Protein 9C96 (pdb70)

Structure (mmCIF, N/CA/C/O backbone):
data_9C96
#
_entry.id   9C96
#
_cell.length_a   1.00
_cell.length_b   1.00
_cell.length_c   1.00
_cell.angle_alpha   90.00
_cell.angle_beta   90.00
_cell.angle_gamma   90.00
#
_symmetry.space_group_name_H-M   'P 1'
#
loop_
_entity.id
_entity.type
_entity.pdbx_description
1 polymer 'MHC class I antigen'
2 polymer Beta-2-microglobulin
3 polymer 'Tapasin-related protein'
4 polymer LYS-ILE-LEU-GLY-PHE-VAL
#
loop_
_atom_site.group_PDB
_atom_site.id
_atom_site.type_symbol
_atom_site.label_atom_id
_atom_site.label_alt_id
_atom_site.label_comp_id
_atom_site.label_asym_id
_atom_site.label_entity_id
_atom_site.label_seq_id
_atom_site.pdbx_PDB_ins_code
_atom_site.Cartn_x
_atom_site.Cartn_y
_atom_site.Cartn_z
_atom_site.occupancy
_atom_site.B_iso_or_equiv
_atom_site.auth_seq_id
_atom_site.auth_comp_id
_atom_site.auth_asym_id
_atom_site.auth_atom_id
_atom_site.pdbx_PDB_model_num
ATOM 1 N N . HIS A 1 4 ? 119.00700 124.16200 108.71300 1.000 45.87696 3 HIS A N 1
ATOM 2 C CA . HIS A 1 4 ? 117.94500 125.12800 108.46400 1.000 39.69086 3 HIS A CA 1
ATOM 3 C C . HIS A 1 4 ? 117.16100 124.75400 107.21800 1.000 39.14567 3 HIS A C 1
ATOM 4 O O . HIS A 1 4 ? 117.74100 124.44800 106.18000 1.000 40.69801 3 HIS A O 1
ATOM 11 N N . SER A 1 5 ? 115.83600 124.77900 107.33100 1.000 39.57125 4 SER A N 1
ATOM 12 C CA . SER A 1 5 ? 114.96700 124.34300 106.25200 1.000 39.29520 4 SER A CA 1
ATOM 13 C C . SER A 1 5 ? 113.63000 125.05700 106.35600 1.000 39.30230 4 SER A C 1
ATOM 14 O O . SER A 1 5 ? 113.05700 125.17000 107.44200 1.000 45.94987 4 SER A O 1
ATOM 17 N N . MET A 1 6 ? 113.13200 125.52800 105.21700 1.000 35.69615 5 MET A N 1
ATOM 18 C CA . MET A 1 6 ? 111.79900 126.10700 105.13600 1.000 30.27375 5 MET A CA 1
ATOM 19 C C . MET A 1 6 ? 110.97900 125.32200 104.12600 1.000 38.68905 5 MET A C 1
ATOM 20 O O . MET A 1 6 ? 111.36800 125.21000 102.96100 1.000 52.97259 5 MET A O 1
ATOM 25 N N . ARG A 1 7 ? 109.84100 124.79100 104.57200 1.000 28.03751 6 ARG A N 1
ATOM 26 C CA . ARG A 1 7 ? 108.97800 123.95900 103.74700 1.000 13.01507 6 ARG A CA 1
ATOM 27 C C . ARG A 1 7 ? 107.59500 124.58200 103.66000 1.000 23.11143 6 ARG A C 1
ATOM 28 O O . ARG A 1 7 ? 107.12100 125.19200 104.62100 1.000 41.76165 6 ARG A O 1
ATOM 36 N N . TYR A 1 8 ? 106.95200 124.42800 102.50700 1.000 20.07166 7 TYR A N 1
ATOM 37 C CA . TYR A 1 8 ? 105.57400 124.85300 102.30400 1.000 25.86949 7 TYR A CA 1
ATOM 38 C C . TYR A 1 8 ? 104.75200 123.67000 101.81600 1.000 27.59532 7 TYR A C 1
ATOM 39 O O . TYR A 1 8 ? 105.11100 123.02800 100.82400 1.000 36.08863 7 TYR A O 1
ATOM 48 N N . PHE A 1 9 ? 103.64500 123.39600 102.49900 1.000 18.50589 8 PHE A N 1
ATOM 49 C CA . PHE A 1 9 ? 102.80000 122.24800 102.20800 1.000 16.12193 8 PHE A CA 1
ATOM 50 C C . PHE A 1 9 ? 101.43400 122.71400 101.72900 1.000 27.98103 8 PHE A C 1
ATOM 51 O O . PHE A 1 9 ? 100.89400 123.70000 102.23500 1.000 36.35022 8 PHE A O 1
ATOM 59 N N . PHE A 1 10 ? 100.88600 122.00300 100.74700 1.000 35.13685 9 PHE A N 1
ATOM 60 C CA . PHE A 1 10 ? 99.59100 122.33100 100.16100 1.000 32.34023 9 PHE A CA 1
ATOM 61 C C . PHE A 1 10 ? 98.84100 121.03600 99.89400 1.000 36.21798 9 PHE A C 1
ATOM 62 O O . PHE A 1 10 ? 99.32100 120.19000 99.13500 1.000 46.34492 9 PHE A O 1
ATOM 70 N N . THR A 1 11 ? 97.66900 120.88200 100.50600 1.000 35.47546 10 THR A N 1
ATOM 71 C CA . THR A 1 11 ? 96.89900 119.64700 100.42700 1.000 36.09776 10 THR A CA 1
ATOM 72 C C . THR A 1 11 ? 95.44400 119.95700 100.11400 1.000 38.81072 10 THR A C 1
ATOM 73 O O . THR A 1 11 ? 94.86700 120.88300 100.69100 1.000 51.89354 10 THR A O 1
ATOM 77 N N . SER A 1 12 ? 94.85500 119.18000 99.20800 1.000 42.11925 11 SER A N 1
ATOM 78 C CA . SER A 1 12 ? 93.44400 119.29400 98.85300 1.000 42.28963 11 SER A CA 1
ATOM 79 C C . SER A 1 12 ? 92.77000 117.96100 99.15600 1.000 44.20983 11 SER A C 1
ATOM 80 O O . SER A 1 12 ? 92.79100 117.04400 98.33200 1.000 52.27819 11 SER A O 1
ATOM 83 N N . VAL A 1 13 ? 92.16300 117.86100 100.33500 1.000 50.39766 12 VAL A N 1
ATOM 84 C CA . VAL A 1 13 ? 91.42100 116.66500 100.72100 1.000 48.87473 12 VAL A CA 1
ATOM 85 C C . VAL A 1 13 ? 90.06100 116.71500 100.03300 1.000 54.30932 12 VAL A C 1
ATOM 86 O O . VAL A 1 13 ? 89.18900 117.49500 100.42100 1.000 61.56362 12 VAL A O 1
ATOM 90 N N . SER A 1 14 ? 89.87800 115.87900 99.01500 1.000 61.35651 13 SER A N 1
ATOM 91 C CA . SER A 1 14 ? 88.65600 115.91200 98.22300 1.000 60.75893 13 SER A CA 1
ATOM 92 C C . SER A 1 14 ? 87.45300 115.47800 99.05200 1.000 60.77439 13 SER A C 1
ATOM 93 O O . SER A 1 14 ? 87.56400 114.68400 99.98900 1.000 60.48684 13 SER A O 1
ATOM 96 N N . ARG A 1 15 ? 86.29300 116.01700 98.69500 1.000 73.46118 14 ARG A N 1
ATOM 97 C CA . ARG A 1 15 ? 85.05300 115.74400 99.40700 1.000 75.29687 14 ARG A CA 1
ATOM 98 C C . ARG A 1 15 ? 83.90900 115.52200 98.42900 1.000 78.81660 14 ARG A C 1
ATOM 99 O O . ARG A 1 15 ? 83.53300 116.44600 97.69700 1.000 83.28275 14 ARG A O 1
ATOM 107 N N . PRO A 1 16 ? 83.33300 114.32600 98.37800 1.000 80.98089 15 PRO A N 1
ATOM 108 C CA . PRO A 1 16 ? 82.09700 114.14900 97.61500 1.000 81.54107 15 PRO A CA 1
ATOM 109 C C . PRO A 1 16 ? 80.91100 114.73400 98.36400 1.000 83.01561 15 PRO A C 1
ATOM 110 O O . PRO A 1 16 ? 80.85800 114.73200 99.59600 1.000 83.97503 15 PRO A O 1
ATOM 114 N N . GLY A 1 17 ? 79.95600 115.24500 97.60400 1.000 81.80583 16 GLY A N 1
ATOM 115 C CA . GLY A 1 17 ? 78.80900 115.91100 98.21700 1.000 81.23587 16 GLY A CA 1
ATOM 116 C C . GLY A 1 17 ? 79.07600 117.32200 98.68400 1.000 85.03087 16 GLY A C 1
ATOM 117 O O . GLY A 1 17 ? 78.31000 118.23500 98.36300 1.000 88.53251 16 GLY A O 1
ATOM 118 N N . ARG A 1 18 ? 80.15500 117.52700 99.44400 1.000 81.01389 17 ARG A N 1
ATOM 119 C CA . ARG A 1 18 ? 80.52700 118.87400 99.85900 1.000 82.19789 17 ARG A CA 1
ATOM 120 C C . ARG A 1 18 ? 80.95800 119.73700 98.68200 1.000 83.95239 17 ARG A C 1
ATOM 121 O O . ARG A 1 18 ? 80.83500 120.96400 98.75300 1.000 81.51281 17 ARG A O 1
ATOM 123 N N . GLY A 1 19 ? 81.46200 119.12900 97.61100 1.000 88.38312 18 GLY A N 1
ATOM 124 C CA . GLY A 1 19 ? 81.74600 119.84800 96.38400 1.000 88.45063 18 GLY A CA 1
ATOM 125 C C . GLY A 1 19 ? 83.08300 120.55900 96.34600 1.000 89.24202 18 GLY A C 1
ATOM 126 O O . GLY A 1 19 ? 83.79100 120.49800 95.33700 1.000 89.46885 18 GLY A O 1
ATOM 127 N N . GLU A 1 20 ? 83.44000 121.23900 97.43400 1.000 85.84046 19 GLU A N 1
ATOM 128 C CA . GLU A 1 20 ? 84.65900 122.03400 97.47700 1.000 83.28973 19 GLU A CA 1
ATOM 129 C C . GLU A 1 20 ? 85.75500 121.26000 98.18900 1.000 83.23344 19 GLU A C 1
ATOM 130 O O . GLU A 1 20 ? 85.62500 120.98500 99.39100 1.000 83.73217 19 GLU A O 1
ATOM 132 N N . PRO A 1 21 ? 86.83000 120.87800 97.50000 1.000 78.31615 20 PRO A N 1
ATOM 133 C CA . PRO A 1 21 ? 87.94800 120.22300 98.18900 1.000 74.77707 20 PRO A CA 1
ATOM 134 C C . PRO A 1 21 ? 88.54700 121.14000 99.24200 1.000 72.79345 20 PRO A C 1
ATOM 135 O O . PRO A 1 21 ? 88.66700 122.35000 99.04300 1.000 78.60757 20 PRO A O 1
ATOM 139 N N . ARG A 1 22 ? 88.92800 120.55200 100.37400 1.000 54.67769 21 ARG A N 1
ATOM 140 C CA . ARG A 1 22 ? 89.52400 121.33500 101.44700 1.000 55.80256 21 ARG A CA 1
ATOM 141 C C . ARG A 1 22 ? 90.98300 121.63300 101.14200 1.000 60.00208 21 ARG A C 1
ATOM 142 O O . ARG A 1 22 ? 91.83300 120.74400 101.23700 1.000 68.60926 21 ARG A O 1
ATOM 150 N N . PHE A 1 23 ? 91.28500 122.87200 100.77600 1.000 52.86922 22 PHE A N 1
ATOM 151 C CA . PHE A 1 23 ? 92.66100 123.26400 100.50800 1.000 45.20050 22 PHE A CA 1
ATOM 152 C C . PHE A 1 23 ? 93.25500 123.89000 101.75900 1.000 39.88585 22 PHE A C 1
ATOM 153 O O . PHE A 1 23 ? 92.80700 124.95200 102.20300 1.000 46.14838 22 PHE A O 1
ATOM 161 N N . ILE A 1 24 ? 94.26100 123.23400 102.32600 1.000 34.75860 23 ILE A N 1
ATOM 162 C CA . ILE A 1 24 ? 94.94900 123.71300 103.51600 1.000 37.62010 23 ILE A CA 1
ATOM 163 C C . ILE A 1 24 ? 96.42300 123.87400 103.18000 1.000 33.24221 23 ILE A C 1
ATOM 164 O O . ILE A 1 24 ? 97.04400 122.96400 102.62200 1.000 39.77479 23 ILE A O 1
ATOM 169 N N . ALA A 1 25 ? 96.97600 125.04000 103.50500 1.000 40.93053 24 ALA A N 1
ATOM 170 C CA . ALA A 1 25 ? 98.35500 125.37100 103.18500 1.000 36.19266 24 ALA A CA 1
ATOM 171 C C . ALA A 1 25 ? 99.09300 125.75900 104.45500 1.000 33.50639 24 ALA A C 1
ATOM 172 O O . ALA A 1 25 ? 98.58400 126.54200 105.25800 1.000 43.55614 24 ALA A O 1
ATOM 174 N N . VAL A 1 26 ? 100.29200 125.20700 104.63500 1.000 19.89404 25 VAL A N 1
ATOM 175 C CA . VAL A 1 26 ? 101.11200 125.49100 105.80400 1.000 19.93175 25 VAL A CA 1
ATOM 176 C C . VAL A 1 26 ? 102.53400 125.78200 105.34500 1.000 29.83450 25 VAL A C 1
ATOM 177 O O . VAL A 1 26 ? 102.98200 125.29900 104.30200 1.000 36.09259 25 VAL A O 1
ATOM 181 N N . GLY A 1 27 ? 103.23400 126.59500 106.12200 1.000 24.32528 26 GLY A N 1
ATOM 182 C CA . GLY A 1 27 ? 104.65100 126.84700 105.91100 1.000 12.02870 26 GLY A CA 1
ATOM 183 C C . GLY A 1 27 ? 105.41700 126.56100 107.18600 1.000 20.43508 26 GLY A C 1
ATOM 184 O O . GLY A 1 27 ? 104.94400 126.86500 108.28100 1.000 33.31152 26 GLY A O 1
ATOM 185 N N . TYR A 1 28 ? 106.59700 125.97100 107.04000 1.000 20.67748 27 TYR A N 1
ATOM 186 C CA . TYR A 1 28 ? 107.42200 125.59100 108.17500 1.000 19.28517 27 TYR A CA 1
ATOM 187 C C . TYR A 1 28 ? 108.81700 126.16900 108.02200 1.000 20.35478 27 TYR A C 1
ATOM 188 O O . TYR A 1 28 ? 109.35000 126.23700 106.91400 1.000 30.84756 27 TYR A O 1
ATOM 197 N N . VAL A 1 29 ? 109.39600 126.59100 109.14100 1.000 26.15121 28 VAL A N 1
ATOM 198 C CA . VAL A 1 29 ? 110.81900 126.89200 109.24200 1.000 31.70033 28 VAL A CA 1
ATOM 199 C C . VAL A 1 29 ? 111.36900 126.11200 110.42300 1.000 41.15804 28 VAL A C 1
ATOM 200 O O . VAL A 1 29 ? 110.93300 126.31500 111.56200 1.000 47.96987 28 VAL A O 1
ATOM 204 N N . ASP A 1 30 ? 112.32500 125.22300 110.15300 1.000 47.72204 29 ASP A N 1
ATOM 205 C CA . ASP A 1 30 ? 112.91800 124.37400 111.18500 1.000 44.54548 29 ASP A CA 1
ATOM 206 C C . ASP A 1 30 ? 111.84000 123.61400 111.95300 1.000 42.10134 29 ASP A C 1
ATOM 207 O O . ASP A 1 30 ? 111.83600 123.58900 113.18400 1.000 51.83448 29 ASP A O 1
ATOM 212 N N . ASP A 1 31 ? 110.89500 123.03000 111.21100 1.000 34.37245 30 ASP A N 1
ATOM 213 C CA . ASP A 1 31 ? 109.82800 122.17500 111.73700 1.000 41.66858 30 ASP A CA 1
ATOM 214 C C . ASP A 1 31 ? 108.74200 122.97900 112.45700 1.000 47.44880 30 ASP A C 1
ATOM 215 O O . ASP A 1 31 ? 107.64600 122.46800 112.70300 1.000 54.17729 30 ASP A O 1
ATOM 220 N N . THR A 1 32 ? 108.96700 124.26600 112.70500 1.000 42.53454 31 THR A N 1
ATOM 221 C CA . THR A 1 32 ? 107.99700 125.11200 113.38600 1.000 40.25891 31 THR A CA 1
ATOM 222 C C . THR A 1 32 ? 107.13500 125.82800 112.35700 1.000 41.95837 31 THR A C 1
ATOM 223 O O . THR A 1 32 ? 107.64900 126.33500 111.35600 1.000 51.35606 31 THR A O 1
ATOM 227 N N . GLN A 1 33 ? 105.82900 125.85900 112.60500 1.000 30.01191 32 GLN A N 1
ATOM 228 C CA . GLN A 1 33 ? 104.89500 126.51300 111.70000 1.000 27.31139 32 GLN A CA 1
ATOM 229 C C . GLN A 1 33 ? 104.94600 128.02800 111.86900 1.000 25.85768 32 GLN A C 1
ATOM 230 O O . GLN A 1 33 ? 105.07200 128.54600 112.97900 1.000 33.09291 32 GLN A O 1
ATOM 236 N N . PHE A 1 34 ? 104.85200 128.74100 110.74600 1.000 29.60137 33 PHE A N 1
ATOM 237 C CA . PHE A 1 34 ? 104.81800 130.20100 110.78500 1.000 39.31850 33 PHE A CA 1
ATOM 238 C C . PHE A 1 34 ? 103.74800 130.84100 109.91100 1.000 38.97728 33 PHE A C 1
ATOM 239 O O . PHE A 1 34 ? 103.37300 131.98500 110.18600 1.000 42.90925 33 PHE A O 1
ATOM 247 N N . VAL A 1 35 ? 103.24000 130.17300 108.87700 1.000 33.20818 34 VAL A N 1
ATOM 248 C CA . VAL A 1 35 ? 102.10700 130.66500 108.10400 1.000 26.96591 34 VAL A CA 1
ATOM 249 C C . VAL A 1 35 ? 101.15400 129.50700 107.86300 1.000 32.63927 34 VAL A C 1
ATOM 250 O O . VAL A 1 35 ? 101.55700 128.34100 107.84400 1.000 45.46780 34 VAL A O 1
ATOM 254 N N . ARG A 1 36 ? 99.87800 129.83200 107.67400 1.000 28.87601 35 ARG A N 1
ATOM 255 C CA . ARG A 1 36 ? 98.86000 128.82200 107.43600 1.000 29.21370 35 ARG A CA 1
ATOM 256 C C . ARG A 1 36 ? 97.68800 129.43100 106.68300 1.000 32.66652 35 ARG A C 1
ATOM 257 O O . ARG A 1 36 ? 97.27500 130.56200 106.94900 1.000 36.16098 35 ARG A O 1
ATOM 265 N N . PHE A 1 37 ? 97.15300 128.66000 105.74100 1.000 44.94040 36 PHE A N 1
ATOM 266 C CA . PHE A 1 37 ? 95.92300 128.99900 105.04600 1.000 49.78328 36 PHE A CA 1
ATOM 267 C C . PHE A 1 37 ? 94.99000 127.80100 105.09900 1.000 49.05912 36 PHE A C 1
ATOM 268 O O . PHE A 1 37 ? 95.42800 126.65400 104.99600 1.000 57.41366 36 PHE A O 1
ATOM 276 N N . ASP A 1 38 ? 93.69900 128.07200 105.25200 1.000 53.67797 37 ASP A N 1
ATOM 277 C CA . ASP A 1 38 ? 92.71300 127.00200 105.34500 1.000 55.48293 37 ASP A CA 1
ATOM 278 C C . ASP A 1 38 ? 91.42600 127.47100 104.68500 1.000 62.85132 37 ASP A C 1
ATOM 279 O O . ASP A 1 38 ? 90.87200 128.50400 105.07300 1.000 66.25122 37 ASP A O 1
ATOM 284 N N . SER A 1 39 ? 90.95800 126.71800 103.68500 1.000 64.30724 38 SER A N 1
ATOM 285 C CA . SER A 1 39 ? 89.70500 127.05800 103.02000 1.000 62.84802 38 SER A CA 1
ATOM 286 C C . SER A 1 39 ? 88.52000 127.02000 103.97200 1.000 66.12428 38 SER A C 1
ATOM 287 O O . SER A 1 39 ? 87.55400 127.76300 103.77000 1.000 70.93303 38 SER A O 1
ATOM 290 N N . ASP A 1 40 ? 88.56900 126.18000 105.00200 1.000 71.78800 39 ASP A N 1
ATOM 291 C CA . ASP A 1 40 ? 87.48800 126.07100 105.97000 1.000 72.34028 39 ASP A CA 1
ATOM 292 C C . ASP A 1 40 ? 87.57800 127.10500 107.08300 1.000 74.94368 39 ASP A C 1
ATOM 293 O O . ASP A 1 40 ? 86.69600 127.13900 107.94700 1.000 76.68705 39 ASP A O 1
ATOM 298 N N . ALA A 1 41 ? 88.61100 127.94200 107.08700 1.000 75.43743 40 ALA A N 1
ATOM 299 C CA . ALA A 1 41 ? 88.74600 128.95200 108.12300 1.000 71.27960 40 ALA A CA 1
ATOM 300 C C . ALA A 1 41 ? 87.67700 130.02700 107.96600 1.000 74.89832 40 ALA A C 1
ATOM 301 O O . ALA A 1 41 ? 87.05200 130.17400 106.91200 1.000 76.24899 40 ALA A O 1
ATOM 303 N N . ALA A 1 42 ? 87.46900 130.78600 109.04500 1.000 85.33726 41 ALA A N 1
ATOM 304 C CA . ALA A 1 42 ? 86.44600 131.82500 109.03200 1.000 86.05022 41 ALA A CA 1
ATOM 305 C C . ALA A 1 42 ? 86.74600 132.89400 107.99200 1.000 87.98357 41 ALA A C 1
ATOM 306 O O . ALA A 1 42 ? 85.83700 133.34100 107.28300 1.000 88.74014 41 ALA A O 1
ATOM 308 N N . SER A 1 43 ? 88.00500 133.31100 107.88100 1.000 84.89882 42 SER A N 1
ATOM 309 C CA . SER A 1 43 ? 88.42200 134.30500 106.90400 1.000 85.00397 42 SER A CA 1
ATOM 310 C C . SER A 1 43 ? 89.33700 133.64000 105.89000 1.000 83.17249 42 SER A C 1
ATOM 311 O O . SER A 1 43 ? 90.32000 132.99500 106.26600 1.000 84.58418 42 SER A O 1
ATOM 314 N N . GLN A 1 44 ? 89.01900 133.80600 104.60700 1.000 74.82051 43 GLN A N 1
ATOM 315 C CA . GLN A 1 44 ? 89.76400 133.16000 103.52800 1.000 74.87726 43 GLN A CA 1
ATOM 316 C C . GLN A 1 44 ? 91.05300 133.93200 103.23400 1.000 72.89153 43 GLN A C 1
ATOM 317 O O . GLN A 1 44 ? 91.29000 134.42400 102.13200 1.000 71.59842 43 GLN A O 1
ATOM 323 N N . ARG A 1 45 ? 91.88900 134.04000 104.26500 1.000 72.06217 44 ARG A N 1
ATOM 324 C CA . ARG A 1 45 ? 93.17700 134.70900 104.17400 1.000 70.86200 44 ARG A CA 1
ATOM 325 C C . ARG A 1 45 ? 94.19500 133.95900 105.02000 1.000 70.18310 44 ARG A C 1
ATOM 326 O O . ARG A 1 45 ? 93.84500 133.36800 106.04500 1.000 72.94539 44 ARG A O 1
ATOM 334 N N . MET A 1 46 ? 95.44700 133.96400 104.57400 1.000 65.03925 45 MET A N 1
ATOM 335 C CA . MET A 1 46 ? 96.49400 133.25900 105.29600 1.000 66.79192 45 MET A CA 1
ATOM 336 C C . MET A 1 46 ? 96.96300 134.07500 106.49300 1.000 63.72455 45 MET A C 1
ATOM 337 O O . MET A 1 46 ? 97.04200 135.30400 106.44800 1.000 69.72245 45 MET A O 1
ATOM 342 N N . GLU A 1 47 ? 97.27500 133.37200 107.57400 1.000 59.67233 46 GLU A N 1
ATOM 343 C CA . GLU A 1 47 ? 97.54400 133.99600 108.85000 1.000 63.24266 46 GLU A CA 1
ATOM 344 C C . GLU A 1 47 ? 98.96400 133.70200 109.31500 1.000 63.13690 46 GLU A C 1
ATOM 345 O O . GLU A 1 47 ? 99.57400 132.72100 108.88200 1.000 68.69591 46 GLU A O 1
ATOM 351 N N . PRO A 1 48 ? 99.52300 134.54600 110.17700 1.000 59.36592 47 PRO A N 1
ATOM 352 C CA . PRO A 1 48 ? 100.76600 134.17800 110.86100 1.000 56.31599 47 PRO A CA 1
ATOM 353 C C . PRO A 1 48 ? 100.49400 133.22100 112.01000 1.000 57.97637 47 PRO A C 1
ATOM 354 O O . PRO A 1 48 ? 99.52500 133.37600 112.75700 1.000 59.76264 47 PRO A O 1
ATOM 358 N N . ARG A 1 49 ? 101.37000 132.22300 112.15100 1.000 55.46854 48 ARG A N 1
ATOM 359 C CA . ARG A 1 49 ? 101.29900 131.28900 113.26800 1.000 52.72681 48 ARG A CA 1
ATOM 360 C C . ARG A 1 49 ? 102.57300 131.33100 114.10400 1.000 48.68511 48 ARG A C 1
ATOM 361 O O . ARG A 1 49 ? 102.75600 130.49200 114.99100 1.000 50.90073 48 ARG A O 1
ATOM 369 N N . ALA A 1 50 ? 103.45500 132.28700 113.83300 1.000 52.78697 49 ALA A N 1
ATOM 370 C CA . ALA A 1 50 ? 104.66300 132.52100 114.60500 1.000 55.93079 49 ALA A CA 1
ATOM 371 C C . ALA A 1 50 ? 104.77500 134.01100 114.88300 1.000 62.15957 49 ALA A C 1
ATOM 372 O O . ALA A 1 50 ? 104.33200 134.82900 114.06800 1.000 62.29779 49 ALA A O 1
ATOM 374 N N . PRO A 1 51 ? 105.36400 134.39600 116.01900 1.000 65.11617 50 PRO A N 1
ATOM 375 C CA . PRO A 1 51 ? 105.45400 135.82700 116.34300 1.000 62.38442 50 PRO A CA 1
ATOM 376 C C . PRO A 1 51 ? 106.54900 136.55100 115.58600 1.000 63.39972 50 PRO A C 1
ATOM 377 O O . PRO A 1 51 ? 106.57300 137.78800 115.59900 1.000 60.94699 50 PRO A O 1
ATOM 381 N N . TRP A 1 52 ? 107.45300 135.82900 114.92900 1.000 53.20372 51 TRP A N 1
ATOM 382 C CA . TRP A 1 52 ? 108.56000 136.45100 114.21800 1.000 52.21651 51 TRP A CA 1
ATOM 383 C C . TRP A 1 52 ? 108.22400 136.85500 112.78900 1.000 59.84383 51 TRP A C 1
ATOM 384 O O . TRP A 1 52 ? 109.08300 137.42600 112.11200 1.000 64.00292 51 TRP A O 1
ATOM 395 N N . ILE A 1 53 ? 107.00400 136.60100 112.31900 1.000 59.34109 52 ILE A N 1
ATOM 396 C CA . ILE A 1 53 ? 106.59500 137.02900 110.98400 1.000 53.73144 52 ILE A CA 1
ATOM 397 C C . ILE A 1 53 ? 105.39500 137.96400 111.00500 1.000 55.76642 52 ILE A C 1
ATOM 398 O O . ILE A 1 53 ? 105.02300 138.49300 109.94400 1.000 57.67301 52 ILE A O 1
ATOM 403 N N . GLU A 1 54 ? 104.79000 138.20600 112.16900 1.000 64.27531 53 GLU A N 1
ATOM 404 C CA . GLU A 1 54 ? 103.73300 139.20600 112.25600 1.000 67.88081 53 GLU A CA 1
ATOM 405 C C . GLU A 1 54 ? 104.25500 140.61100 111.98500 1.000 69.10071 53 GLU A C 1
ATOM 406 O O . GLU A 1 54 ? 103.45800 141.51900 111.72800 1.000 68.08461 53 GLU A O 1
ATOM 412 N N . GLN A 1 55 ? 105.57400 140.80700 112.03900 1.000 73.73572 54 GLN A N 1
ATOM 413 C CA . GLN A 1 55 ? 106.16200 142.11800 111.79800 1.000 75.48551 54 GLN A CA 1
ATOM 414 C C . GLN A 1 55 ? 106.08200 142.54200 110.33800 1.000 77.98994 54 GLN A C 1
ATOM 415 O O . GLN A 1 55 ? 106.23200 143.73400 110.04800 1.000 77.88149 54 GLN A O 1
ATOM 421 N N . GLU A 1 56 ? 105.86300 141.60800 109.41700 1.000 73.28226 55 GLU A N 1
ATOM 422 C CA . GLU A 1 56 ? 105.82800 141.95100 108.00300 1.000 72.33561 55 GLU A CA 1
ATOM 423 C C . GLU A 1 56 ? 104.63500 142.84600 107.69300 1.000 74.57025 55 GLU A C 1
ATOM 424 O O . GLU A 1 56 ? 103.56900 142.72600 108.30300 1.000 71.49028 55 GLU A O 1
ATOM 430 N N . GLY A 1 57 ? 104.82100 143.74500 106.73100 1.000 79.42985 56 GLY A N 1
ATOM 431 C CA . GLY A 1 57 ? 103.82000 144.73100 106.40300 1.000 78.39304 56 GLY A CA 1
ATOM 432 C C . GLY A 1 57 ? 102.59300 144.12800 105.75500 1.000 76.89487 56 GLY A C 1
ATOM 433 O O . GLY A 1 57 ? 102.57000 142.95200 105.38100 1.000 76.10308 56 GLY A O 1
ATOM 434 N N . PRO A 1 58 ? 101.53300 144.92900 105.62500 1.000 74.75506 57 PRO A N 1
ATOM 435 C CA . PRO A 1 58 ? 100.31100 144.42600 104.97700 1.000 75.19071 57 PRO A CA 1
ATOM 436 C C . PRO A 1 58 ? 100.52300 144.00400 103.53600 1.000 74.01324 57 PRO A C 1
ATOM 437 O O . PRO A 1 58 ? 99.80300 143.12400 103.04700 1.000 74.18650 57 PRO A O 1
ATOM 441 N N . GLU A 1 59 ? 101.48300 144.61100 102.83400 1.000 73.80693 58 GLU A N 1
ATOM 442 C CA . GLU A 1 59 ? 101.76500 144.19600 101.46400 1.000 73.56563 58 GLU A CA 1
ATOM 443 C C . GLU A 1 59 ? 102.28200 142.76700 101.41400 1.000 76.28404 58 GLU A C 1
ATOM 444 O O . GLU A 1 59 ? 102.07800 142.06800 100.41400 1.000 79.41674 58 GLU A O 1
ATOM 450 N N . TYR A 1 60 ? 102.95500 142.32000 102.47500 1.000 71.46423 59 TYR A N 1
ATOM 451 C CA . TYR A 1 60 ? 103.42400 140.94000 102.53200 1.000 72.02827 59 TYR A CA 1
ATOM 452 C C . TYR A 1 60 ? 102.25600 139.96300 102.51200 1.000 71.11996 59 TYR A C 1
ATOM 453 O O . TYR A 1 60 ? 102.20400 139.05700 101.67200 1.000 66.51245 59 TYR A O 1
ATOM 462 N N . TRP A 1 61 ? 101.29400 140.14800 103.41700 1.000 70.26541 60 TRP A N 1
ATOM 463 C CA . TRP A 1 61 ? 100.19000 139.20000 103.52600 1.000 70.21691 60 TRP A CA 1
ATOM 464 C C . TRP A 1 61 ? 99.35400 139.17100 102.25500 1.000 67.36227 60 TRP A C 1
ATOM 465 O O . TRP A 1 61 ? 99.12600 138.10000 101.68000 1.000 65.71654 60 TRP A O 1
ATOM 476 N N . ASP A 1 62 ? 98.90000 140.33600 101.79500 1.000 72.60748 61 ASP A N 1
ATOM 477 C CA . ASP A 1 62 ? 98.11300 140.38700 100.56900 1.000 72.29857 61 ASP A CA 1
ATOM 478 C C . ASP A 1 62 ? 98.91800 139.87300 99.38400 1.000 75.09372 61 ASP A C 1
ATOM 479 O O . ASP A 1 62 ? 98.35800 139.27600 98.45700 1.000 75.09413 61 ASP A O 1
ATOM 484 N N . GLY A 1 63 ? 100.23100 140.10200 99.39400 1.000 74.62335 62 GLY A N 1
ATOM 485 C CA . GLY A 1 63 ? 101.07900 139.50700 98.37500 1.000 72.88952 62 GLY A CA 1
ATOM 486 C C . GLY A 1 63 ? 101.15300 137.99900 98.50300 1.000 76.62051 62 GLY A C 1
ATOM 487 O O . GLY A 1 63 ? 101.16100 137.27500 97.50500 1.000 78.21206 62 GLY A O 1
ATOM 488 N N . GLU A 1 64 ? 101.21600 137.50400 99.74000 1.000 77.00634 63 GLU A N 1
ATOM 489 C CA . GLU A 1 64 ? 101.25700 136.06100 99.95300 1.000 75.11355 63 GLU A CA 1
ATOM 490 C C . GLU A 1 64 ? 99.88700 135.42800 99.74000 1.000 74.41167 63 GLU A C 1
ATOM 491 O O . GLU A 1 64 ? 99.78600 134.33500 99.17000 1.000 78.38894 63 GLU A O 1
ATOM 497 N N . THR A 1 65 ? 98.82200 136.09800 100.18800 1.000 72.79464 64 THR A N 1
ATOM 498 C CA . THR A 1 65 ? 97.48500 135.51200 100.12400 1.000 69.95168 64 THR A CA 1
ATOM 499 C C . THR A 1 65 ? 97.03800 135.28300 98.68500 1.000 64.00103 64 THR A C 1
ATOM 500 O O . THR A 1 65 ? 96.40300 134.26800 98.38100 1.000 64.54313 64 THR A O 1
ATOM 504 N N . ARG A 1 66 ? 97.35100 136.21700 97.78700 1.000 66.72132 65 ARG A N 1
ATOM 505 C CA . ARG A 1 66 ? 96.95800 136.04800 96.39200 1.000 70.37259 65 ARG A CA 1
ATOM 506 C C . ARG A 1 66 ? 97.69800 134.89200 95.73300 1.000 67.60464 65 ARG A C 1
ATOM 507 O O . ARG A 1 66 ? 97.16700 134.26800 94.80800 1.000 66.55433 65 ARG A O 1
ATOM 515 N N . LYS A 1 67 ? 98.91900 134.59700 96.18000 1.000 60.60131 66 LYS A N 1
ATOM 516 C CA . LYS A 1 67 ? 99.67500 133.50300 95.58000 1.000 65.52957 66 LYS A CA 1
ATOM 517 C C . LYS A 1 67 ? 99.13000 132.15200 96.01900 1.000 70.33034 66 LYS A C 1
ATOM 518 O O . LYS A 1 67 ? 99.17200 131.18000 95.25600 1.000 69.41043 66 LYS A O 1
ATOM 524 N N . VAL A 1 68 ? 98.62700 132.06900 97.25200 1.000 65.35421 67 VAL A N 1
ATOM 525 C CA . VAL A 1 68 ? 98.03500 130.82900 97.73800 1.000 59.75091 67 VAL A CA 1
ATOM 526 C C . VAL A 1 68 ? 96.72700 130.53900 97.01300 1.000 63.93916 67 VAL A C 1
ATOM 527 O O . VAL A 1 68 ? 96.40700 129.38000 96.72200 1.000 66.91608 67 VAL A O 1
ATOM 531 N N . LYS A 1 69 ? 95.95400 131.58100 96.70200 1.000 69.99558 68 LYS A N 1
ATOM 532 C CA . LYS A 1 69 ? 94.71800 131.38800 95.95000 1.000 67.24779 68 LYS A CA 1
ATOM 533 C C . LYS A 1 69 ? 94.99300 130.78600 94.57900 1.000 68.12190 68 LYS A C 1
ATOM 534 O O . LYS A 1 69 ? 94.25000 129.91200 94.12000 1.000 71.22467 68 LYS A O 1
ATOM 540 N N . ALA A 1 70 ? 96.05000 131.24500 93.90700 1.000 66.83025 69 ALA A N 1
ATOM 541 C CA . ALA A 1 70 ? 96.38900 130.69100 92.60000 1.000 65.21555 69 ALA A CA 1
ATOM 542 C C . ALA A 1 70 ? 96.79100 129.22600 92.70800 1.000 67.09524 69 ALA A C 1
ATOM 543 O O . ALA A 1 70 ? 96.45500 128.41700 91.83600 1.000 69.38789 69 ALA A O 1
ATOM 545 N N . HIS A 1 71 ? 97.51800 128.86700 93.77000 1.000 64.98974 70 HIS A N 1
ATOM 546 C CA . HIS A 1 71 ? 97.93700 127.48100 93.94800 1.000 65.30819 70 HIS A CA 1
ATOM 547 C C . HIS A 1 71 ? 96.76000 126.56800 94.26200 1.000 65.61414 70 HIS A C 1
ATOM 548 O O . HIS A 1 71 ? 96.81400 125.36900 93.96600 1.000 71.15963 70 HIS A O 1
ATOM 555 N N . SER A 1 72 ? 95.69600 127.10600 94.86100 1.000 64.90112 71 SER A N 1
ATOM 556 C CA . SER A 1 72 ? 94.50200 126.30300 95.10500 1.000 63.91904 71 SER A CA 1
ATOM 557 C C . SER A 1 72 ? 93.85400 125.87000 93.79700 1.000 63.40503 71 SER A C 1
ATOM 558 O O . SER A 1 72 ? 93.36900 124.73900 93.67900 1.000 67.75793 71 SER A O 1
ATOM 561 N N . GLN A 1 73 ? 93.83000 126.75900 92.80500 1.000 71.23027 72 GLN A N 1
ATOM 562 C CA . GLN A 1 73 ? 93.20500 126.42500 91.52900 1.000 77.26365 72 GLN A CA 1
ATOM 563 C C . GLN A 1 73 ? 94.04700 125.42900 90.74000 1.000 77.83917 72 GLN A C 1
ATOM 564 O O . GLN A 1 73 ? 93.50400 124.56600 90.04100 1.000 79.11644 72 GLN A O 1
ATOM 570 N N . THR A 1 74 ? 95.37100 125.53000 90.83600 1.000 71.66918 73 THR A N 1
ATOM 571 C CA . THR A 1 74 ? 96.27400 124.67000 90.08600 1.000 72.80436 73 THR A CA 1
ATOM 572 C C . THR A 1 74 ? 96.99400 123.65800 90.96600 1.000 71.77998 73 THR A C 1
ATOM 573 O O . THR A 1 74 ? 98.16300 123.35300 90.71000 1.000 74.70471 73 THR A O 1
ATOM 577 N N . HIS A 1 75 ? 96.32800 123.13500 91.99800 1.000 59.17320 74 HIS A N 1
ATOM 578 C CA . HIS A 1 75 ? 96.96400 122.15700 92.87600 1.000 57.96770 74 HIS A CA 1
ATOM 579 C C . HIS A 1 75 ? 97.23700 120.84600 92.14900 1.000 64.92884 74 HIS A C 1
ATOM 580 O O . HIS A 1 75 ? 98.28800 120.22600 92.34200 1.000 59.66786 74 HIS A O 1
ATOM 587 N N . ARG A 1 76 ? 96.29600 120.40400 91.31600 1.000 74.92595 75 ARG A N 1
ATOM 588 C CA . ARG A 1 76 ? 96.44600 119.19900 90.51000 1.000 71.32048 75 ARG A CA 1
ATOM 589 C C . ARG A 1 76 ? 96.30800 119.49700 89.02000 1.000 75.19007 75 ARG A C 1
ATOM 590 O O . ARG A 1 76 ? 95.57100 118.81100 88.30800 1.000 74.74058 75 ARG A O 1
ATOM 598 N N . VAL A 1 77 ? 97.00900 120.52700 88.54200 1.000 77.09846 76 VAL A N 1
ATOM 599 C CA . VAL A 1 77 ? 96.82900 120.99300 87.16800 1.000 78.25564 76 VAL A CA 1
ATOM 600 C C . VAL A 1 77 ? 97.26800 119.93300 86.16300 1.000 77.74611 76 VAL A C 1
ATOM 601 O O . VAL A 1 77 ? 96.55900 119.65500 85.18700 1.000 73.90148 76 VAL A O 1
ATOM 605 N N . ASP A 1 78 ? 98.43300 119.32100 86.37800 1.000 74.89602 77 ASP A N 1
ATOM 606 C CA . ASP A 1 78 ? 98.98200 118.35700 85.43400 1.000 71.95910 77 ASP A CA 1
ATOM 607 C C . ASP A 1 78 ? 98.91200 116.92500 85.94600 1.000 68.43749 77 ASP A C 1
ATOM 608 O O . ASP A 1 78 ? 99.36100 116.00600 85.25300 1.000 70.08657 77 ASP A O 1
ATOM 613 N N . LEU A 1 79 ? 98.35300 116.71300 87.13100 1.000 72.88273 78 LEU A N 1
ATOM 614 C CA . LEU A 1 79 ? 98.23500 115.37400 87.69500 1.000 77.22168 78 LEU A CA 1
ATOM 615 C C . LEU A 1 79 ? 97.05900 114.62600 87.07300 1.000 76.91809 78 LEU A C 1
ATOM 616 O O . LEU A 1 79 ? 95.94700 115.15100 86.99500 1.000 80.23492 78 LEU A O 1
ATOM 621 N N . SER A 1 93 ? 87.62400 110.17100 98.91500 1.000 64.38522 92 SER A N 1
ATOM 622 C CA . SER A 1 93 ? 88.41400 111.06900 99.74600 1.000 64.29358 92 SER A CA 1
ATOM 623 C C . SER A 1 93 ? 89.83600 111.19100 99.21800 1.000 64.68090 92 SER A C 1
ATOM 624 O O . SER A 1 93 ? 90.79900 111.05000 99.97000 1.000 66.17756 92 SER A O 1
ATOM 627 N N . HIS A 1 94 ? 89.95800 111.45700 97.92100 1.000 58.99035 93 HIS A N 1
ATOM 628 C CA . HIS A 1 94 ? 91.26300 111.56700 97.28200 1.000 57.52215 93 HIS A CA 1
ATOM 629 C C . HIS A 1 94 ? 92.04700 112.74200 97.84600 1.000 55.31142 93 HIS A C 1
ATOM 630 O O . HIS A 1 94 ? 91.58600 113.88500 97.81200 1.000 57.75423 93 HIS A O 1
ATOM 637 N N . THR A 1 95 ? 93.23900 112.45900 98.36000 1.000 44.56444 94 THR A N 1
ATOM 638 C CA . THR A 1 95 ? 94.10000 113.46800 98.96600 1.000 35.65302 94 THR A CA 1
ATOM 639 C C . THR A 1 95 ? 95.28000 113.71100 98.03900 1.000 35.26354 94 THR A C 1
ATOM 640 O O . THR A 1 95 ? 96.04100 112.78600 97.74000 1.000 43.75702 94 THR A O 1
ATOM 644 N N . VAL A 1 96 ? 95.43400 114.95000 97.58900 1.000 27.12080 95 VAL A N 1
ATOM 645 C CA . VAL A 1 96 ? 96.56400 115.35400 96.76600 1.000 26.06233 95 VAL A CA 1
ATOM 646 C C . VAL A 1 96 ? 97.44400 116.27300 97.59500 1.000 28.58797 95 VAL A C 1
ATOM 647 O O . VAL A 1 96 ? 96.97600 117.29600 98.10700 1.000 42.82242 95 VAL A O 1
ATOM 651 N N . GLN A 1 97 ? 98.71500 115.91500 97.73300 1.000 22.01664 96 GLN A N 1
ATOM 652 C CA . GLN A 1 97 ? 99.64200 116.64200 98.58500 1.000 16.15228 96 GLN A CA 1
ATOM 653 C C . GLN A 1 97 ? 100.76100 117.24200 97.74900 1.000 19.57756 96 GLN A C 1
ATOM 654 O O . GLN A 1 97 ? 101.18200 116.66000 96.74600 1.000 19.82130 96 GLN A O 1
ATOM 660 N N . ARG A 1 98 ? 101.22100 118.41600 98.16200 1.000 24.14297 97 ARG A N 1
ATOM 661 C CA . ARG A 1 98 ? 102.32000 119.11300 97.51800 1.000 19.33129 97 ARG A CA 1
ATOM 662 C C . ARG A 1 98 ? 103.30900 119.55800 98.58300 1.000 29.84745 97 ARG A C 1
ATOM 663 O O . ARG A 1 98 ? 102.93100 119.83300 99.72400 1.000 45.93315 97 ARG A O 1
ATOM 671 N N . MET A 1 99 ? 104.58200 119.60200 98.21300 1.000 25.98807 98 MET A N 1
ATOM 672 C CA . MET A 1 99 ? 105.61900 120.09700 99.10200 1.000 23.76688 98 MET A CA 1
ATOM 673 C C . MET A 1 99 ? 106.71800 120.73000 98.27000 1.000 36.39412 98 MET A C 1
ATOM 674 O O . MET A 1 99 ? 107.02700 120.25400 97.17500 1.000 43.25627 98 MET A O 1
ATOM 679 N N . TYR A 1 100 ? 107.29300 121.81000 98.78700 1.000 20.56818 99 TYR A N 1
ATOM 680 C CA . TYR A 1 100 ? 108.53500 122.34200 98.25500 1.000 21.43328 99 TYR A CA 1
ATOM 681 C C . TYR A 1 100 ? 109.27500 123.05600 99.37200 1.000 22.90838 99 TYR A C 1
ATOM 682 O O . TYR A 1 100 ? 108.69900 123.40000 100.40600 1.000 25.93341 99 TYR A O 1
ATOM 691 N N . GLY A 1 101 ? 110.56700 123.26100 99.16100 1.000 14.94761 100 GLY A N 1
ATOM 692 C CA . GLY A 1 101 ? 111.38000 123.89800 100.17300 1.000 12.82132 100 GLY A CA 1
ATOM 693 C C . GLY A 1 101 ? 112.85100 123.77400 99.84900 1.000 30.89082 100 GLY A C 1
ATOM 694 O O . GLY A 1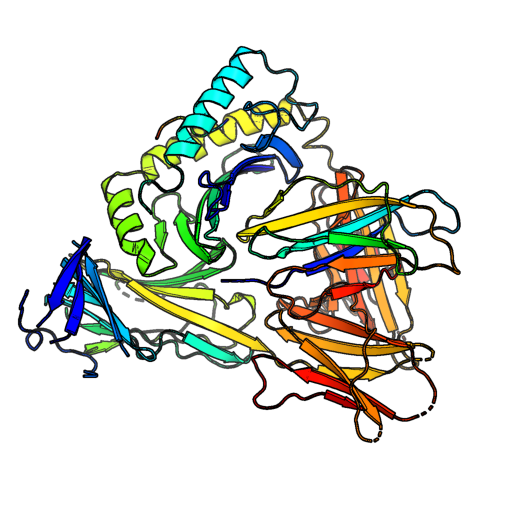 101 ? 113.24400 123.31000 98.77600 1.000 38.84950 100 GLY A O 1
ATOM 695 N N . CYS A 1 102 ? 113.66000 124.20300 100.81300 1.000 34.62966 101 CYS A N 1
ATOM 696 C CA . CYS A 1 102 ? 115.10600 124.22600 100.66600 1.000 35.01160 101 CYS A CA 1
ATOM 697 C C . CYS A 1 102 ? 115.75500 123.96500 102.01500 1.000 28.33162 101 CYS A C 1
ATOM 698 O O . CYS A 1 102 ? 115.18000 124.26300 103.06300 1.000 27.54527 101 CYS A O 1
ATOM 701 N N . ASP A 1 103 ? 116.95800 123.39800 101.97800 1.000 36.72797 102 ASP A N 1
ATOM 702 C CA . ASP A 1 103 ? 117.75500 123.15000 103.17100 1.000 38.60892 102 ASP A CA 1
ATOM 703 C C . ASP A 1 103 ? 119.00000 124.02400 103.14500 1.000 44.93202 102 ASP A C 1
ATOM 704 O O . ASP A 1 103 ? 119.54400 124.31300 102.07600 1.000 54.81658 102 ASP A O 1
ATOM 709 N N . VAL A 1 104 ? 119.44500 124.44700 104.32500 1.000 47.49053 103 VAL A N 1
ATOM 710 C CA . VAL A 1 104 ? 120.55200 125.38400 104.46200 1.000 47.66872 103 VAL A CA 1
ATOM 711 C C . VAL A 1 104 ? 121.41500 124.98100 105.65000 1.000 52.45589 103 VAL A C 1
ATOM 712 O O . VAL A 1 104 ? 120.89800 124.59300 106.70300 1.000 56.91771 103 VAL A O 1
ATOM 716 N N . GLY A 1 105 ? 122.74600 125.05900 105.47100 1.000 63.54756 104 GLY A N 1
ATOM 717 C CA . GLY A 1 105 ? 123.67300 124.82800 106.56000 1.000 64.52199 104 GLY A CA 1
ATOM 718 C C . GLY A 1 105 ? 124.07800 126.11500 107.26300 1.000 66.06437 104 GLY A C 1
ATOM 719 O O . GLY A 1 105 ? 123.67100 127.21100 106.89100 1.000 69.84845 104 GLY A O 1
ATOM 720 N N . SER A 1 106 ? 124.92000 125.96700 108.28900 1.000 73.05057 105 SER A N 1
ATOM 721 C CA . SER A 1 106 ? 125.30700 127.11200 109.10900 1.000 74.57174 105 SER A CA 1
ATOM 722 C C . SER A 1 106 ? 126.04100 128.18900 108.32100 1.000 76.72194 105 SER A C 1
ATOM 723 O O . SER A 1 106 ? 126.07000 129.34200 108.76200 1.000 77.46328 105 SER A O 1
ATOM 726 N N . ASP A 1 107 ? 126.62200 127.84600 107.17200 1.000 76.78523 106 ASP A N 1
ATOM 727 C CA . ASP A 1 107 ? 127.15300 128.84000 106.25000 1.000 74.42038 106 ASP A CA 1
ATOM 728 C C . ASP A 1 107 ? 126.04400 129.74900 105.72800 1.000 76.83559 106 ASP A C 1
ATOM 729 O O . ASP A 1 107 ? 126.31800 130.91100 105.40700 1.000 81.09942 106 ASP A O 1
ATOM 734 N N . TRP A 1 108 ? 124.79400 129.27600 105.74800 1.000 68.34600 107 TRP A N 1
ATOM 735 C CA . TRP A 1 108 ? 123.66100 129.93100 105.09000 1.000 66.49249 107 TRP A CA 1
ATOM 736 C C . TRP A 1 108 ? 123.82700 129.87700 103.57700 1.000 64.98255 107 TRP A C 1
ATOM 737 O O . TRP A 1 108 ? 123.65600 130.87000 102.86800 1.000 66.21146 107 TRP A O 1
ATOM 748 N N . ARG A 1 109 ? 124.16400 128.68900 103.08600 1.000 67.60897 108 ARG A N 1
ATOM 749 C CA . ARG A 1 109 ? 124.26500 128.41100 101.66500 1.000 69.28546 108 ARG A CA 1
ATOM 750 C C . ARG A 1 109 ? 123.41600 127.19200 101.34300 1.000 72.39141 108 ARG A C 1
ATOM 751 O O . ARG A 1 109 ? 123.13200 126.36400 102.21300 1.000 72.77907 108 ARG A O 1
ATOM 759 N N . PHE A 1 110 ? 123.00300 127.09900 100.08500 1.000 58.42699 109 PHE A N 1
ATOM 760 C CA . PHE A 1 110 ? 122.05600 126.07300 99.67300 1.000 51.74755 109 PHE A CA 1
ATOM 761 C C . PHE A 1 110 ? 122.63900 124.67400 99.84500 1.000 52.55370 109 PHE A C 1
ATOM 762 O O . PHE A 1 110 ? 123.76100 124.39700 99.41400 1.000 56.34707 109 PHE A O 1
ATOM 770 N N . LEU A 1 111 ? 121.87400 123.79100 100.49000 1.000 50.77241 110 LEU A N 1
ATOM 771 C CA . LEU A 1 111 ? 122.22300 122.37600 100.59300 1.000 44.27166 110 LEU A CA 1
ATOM 772 C C . LEU A 1 111 ? 121.41500 121.51200 99.63000 1.000 48.38594 110 LEU A C 1
ATOM 773 O O . LEU A 1 111 ? 121.98500 120.81000 98.79100 1.000 54.35710 110 LEU A O 1
ATOM 778 N N . ARG A 1 112 ? 120.08800 121.55800 99.73500 1.000 40.28939 111 ARG A N 1
ATOM 779 C CA . ARG A 1 112 ? 119.21800 120.64500 99.00900 1.000 36.63912 111 ARG A CA 1
ATOM 780 C C . ARG A 1 112 ? 117.83600 121.26700 98.87300 1.000 44.49741 111 ARG A C 1
ATOM 781 O O . ARG A 1 112 ? 117.32400 121.88100 99.81200 1.000 49.39290 111 ARG A O 1
ATOM 789 N N . GLY A 1 113 ? 117.23600 121.09800 97.69600 1.000 43.15358 112 GLY A N 1
ATOM 790 C CA . GLY A 1 113 ? 115.92700 121.65800 97.42200 1.000 33.16232 112 GLY A CA 1
ATOM 791 C C . GLY A 1 113 ? 114.91600 120.62500 96.97300 1.000 37.01872 112 GLY A C 1
ATOM 792 O O . GLY A 1 113 ? 115.23400 119.75500 96.15800 1.000 37.80649 112 GLY A O 1
ATOM 793 N N . TYR A 1 114 ? 113.69000 120.71700 97.48400 1.000 35.64399 113 TYR A N 1
ATOM 794 C CA . TYR A 1 114 ? 112.66000 119.71700 97.24400 1.000 32.25698 113 TYR A CA 1
ATOM 795 C C . TYR A 1 114 ? 111.45900 120.32700 96.53800 1.000 30.09132 113 TYR A C 1
ATOM 796 O O . TYR A 1 114 ? 111.15700 121.51100 96.70600 1.000 38.34274 113 TYR A O 1
ATOM 805 N N . HIS A 1 115 ? 110.79000 119.50200 95.73800 1.000 23.03872 114 HIS A N 1
ATOM 806 C CA . HIS A 1 115 ? 109.48700 119.80200 95.16200 1.000 25.89133 114 HIS A CA 1
ATOM 807 C C . HIS A 1 115 ? 108.80400 118.48400 94.84600 1.000 40.83664 114 HIS A C 1
ATOM 808 O O . HIS A 1 115 ? 109.15000 117.82700 93.86200 1.000 55.91493 114 HIS A O 1
ATOM 815 N N . GLN A 1 116 ? 107.83900 118.09800 95.67500 1.000 25.15031 115 GLN A N 1
ATOM 816 C CA . GLN A 1 116 ? 107.32000 116.74100 95.62300 1.000 15.62482 115 GLN A CA 1
ATOM 817 C C . GLN A 1 116 ? 105.79900 116.75800 95.65100 1.000 16.23434 115 GLN A C 1
ATOM 818 O O . GLN A 1 116 ? 105.17500 117.72200 96.09800 1.000 49.63598 115 GLN A O 1
ATOM 824 N N . TYR A 1 117 ? 105.21200 115.66500 95.16700 1.000 16.09718 116 TYR A N 1
ATOM 825 C CA . TYR A 1 117 ? 103.77500 115.43800 95.19300 1.000 21.92494 116 TYR A CA 1
ATOM 826 C C . TYR A 1 117 ? 103.48100 114.02400 95.66600 1.000 25.92338 116 TYR A C 1
ATOM 827 O O . TYR A 1 117 ? 104.30500 113.11900 95.52200 1.000 31.85811 116 TYR A O 1
ATOM 836 N N . ALA A 1 118 ? 102.29400 113.84300 96.23300 1.000 15.78896 117 ALA A N 1
ATOM 837 C CA . ALA A 1 118 ? 101.80900 112.53500 96.63800 1.000 7.40227 117 ALA A CA 1
ATOM 838 C C . ALA A 1 118 ? 100.33800 112.40500 96.28300 1.000 27.25361 117 ALA A C 1
ATOM 839 O O . ALA A 1 118 ? 99.58500 113.37900 96.35600 1.000 48.24965 117 ALA A O 1
ATOM 841 N N . TYR A 1 119 ? 99.93800 111.19900 95.89600 1.000 31.77527 118 TYR A N 1
ATOM 842 C CA . TYR A 1 119 ? 98.54400 110.86500 95.64500 1.000 27.88861 118 TYR A CA 1
ATOM 843 C C . TYR A 1 119 ? 98.09700 109.90000 96.72900 1.000 38.05837 118 TYR A C 1
ATOM 844 O O . TYR A 1 119 ? 98.49900 108.73200 96.72400 1.000 46.13125 118 TYR A O 1
ATOM 853 N N . ASP A 1 120 ? 97.27300 110.38900 97.65300 1.000 34.96776 119 ASP A N 1
ATOM 854 C CA . ASP A 1 120 ? 96.87200 109.62500 98.83300 1.000 32.45446 119 ASP A CA 1
ATOM 855 C C . ASP A 1 120 ? 98.09500 109.14300 99.60900 1.000 31.14654 119 ASP A C 1
ATOM 856 O O . ASP A 1 120 ? 98.16800 107.99800 100.05500 1.000 39.89185 119 ASP A O 1
ATOM 861 N N . CYS A 1 121 ? 99.06700 110.04100 99.75900 1.000 38.79424 120 CYS A N 1
ATOM 862 C CA . CYS A 1 121 ? 100.29700 109.85800 100.52500 1.000 41.07567 120 CYS A CA 1
ATOM 863 C C . CYS A 1 121 ? 101.22700 108.81400 99.92900 1.000 37.37092 120 CYS A C 1
ATOM 864 O O . CYS A 1 121 ? 102.17300 108.38200 100.59600 1.000 47.25661 120 CYS A O 1
ATOM 867 N N . LYS A 1 122 ? 100.98800 108.39100 98.69900 1.000 32.20649 121 LYS A N 1
ATOM 868 C CA . LYS A 1 122 ? 101.95900 107.59400 97.97600 1.000 31.30367 121 LYS A CA 1
ATOM 869 C C . LYS A 1 122 ? 102.73300 108.50900 97.04200 1.000 32.27080 121 LYS A C 1
ATOM 870 O O . LYS A 1 122 ? 102.14300 109.35100 96.36100 1.000 47.67573 121 LYS A O 1
ATOM 876 N N . ASP A 1 123 ? 104.05400 108.35600 97.02900 1.000 36.40777 122 ASP A N 1
ATOM 877 C CA . ASP A 1 123 ? 104.89400 109.21300 96.20500 1.000 33.45041 122 ASP A CA 1
ATOM 878 C C . ASP A 1 123 ? 104.42700 109.17300 94.76100 1.000 32.51718 122 ASP A C 1
ATOM 879 O O . ASP A 1 123 ? 104.21400 108.10000 94.19400 1.000 39.92752 122 ASP A O 1
ATOM 884 N N . TYR A 1 124 ? 104.25000 110.35200 94.17400 1.000 26.24026 123 TYR A N 1
ATOM 885 C CA . TYR A 1 124 ? 103.73000 110.46700 92.82100 1.000 33.00410 123 TYR A CA 1
ATOM 886 C C . TYR A 1 124 ? 104.76800 111.02800 91.85900 1.000 36.83776 123 TYR A C 1
ATOM 887 O O . TYR A 1 124 ? 105.13400 110.36300 90.88800 1.000 40.42567 123 TYR A O 1
ATOM 896 N N . ILE A 1 125 ? 105.27900 112.22700 92.11900 1.000 19.86160 124 ILE A N 1
ATOM 897 C CA . ILE A 1 125 ? 106.31800 112.80700 91.28000 1.000 18.24200 124 ILE A CA 1
ATOM 898 C C . ILE A 1 125 ? 107.18400 113.71600 92.14400 1.000 22.73694 124 ILE A C 1
ATOM 899 O O . ILE A 1 125 ? 106.70200 114.70000 92.71400 1.000 44.22584 124 ILE A O 1
ATOM 904 N N . ALA A 1 126 ? 108.46500 113.37900 92.27300 1.000 18.16253 125 ALA A N 1
ATOM 905 C CA . ALA A 1 126 ? 109.35500 114.05200 93.20800 1.000 24.14458 125 ALA A CA 1
ATOM 906 C C . ALA A 1 126 ? 110.59300 114.55300 92.48400 1.000 30.74587 125 ALA A C 1
ATOM 907 O O . ALA A 1 126 ? 111.09800 113.89600 91.57300 1.000 37.40793 125 ALA A O 1
ATOM 909 N N . LEU A 1 127 ? 111.07800 115.72000 92.90100 1.000 37.35228 126 LEU A N 1
ATOM 910 C CA . LEU A 1 127 ? 112.25800 116.31100 92.28900 1.000 32.33454 126 LEU A CA 1
ATOM 911 C C . LEU A 1 127 ? 113.51700 115.67100 92.86200 1.000 38.19489 126 LEU A C 1
ATOM 912 O O . LEU A 1 127 ? 113.63500 115.49000 94.07700 1.000 45.11667 126 LEU A O 1
ATOM 917 N N . LYS A 1 128 ? 114.46200 115.33800 91.98500 1.000 46.22115 127 LYS A N 1
ATOM 918 C CA . LYS A 1 128 ? 115.63000 114.56400 92.38000 1.000 46.10207 127 LYS A CA 1
ATOM 919 C C . LYS A 1 128 ? 116.54100 115.36700 93.31000 1.000 47.26660 127 LYS A C 1
ATOM 920 O O . LYS A 1 128 ? 116.34100 116.55800 93.55400 1.000 51.95937 127 LYS A O 1
ATOM 926 N N . GLU A 1 129 ? 117.56200 114.68000 93.83600 1.000 48.73464 128 GLU A N 1
ATOM 927 C CA . GLU A 1 129 ? 118.53400 115.33400 94.70600 1.000 47.75115 128 GLU A CA 1
ATOM 928 C C . GLU A 1 129 ? 119.22300 116.47800 93.98300 1.000 45.65037 128 GLU A C 1
ATOM 929 O O . GLU A 1 129 ? 119.39000 117.56900 94.53900 1.000 38.92431 128 GLU A O 1
ATOM 931 N N . ASP A 1 130 ? 119.63700 116.24500 92.74500 1.000 58.27974 129 ASP A N 1
ATOM 932 C CA . ASP A 1 130 ? 119.97600 117.32200 91.83200 1.000 55.92514 129 ASP A CA 1
ATOM 933 C C . ASP A 1 130 ? 118.67400 117.92400 91.32500 1.000 54.42586 129 ASP A C 1
ATOM 934 O O . ASP A 1 130 ? 117.77700 117.19600 90.88800 1.000 63.17648 129 ASP A O 1
ATOM 939 N N . LEU A 1 131 ? 118.56500 119.24900 91.39600 1.000 50.85781 130 LEU A N 1
ATOM 940 C CA . LEU A 1 131 ? 117.31000 119.94000 91.10300 1.000 47.42963 130 LEU A CA 1
ATOM 941 C C . LEU A 1 131 ? 117.10000 120.06300 89.59200 1.000 51.31773 130 LEU A C 1
ATOM 942 O O . LEU A 1 131 ? 116.93200 121.14900 89.03900 1.000 59.41719 130 LEU A O 1
ATOM 947 N N . ARG A 1 132 ? 117.11400 118.91500 88.91800 1.000 51.71005 131 ARG A N 1
ATOM 948 C CA . ARG A 1 132 ? 117.02000 118.88800 87.46500 1.000 52.79632 131 ARG A CA 1
ATOM 949 C C . ARG A 1 132 ? 116.02200 117.88400 86.90800 1.000 55.33088 131 ARG A C 1
ATOM 950 O O . ARG A 1 132 ? 115.55700 118.08100 85.78000 1.000 56.71882 131 ARG A O 1
ATOM 958 N N . SER A 1 133 ? 115.66900 116.83200 87.64000 1.000 51.73754 132 SER A N 1
ATOM 959 C CA . SER A 1 133 ? 114.83400 115.78200 87.07500 1.000 51.96843 132 SER A CA 1
ATOM 960 C C . SER A 1 133 ? 113.87500 115.26900 88.13900 1.000 46.95558 132 SER A C 1
ATOM 961 O O . SER A 1 133 ? 114.05300 115.50500 89.33600 1.000 40.80189 132 SER A O 1
ATOM 964 N N . TRP A 1 134 ? 112.85400 114.55400 87.67700 1.000 34.87543 133 TRP A N 1
ATOM 965 C CA . TRP A 1 134 ? 111.75200 114.10100 88.50900 1.000 28.92124 133 TRP A CA 1
ATOM 966 C C . TRP A 1 134 ? 111.75300 112.58300 88.60300 1.000 31.40863 133 TRP A C 1
ATOM 967 O O . TRP A 1 134 ? 112.11300 111.89300 87.64500 1.000 41.23345 133 TRP A O 1
ATOM 978 N N . THR A 1 135 ? 111.34000 112.06800 89.75700 1.000 33.08189 134 THR A N 1
ATOM 979 C CA . THR A 1 135 ? 111.28200 110.63200 90.00700 1.000 30.86216 134 THR A CA 1
ATOM 980 C C . THR A 1 135 ? 109.82300 110.21900 90.15300 1.000 39.49689 134 THR A C 1
ATOM 981 O O . THR A 1 135 ? 109.23600 110.36600 91.22800 1.000 51.93110 134 THR A O 1
ATOM 985 N N . ALA A 1 136 ? 109.24500 109.69000 89.07800 1.000 35.11031 135 ALA A N 1
ATOM 986 C CA . ALA A 1 136 ? 107.86000 109.23400 89.09500 1.000 32.08408 135 ALA A CA 1
ATOM 987 C C . ALA A 1 136 ? 107.79000 107.88800 89.80500 1.000 32.59820 135 ALA A C 1
ATOM 988 O O . ALA A 1 136 ? 108.22100 106.86800 89.26000 1.000 39.53590 135 ALA A O 1
ATOM 990 N N . ALA A 1 137 ? 107.24900 107.88000 91.01900 1.000 27.70401 136 ALA A N 1
ATOM 991 C CA . ALA A 1 137 ? 107.10900 106.66000 91.79700 1.000 29.67614 136 ALA A CA 1
ATOM 992 C C . ALA A 1 137 ? 105.80600 105.92800 91.51300 1.000 34.95676 136 ALA A C 1
ATOM 993 O O . ALA A 1 137 ? 105.57400 104.85900 92.08300 1.000 46.65867 136 ALA A O 1
ATOM 995 N N . ASP A 1 138 ? 104.95200 106.48100 90.65600 1.000 34.36547 137 ASP A N 1
ATOM 996 C CA . ASP A 1 138 ? 103.72200 105.82800 90.23600 1.000 31.52405 137 ASP A CA 1
ATOM 997 C C . ASP A 1 138 ? 103.69400 105.78100 88.71900 1.000 41.78077 137 ASP A C 1
ATOM 998 O O . ASP A 1 138 ? 104.09900 106.73900 88.05500 1.000 40.01612 137 ASP A O 1
ATOM 1003 N N . MET A 1 139 ? 103.21700 104.66300 88.17200 1.000 43.73770 138 MET A N 1
ATOM 1004 C CA . MET A 1 139 ? 103.15400 104.53300 86.72100 1.000 45.67683 138 MET A CA 1
ATOM 1005 C C . MET A 1 139 ? 102.16500 105.51900 86.11300 1.000 54.87770 138 MET A C 1
ATOM 1006 O O . MET A 1 139 ? 102.32600 105.92700 84.95700 1.000 55.12929 138 MET A O 1
ATOM 1011 N N . ALA A 1 140 ? 101.14300 105.91600 86.87300 1.000 51.16087 139 ALA A N 1
ATOM 1012 C CA . ALA A 1 140 ? 100.20200 106.91500 86.38100 1.000 43.85582 139 ALA A CA 1
ATOM 1013 C C . ALA A 1 140 ? 100.84600 108.29000 86.28600 1.000 49.83493 139 ALA A C 1
ATOM 1014 O O . ALA A 1 140 ? 100.32300 109.17700 85.60300 1.000 49.28974 139 ALA A O 1
ATOM 1016 N N . ALA A 1 141 ? 101.98000 108.48200 86.95600 1.000 54.31397 140 ALA A N 1
ATOM 1017 C CA . ALA A 1 141 ? 102.62100 109.78200 87.08100 1.000 46.81966 140 ALA A CA 1
ATOM 1018 C C . ALA A 1 141 ? 103.66400 110.05400 86.00900 1.000 42.68322 140 ALA A C 1
ATOM 1019 O O . ALA A 1 141 ? 104.30800 111.10600 86.05400 1.000 46.27640 140 ALA A O 1
ATOM 1021 N N . GLN A 1 142 ? 103.85700 109.14300 85.05700 1.000 51.69787 141 GLN A N 1
ATOM 1022 C CA . GLN A 1 142 ? 104.95800 109.30200 84.11400 1.000 56.81341 141 GLN A CA 1
ATOM 1023 C C . GLN A 1 142 ? 104.60100 110.28200 83.00000 1.000 60.67609 141 GLN A C 1
ATOM 1024 O O . GLN A 1 142 ? 105.49000 110.90700 82.40900 1.000 60.65867 141 GLN A O 1
ATOM 1030 N N . THR A 1 143 ? 103.31000 110.44300 82.70400 1.000 58.46709 142 THR A N 1
ATOM 1031 C CA . THR A 1 143 ? 102.90200 111.52600 81.81400 1.000 52.75800 142 THR A CA 1
ATOM 1032 C C . THR A 1 143 ? 103.13700 112.88200 82.46200 1.000 51.46291 142 THR A C 1
ATOM 1033 O O . THR A 1 143 ? 103.50700 113.84500 81.78100 1.000 53.36284 142 THR A O 1
ATOM 1037 N N . THR A 1 144 ? 102.92000 112.97700 83.77600 1.000 51.05073 143 THR A N 1
ATOM 1038 C CA . THR A 1 144 ? 103.24100 114.20200 84.50000 1.000 45.21538 143 THR A CA 1
ATOM 1039 C C . THR A 1 144 ? 104.71200 114.55500 84.33500 1.000 47.82520 143 THR A C 1
ATOM 1040 O O . THR A 1 144 ? 105.06200 115.71500 84.09000 1.000 54.89913 143 THR A O 1
ATOM 1044 N N . LYS A 1 145 ? 105.59000 113.55900 84.46100 1.000 51.59730 144 LYS A N 1
ATOM 1045 C CA . LYS A 1 145 ? 107.01400 113.79200 84.25700 1.000 50.68051 144 LYS A CA 1
ATOM 1046 C C . LYS A 1 145 ? 107.30300 114.20600 82.82100 1.000 54.50935 144 LYS A C 1
ATOM 1047 O O . LYS A 1 145 ? 108.05400 115.15600 82.57900 1.000 55.96596 144 LYS A O 1
ATOM 1053 N N . HIS A 1 146 ? 106.70700 113.50800 81.85100 1.000 63.87399 145 HIS A N 1
ATOM 1054 C CA . HIS A 1 146 ? 106.93700 113.84900 80.45000 1.000 63.30542 145 HIS A CA 1
ATOM 1055 C C . HIS A 1 146 ? 106.47000 115.26500 80.14800 1.000 60.72842 145 HIS A C 1
ATOM 1056 O O . HIS A 1 146 ? 107.04700 115.95200 79.29800 1.000 61.23574 145 HIS A O 1
ATOM 1063 N N . LYS A 1 147 ? 105.41600 115.71400 80.83000 1.000 56.28364 146 LYS A N 1
ATOM 1064 C CA . LYS A 1 147 ? 104.91800 117.06800 80.62800 1.000 56.87845 146 LYS A CA 1
ATOM 1065 C C . LYS A 1 147 ? 105.86500 118.10100 81.22800 1.000 59.67558 146 LYS A C 1
ATOM 1066 O O . LYS A 1 147 ? 106.20100 119.09900 80.58200 1.000 62.93585 146 LYS A O 1
ATOM 1072 N N . TRP A 1 148 ? 106.31300 117.87200 82.46600 1.000 48.90267 147 TRP A N 1
ATOM 1073 C CA . TRP A 1 148 ? 107.09300 118.88700 83.16800 1.000 46.49732 147 TRP A CA 1
ATOM 1074 C C . TRP A 1 148 ? 108.47500 119.06300 82.55600 1.000 46.07273 147 TRP A C 1
ATOM 1075 O O . TRP A 1 148 ? 108.90300 120.19300 82.29500 1.000 49.54182 147 TRP A O 1
ATOM 1086 N N . GLU A 1 149 ? 109.19200 117.96300 82.31800 1.000 59.29669 148 GLU A N 1
ATOM 1087 C CA . GLU A 1 149 ? 110.52400 118.07500 81.73700 1.000 60.40810 148 GLU A CA 1
ATOM 1088 C C . GLU A 1 149 ? 110.48800 118.64500 80.32500 1.000 61.74551 148 GLU A C 1
ATOM 1089 O O . GLU A 1 149 ? 111.50700 119.15500 79.85000 1.000 62.46501 148 GLU A O 1
ATOM 1095 N N . ALA A 1 150 ? 109.34200 118.56800 79.64700 1.000 63.08758 149 ALA A N 1
ATOM 1096 C CA . ALA A 1 150 ? 109.17300 119.28100 78.38900 1.000 61.73239 149 ALA A CA 1
ATOM 1097 C C . ALA A 1 150 ? 108.84200 120.74900 78.61500 1.000 61.33705 149 ALA A C 1
ATOM 1098 O O . ALA A 1 150 ? 109.16000 121.59000 77.76800 1.000 63.31433 149 ALA A O 1
ATOM 1100 N N . ALA A 1 151 ? 108.21000 121.07300 79.74000 1.000 60.91759 150 ALA A N 1
ATOM 1101 C CA . ALA A 1 151 ? 107.90700 122.44800 80.10800 1.000 61.25850 150 ALA A CA 1
ATOM 1102 C C . ALA A 1 151 ? 109.04200 123.11900 80.87000 1.000 60.07316 150 ALA A C 1
ATOM 1103 O O . ALA A 1 151 ? 108.94400 124.31400 81.17100 1.000 61.89466 150 ALA A O 1
ATOM 1105 N N . HIS A 1 152 ? 110.10600 122.37800 81.18800 1.000 60.85005 151 HIS A N 1
ATOM 1106 C CA . HIS A 1 152 ? 111.26900 122.90500 81.90400 1.000 59.66737 151 HIS A CA 1
ATOM 1107 C C . HIS A 1 152 ? 110.89200 123.47400 83.26900 1.000 61.71669 151 HIS A C 1
ATOM 1108 O O . HIS A 1 152 ? 111.42000 124.50500 83.69000 1.000 66.69891 151 HIS A O 1
ATOM 1115 N N . VAL A 1 153 ? 109.97600 122.80300 83.97000 1.000 50.51335 152 VAL A N 1
ATOM 1116 C CA . VAL A 1 153 ? 109.59000 123.24000 85.30900 1.000 49.04182 152 VAL A CA 1
ATOM 1117 C C . VAL A 1 153 ? 110.77100 123.15600 86.26600 1.000 56.29573 152 VAL A C 1
ATOM 1118 O O . VAL A 1 153 ? 110.84400 123.91000 87.24500 1.000 62.43052 152 VAL A O 1
ATOM 1122 N N . ALA A 1 154 ? 111.71600 122.25000 86.00300 1.000 55.52232 153 ALA A N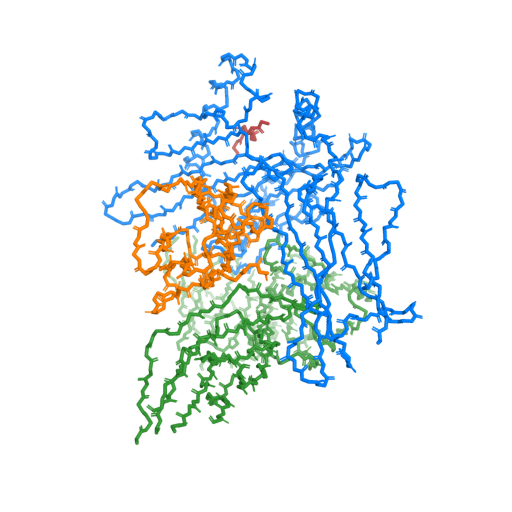 1
ATOM 1123 C CA . ALA A 1 154 ? 112.87100 122.10500 86.88200 1.000 51.12300 153 ALA A CA 1
ATOM 1124 C C . ALA A 1 154 ? 113.72300 123.36700 86.90100 1.000 54.29235 153 ALA A C 1
ATOM 1125 O O . ALA A 1 154 ? 114.12100 123.83900 87.97200 1.000 59.86081 153 ALA A O 1
ATOM 1127 N N . GLU A 1 155 ? 114.01500 123.92900 85.72600 1.000 63.02463 154 GLU A N 1
ATOM 1128 C CA . GLU A 1 155 ? 114.84500 125.12800 85.66500 1.000 60.38514 154 GLU A CA 1
ATOM 1129 C C . GLU A 1 155 ? 114.18000 126.29900 86.37200 1.000 57.97235 154 GLU A C 1
ATOM 1130 O O . GLU A 1 155 ? 114.83600 127.04600 87.10700 1.000 58.00575 154 GLU A O 1
ATOM 1136 N N . GLN A 1 156 ? 112.87600 126.47500 86.16100 1.000 57.09736 155 GLN A N 1
ATOM 1137 C CA . GLN A 1 156 ? 112.16300 127.56700 86.81200 1.000 60.02810 155 GLN A CA 1
ATOM 1138 C C . GLN A 1 156 ? 112.09000 127.35500 88.31900 1.000 54.42283 155 GLN A C 1
ATOM 1139 O O . GLN A 1 156 ? 112.09700 128.32100 89.09000 1.000 56.46416 155 GLN A O 1
ATOM 1145 N N . LEU A 1 157 ? 112.01400 126.09800 88.75500 1.000 49.24107 156 LEU A N 1
ATOM 1146 C CA . LEU A 1 157 ? 112.03300 125.80300 90.18300 1.000 49.77312 156 LEU A CA 1
ATOM 1147 C C . LEU A 1 157 ? 113.43700 125.90500 90.76000 1.000 54.43792 156 LEU A C 1
ATOM 1148 O O . LEU A 1 157 ? 113.59600 126.22400 91.94400 1.000 61.17642 156 LEU A O 1
ATOM 1153 N N . ARG A 1 158 ? 114.46100 125.62300 89.95200 1.000 55.05388 157 ARG A N 1
ATOM 1154 C CA . ARG A 1 158 ? 115.83400 125.73800 90.43100 1.000 53.49149 157 ARG A CA 1
ATOM 1155 C C . ARG A 1 158 ? 116.17100 127.17900 90.78900 1.000 59.11844 157 ARG A C 1
ATOM 1156 O O . ARG A 1 158 ? 116.91800 127.43000 91.74100 1.000 66.04983 157 ARG A O 1
ATOM 1164 N N . ALA A 1 159 ? 115.63400 128.13900 90.03400 1.000 52.94166 158 ALA A N 1
ATOM 1165 C CA . ALA A 1 159 ? 115.86600 129.54300 90.35400 1.000 49.90863 158 ALA A CA 1
ATOM 1166 C C . ALA A 1 159 ? 115.24700 129.91600 91.69400 1.000 50.95770 158 ALA A C 1
ATOM 1167 O O . ALA A 1 159 ? 115.85200 130.65000 92.48300 1.000 54.24392 158 ALA A O 1
ATOM 1169 N N . TYR A 1 160 ? 114.03900 129.42100 91.97100 1.000 44.55979 159 TYR A N 1
ATOM 1170 C CA . TYR A 1 160 ? 113.36200 129.77900 93.21400 1.000 49.07694 159 TYR A CA 1
ATOM 1171 C C . TYR A 1 160 ? 114.01300 129.11000 94.41600 1.000 39.83391 159 TYR A C 1
ATOM 1172 O O . TYR A 1 160 ? 114.22000 129.74900 95.45300 1.000 52.11770 159 TYR A O 1
ATOM 1181 N N . LEU A 1 161 ? 114.33100 127.82100 94.30400 1.000 38.24960 160 LEU A N 1
ATOM 1182 C CA . LEU A 1 161 ? 114.89200 127.10500 95.44300 1.000 46.85052 160 LEU A CA 1
ATOM 1183 C C . LEU A 1 161 ? 116.30900 127.57400 95.75000 1.000 49.31157 160 LEU A C 1
ATOM 1184 O O . LEU A 1 161 ? 116.66200 127.78100 96.91600 1.000 49.18957 160 LEU A O 1
ATOM 1189 N N . GLU A 1 162 ? 117.13400 127.74600 94.71900 1.000 54.53199 161 GLU A N 1
ATOM 1190 C CA . GLU A 1 162 ? 118.50400 128.19600 94.93100 1.000 52.23383 161 GLU A CA 1
ATOM 1191 C C . GLU A 1 162 ? 118.57200 129.69400 95.20300 1.000 54.63916 161 GLU A C 1
ATOM 1192 O O . GLU A 1 162 ? 119.49200 130.16300 95.87900 1.000 54.87412 161 GLU A O 1
ATOM 1198 N N . GLY A 1 163 ? 117.65200 130.46700 94.63100 1.000 50.79712 162 GLY A N 1
ATOM 1199 C CA . GLY A 1 163 ? 117.65600 131.90300 94.83200 1.000 48.64117 162 GLY A CA 1
ATOM 1200 C C . GLY A 1 163 ? 116.71500 132.45500 95.88500 1.000 51.34658 162 GLY A C 1
ATOM 1201 O O . GLY A 1 163 ? 117.14900 133.14900 96.80800 1.000 52.18904 162 GLY A O 1
ATOM 1202 N N . THR A 1 164 ? 115.42200 132.14600 95.76500 1.000 51.00075 163 THR A N 1
ATOM 1203 C CA . THR A 1 164 ? 114.41500 132.86300 96.54400 1.000 50.82404 163 THR A CA 1
ATOM 1204 C C . THR A 1 164 ? 114.11000 132.15400 97.85800 1.000 44.90820 163 THR A C 1
ATOM 1205 O O . THR A 1 164 ? 113.90000 132.80300 98.88800 1.000 46.25913 163 THR A O 1
ATOM 1209 N N . CYS A 1 165 ? 114.06300 130.82000 97.84000 1.000 47.64376 164 CYS A N 1
ATOM 1210 C CA . CYS A 1 165 ? 113.76400 130.07900 99.06100 1.000 45.14897 164 CYS A CA 1
ATOM 1211 C C . CYS A 1 165 ? 114.81800 130.33500 100.12700 1.000 48.60269 164 CYS A C 1
ATOM 1212 O O . CYS A 1 165 ? 114.49200 130.51000 101.30400 1.000 51.89994 164 CYS A O 1
ATOM 1215 N N . VAL A 1 166 ? 116.09100 130.35700 99.73300 1.000 48.51901 165 VAL A N 1
ATOM 1216 C CA . VAL A 1 166 ? 117.15400 130.55600 100.70900 1.000 46.56405 165 VAL A CA 1
ATOM 1217 C C . VAL A 1 166 ? 117.15100 131.98200 101.23500 1.000 54.06002 165 VAL A C 1
ATOM 1218 O O . VAL A 1 166 ? 117.34300 132.20500 102.43500 1.000 56.96505 165 VAL A O 1
ATOM 1222 N N . GLU A 1 167 ? 116.92800 132.96600 100.35800 1.000 55.98889 166 GLU A N 1
ATOM 1223 C CA . GLU A 1 167 ? 117.04500 134.36400 100.76000 1.000 54.72211 166 GLU A CA 1
ATOM 1224 C C . GLU A 1 167 ? 116.03700 134.72400 101.84200 1.000 54.27274 166 GLU A C 1
ATOM 1225 O O . GLU A 1 167 ? 116.39700 135.33800 102.85200 1.000 54.44081 166 GLU A O 1
ATOM 1231 N N . TRP A 1 168 ? 114.77200 134.34900 101.65500 1.000 51.79069 167 TRP A N 1
ATOM 1232 C CA . TRP A 1 168 ? 113.78000 134.63800 102.68200 1.000 55.80646 167 TRP A CA 1
ATOM 1233 C C . TRP A 1 168 ? 113.99400 133.77600 103.91400 1.000 50.66981 167 TRP A C 1
ATOM 1234 O O . TRP A 1 168 ? 113.68500 134.20600 105.02900 1.000 54.40506 167 TRP A O 1
ATOM 1245 N N . LEU A 1 169 ? 114.53300 132.57100 103.74100 1.000 41.19920 168 LEU A N 1
ATOM 1246 C CA . LEU A 1 169 ? 114.90900 131.77100 104.89800 1.000 39.72342 168 LEU A CA 1
ATOM 1247 C C . LEU A 1 169 ? 115.98700 132.47200 105.71300 1.000 48.86781 168 LEU A C 1
ATOM 1248 O O . LEU A 1 169 ? 115.95700 132.43800 106.94700 1.000 52.88660 168 LEU A O 1
ATOM 1253 N N . ARG A 1 170 ? 116.94200 133.12000 105.04000 1.000 63.14653 169 ARG A N 1
ATOM 1254 C CA . ARG A 1 170 ? 117.93300 133.92800 105.74700 1.000 61.28574 169 ARG A CA 1
ATOM 1255 C C . ARG A 1 170 ? 117.27000 135.09200 106.47300 1.000 62.64351 169 ARG A C 1
ATOM 1256 O O . ARG A 1 170 ? 117.59800 135.38800 107.62800 1.000 60.47078 169 ARG A O 1
ATOM 1264 N N . ARG A 1 171 ? 116.33300 135.76900 105.80500 1.000 64.63476 170 ARG A N 1
ATOM 1265 C CA . ARG A 1 171 ? 115.61300 136.86500 106.44400 1.000 63.58665 170 ARG A CA 1
ATOM 1266 C C . ARG A 1 171 ? 114.76800 136.35800 107.60400 1.000 60.15575 170 ARG A C 1
ATOM 1267 O O . ARG A 1 171 ? 114.72900 136.97200 108.67500 1.000 57.18753 170 ARG A O 1
ATOM 1275 N N . TYR A 1 172 ? 114.08200 135.23100 107.40700 1.000 58.23819 171 TYR A N 1
ATOM 1276 C CA . TYR A 1 172 ? 113.32300 134.63300 108.49700 1.000 50.98934 171 TYR A CA 1
ATOM 1277 C C . TYR A 1 172 ? 114.24400 134.22800 109.63800 1.000 52.07346 171 TYR A C 1
ATOM 1278 O O . TYR A 1 172 ? 113.88800 134.37500 110.81200 1.000 58.50195 171 TYR A O 1
ATOM 1287 N N . LEU A 1 173 ? 115.43000 133.71000 109.31200 1.000 53.82891 172 LEU A N 1
ATOM 1288 C CA . LEU A 1 173 ? 116.40000 133.37400 110.34700 1.000 52.17205 172 LEU A CA 1
ATOM 1289 C C . LEU A 1 173 ? 116.87100 134.61200 111.09400 1.000 61.69939 172 LEU A C 1
ATOM 1290 O O . LEU A 1 173 ? 117.06100 134.56100 112.31400 1.000 63.10382 172 LEU A O 1
ATOM 1295 N N . GLU A 1 174 ? 117.06700 135.72800 110.38900 1.000 67.33837 173 GLU A N 1
ATOM 1296 C CA . GLU A 1 174 ? 117.39500 136.98300 111.05500 1.000 63.86706 173 GLU A CA 1
ATOM 1297 C C . GLU A 1 174 ? 116.21600 137.50300 111.86900 1.000 66.25818 173 GLU A C 1
ATOM 1298 O O . GLU A 1 174 ? 116.38900 137.95800 113.00500 1.000 67.58640 173 GLU A O 1
ATOM 1304 N N . ASN A 1 175 ? 115.00800 137.44500 111.30200 1.000 67.59441 174 ASN A N 1
ATOM 1305 C CA . ASN A 1 175 ? 113.83100 137.94000 112.01000 1.000 65.69044 174 ASN A CA 1
ATOM 1306 C C . ASN A 1 175 ? 113.54100 137.11500 113.25700 1.000 62.06402 174 ASN A C 1
ATOM 1307 O O . ASN A 1 175 ? 113.16700 137.66300 114.29900 1.000 67.53646 174 ASN A O 1
ATOM 1312 N N . GLY A 1 176 ? 113.69800 135.80000 113.16900 1.000 62.31436 175 GLY A N 1
ATOM 1313 C CA . GLY A 1 176 ? 113.41400 134.94000 114.29800 1.000 62.78252 175 GLY A CA 1
ATOM 1314 C C . GLY A 1 176 ? 114.65300 134.31000 114.89400 1.000 65.63966 175 GLY A C 1
ATOM 1315 O O . GLY A 1 176 ? 114.62800 133.14300 115.29400 1.000 64.44336 175 GLY A O 1
ATOM 1316 N N . LYS A 1 177 ? 115.75000 135.06900 114.95500 1.000 65.24482 176 LYS A N 1
ATOM 1317 C CA . LYS A 1 177 ? 116.97900 134.53800 115.53100 1.000 66.28598 176 LYS A CA 1
ATOM 1318 C C . LYS A 1 177 ? 116.78600 134.15600 116.99100 1.000 70.54476 176 LYS A C 1
ATOM 1319 O O . LYS A 1 177 ? 117.43600 133.22500 117.48200 1.000 68.83277 176 LYS A O 1
ATOM 1325 N N . GLU A 1 178 ? 115.89000 134.84700 117.69900 1.000 72.18340 177 GLU A N 1
ATOM 1326 C CA . GLU A 1 178 ? 115.54500 134.44400 119.05600 1.000 71.24507 177 GLU A CA 1
ATOM 1327 C C . GLU A 1 178 ? 114.81200 133.11100 119.08100 1.000 73.59902 177 GLU A C 1
ATOM 1328 O O . GLU A 1 178 ? 114.67600 132.50900 120.15200 1.000 72.80523 177 GLU A O 1
ATOM 1334 N N . THR A 1 179 ? 114.33500 132.64400 117.92900 1.000 66.16606 178 THR A N 1
ATOM 1335 C CA . THR A 1 179 ? 113.53400 131.43400 117.82600 1.000 63.19750 178 THR A CA 1
ATOM 1336 C C . THR A 1 179 ? 114.22900 130.32500 117.05200 1.000 67.74489 178 THR A C 1
ATOM 1337 O O . THR A 1 179 ? 114.39400 129.21700 117.57000 1.000 68.91409 178 THR A O 1
ATOM 1341 N N . LEU A 1 180 ? 114.65100 130.59700 115.82000 1.000 61.11133 179 LEU A N 1
ATOM 1342 C CA . LEU A 1 180 ? 115.16300 129.55600 114.93800 1.000 60.76801 179 LEU A CA 1
ATOM 1343 C C . LEU A 1 180 ? 116.55700 129.07700 115.32600 1.000 66.32579 179 LEU A C 1
ATOM 1344 O O . LEU A 1 180 ? 116.83700 127.87600 115.25400 1.000 69.26302 179 LEU A O 1
ATOM 1349 N N . GLN A 1 181 ? 117.44000 129.98500 115.73300 1.000 59.52321 180 GLN A N 1
ATOM 1350 C CA . GLN A 1 181 ? 118.78000 129.62600 116.17500 1.000 54.88090 180 GLN A CA 1
ATOM 1351 C C . GLN A 1 181 ? 118.87500 129.48500 117.68600 1.000 59.20422 180 GLN A C 1
ATOM 1352 O O . GLN A 1 181 ? 119.93200 129.76500 118.26000 1.000 64.35311 180 GLN A O 1
ATOM 1358 N N . ARG A 1 182 ? 117.79400 129.05600 118.33600 1.000 57.28734 181 ARG A N 1
ATOM 1359 C CA . ARG A 1 182 ? 117.74400 129.03700 119.79400 1.000 58.26105 181 ARG A CA 1
ATOM 1360 C C . ARG A 1 182 ? 118.76000 128.06100 120.37800 1.000 58.59688 181 ARG A C 1
ATOM 1361 O O . ARG A 1 182 ? 119.34100 128.32400 121.43700 1.000 58.68901 181 ARG A O 1
ATOM 1369 N N . THR A 1 183 ? 118.96800 126.92700 119.71100 1.000 52.35813 182 THR A N 1
ATOM 1370 C CA . THR A 1 183 ? 120.02500 125.95500 120.01500 1.000 52.15756 182 THR A CA 1
ATOM 1371 C C . THR A 1 183 ? 120.05900 125.57000 121.50200 1.000 53.53202 182 THR A C 1
ATOM 1372 O O . THR A 1 183 ? 121.10700 125.47800 122.14200 1.000 57.67639 182 THR A O 1
ATOM 1376 N N . ASP A 1 184 ? 118.87300 125.26800 122.02900 1.000 49.85100 183 ASP A N 1
ATOM 1377 C CA . ASP A 1 184 ? 118.74200 124.82200 123.41200 1.000 47.88347 183 ASP A CA 1
ATOM 1378 C C . ASP A 1 184 ? 119.44300 123.48200 123.59700 1.000 52.17840 183 ASP A C 1
ATOM 1379 O O . ASP A 1 184 ? 119.33600 122.59600 122.74400 1.000 55.24384 183 ASP A O 1
ATOM 1384 N N . ALA A 1 185 ? 120.16100 123.33700 124.70600 1.000 53.50636 184 ALA A N 1
ATOM 1385 C CA . ALA A 1 185 ? 120.80700 122.07400 125.01400 1.000 48.14295 184 ALA A CA 1
ATOM 1386 C C . ALA A 1 185 ? 119.79900 121.09600 125.61500 1.000 43.06019 184 ALA A C 1
ATOM 1387 O O . ALA A 1 185 ? 118.86600 121.50400 126.31100 1.000 45.80655 184 ALA A O 1
ATOM 1389 N N . PRO A 1 186 ? 119.96900 119.79700 125.36600 1.000 37.55880 185 PRO A N 1
ATOM 1390 C CA . PRO A 1 186 ? 119.02600 118.80500 125.90500 1.000 36.13100 185 PRO A CA 1
ATOM 1391 C C . PRO A 1 186 ? 119.17300 118.66200 127.41100 1.000 37.20781 185 PRO A C 1
ATOM 1392 O O . PRO A 1 186 ? 120.27600 118.47600 127.92500 1.000 50.63544 185 PRO A O 1
ATOM 1396 N N . LYS A 1 187 ? 118.05000 118.74800 128.11400 1.000 29.80678 186 LYS A N 1
ATOM 1397 C CA . LYS A 1 187 ? 118.01100 118.48200 129.54900 1.000 37.59048 186 LYS A CA 1
ATOM 1398 C C . LYS A 1 187 ? 117.89500 116.97400 129.73400 1.000 41.64823 186 LYS A C 1
ATOM 1399 O O . LYS A 1 187 ? 116.82000 116.39400 129.58000 1.000 44.15074 186 LYS A O 1
ATOM 1405 N N . THR A 1 188 ? 119.01300 116.33700 130.06900 1.000 40.29467 187 THR A N 1
ATOM 1406 C CA . THR A 1 188 ? 119.21600 114.91000 129.85700 1.000 41.23149 187 THR A CA 1
ATOM 1407 C C . THR A 1 188 ? 119.11100 114.13900 131.16600 1.000 40.74096 187 THR A C 1
ATOM 1408 O O . THR A 1 188 ? 119.62400 114.58400 132.19700 1.000 50.79081 187 THR A O 1
ATOM 1412 N N . HIS A 1 189 ? 118.44900 112.98300 131.11700 1.000 37.74650 188 HIS A N 1
ATOM 1413 C CA . HIS A 1 189 ? 118.36100 112.07400 132.24900 1.000 44.39221 188 HIS A CA 1
ATOM 1414 C C . HIS A 1 189 ? 118.76100 110.67300 131.81600 1.000 46.11375 188 HIS A C 1
ATOM 1415 O O . HIS A 1 189 ? 118.90200 110.38000 130.62600 1.000 48.75414 188 HIS A O 1
ATOM 1422 N N . MET A 1 190 ? 118.94500 109.80800 132.81000 1.000 52.18834 189 MET A N 1
ATOM 1423 C CA . MET A 1 190 ? 119.16500 108.38400 132.60300 1.000 49.72386 189 MET A CA 1
ATOM 1424 C C . MET A 1 190 ? 118.18900 107.61600 133.47700 1.000 56.16875 189 MET A C 1
ATOM 1425 O O . MET A 1 190 ? 118.24700 107.71100 134.70600 1.000 57.06063 189 MET A O 1
ATOM 1430 N N . THR A 1 191 ? 117.30400 106.85300 132.84700 1.000 52.64302 190 THR A N 1
ATOM 1431 C CA . THR A 1 191 ? 116.27600 106.11200 133.56100 1.000 46.72643 190 THR A CA 1
ATOM 1432 C C . THR A 1 191 ? 116.50900 104.62000 133.39000 1.000 51.43868 190 THR A C 1
ATOM 1433 O O . THR A 1 191 ? 116.73900 104.13900 132.27800 1.000 54.74355 190 THR A O 1
ATOM 1437 N N . HIS A 1 192 ? 116.45400 103.89700 134.50400 1.000 56.65729 191 HIS A N 1
ATOM 1438 C CA . HIS A 1 192 ? 116.68500 102.46100 134.54000 1.000 49.76576 191 HIS A CA 1
ATOM 1439 C C . HIS A 1 192 ? 115.41300 101.76500 135.00000 1.000 50.18482 191 HIS A C 1
ATOM 1440 O O . HIS A 1 192 ? 114.83900 102.13100 136.03100 1.000 56.04641 191 HIS A O 1
ATOM 1447 N N . HIS A 1 193 ? 114.97700 100.76400 134.23900 1.000 49.32209 192 HIS A N 1
ATOM 1448 C CA . HIS A 1 193 ? 113.75500 100.02700 134.53400 1.000 51.43821 192 HIS A CA 1
ATOM 1449 C C . HIS A 1 193 ? 114.05500 98.53900 134.48800 1.000 53.79856 192 HIS A C 1
ATOM 1450 O O . HIS A 1 193 ? 114.65900 98.05600 133.52500 1.000 57.06441 192 HIS A O 1
ATOM 1457 N N . ALA A 1 194 ? 113.63200 97.81500 135.52100 1.000 63.34447 193 ALA A N 1
ATOM 1458 C CA . ALA A 1 194 ? 113.83200 96.36900 135.59300 1.000 69.37450 193 ALA A CA 1
ATOM 1459 C C . ALA A 1 194 ? 112.63100 95.68200 134.95700 1.000 71.16524 193 ALA A C 1
ATOM 1460 O O . ALA A 1 194 ? 111.55700 95.57600 135.55100 1.000 67.74294 193 ALA A O 1
ATOM 1462 N N . VAL A 1 195 ? 112.81700 95.21000 133.72300 1.000 67.60249 194 VAL A N 1
ATOM 1463 C CA . VAL A 1 195 ? 111.75100 94.49800 133.02600 1.000 64.52001 194 VAL A CA 1
ATOM 1464 C C . VAL A 1 195 ? 111.62200 93.05300 133.48700 1.000 65.83466 194 VAL A C 1
ATOM 1465 O O . VAL A 1 195 ? 110.53900 92.46700 133.36700 1.000 67.54655 194 VAL A O 1
ATOM 1469 N N . SER A 1 196 ? 112.69200 92.46500 134.01100 1.000 74.29074 195 SER A N 1
ATOM 1470 C CA . SER A 1 196 ? 112.68200 91.07400 134.43900 1.000 76.61509 195 SER A CA 1
ATOM 1471 C C . SER A 1 196 ? 113.80400 90.88300 135.44800 1.000 79.81395 195 SER A C 1
ATOM 1472 O O . SER A 1 196 ? 114.62300 91.77700 135.67200 1.000 77.33243 195 SER A O 1
ATOM 1475 N N . ASP A 1 197 ? 113.82300 89.70400 136.06900 1.000 85.12576 196 ASP A N 1
ATOM 1476 C CA . ASP A 1 197 ? 114.86600 89.41600 137.04600 1.000 83.72299 196 ASP A CA 1
ATOM 1477 C C . ASP A 1 197 ? 116.23500 89.28800 136.39200 1.000 83.29696 196 ASP A C 1
ATOM 1478 O O . ASP A 1 197 ? 117.24900 89.63600 137.00800 1.000 81.80080 196 ASP A O 1
ATOM 1483 N N . HIS A 1 198 ? 116.28800 88.80200 135.15300 1.000 87.53919 197 HIS A N 1
ATOM 1484 C CA . HIS A 1 198 ? 117.55900 88.52200 134.49900 1.000 86.82281 197 HIS A CA 1
ATOM 1485 C C . HIS A 1 198 ? 118.01900 89.62700 133.56000 1.000 87.44168 197 HIS A C 1
ATOM 1486 O O . HIS A 1 198 ? 119.17800 89.60900 133.13200 1.000 85.80969 197 HIS A O 1
ATOM 1493 N N . GLU A 1 199 ? 117.15300 90.58100 133.22800 1.000 78.12705 198 GLU A N 1
ATOM 1494 C CA . GLU A 1 199 ? 117.53200 91.65600 132.32500 1.000 73.79446 198 GLU A CA 1
ATOM 1495 C C . GLU A 1 199 ? 116.79400 92.92500 132.71800 1.000 68.89558 198 GLU A C 1
ATOM 1496 O O . GLU A 1 199 ? 115.79100 92.88800 133.43400 1.000 71.81795 198 GLU A O 1
ATOM 1502 N N . ALA A 1 200 ? 117.31400 94.05500 132.24600 1.000 56.40543 199 ALA A N 1
ATOM 1503 C CA . ALA A 1 200 ? 116.72100 95.35600 132.51100 1.000 60.54118 199 ALA A CA 1
ATOM 1504 C C . ALA A 1 200 ? 116.96200 96.26100 131.31500 1.000 55.02261 199 ALA A C 1
ATOM 1505 O O . ALA A 1 200 ? 117.79400 95.97400 130.45300 1.000 56.95207 199 ALA A O 1
ATOM 1507 N N . THR A 1 201 ? 116.22000 97.36000 131.26700 1.000 41.54803 200 THR A N 1
ATOM 1508 C CA . THR A 1 201 ? 116.33600 98.33400 130.19100 1.000 44.01271 200 THR A CA 1
ATOM 1509 C C . THR A 1 201 ? 116.89700 99.63500 130.74800 1.000 44.05966 200 THR A C 1
ATOM 1510 O O . THR A 1 201 ? 116.44800 100.11700 131.79300 1.000 49.65760 200 THR A O 1
ATOM 1514 N N . LEU A 1 202 ? 117.90200 100.17500 130.07000 1.000 48.04654 201 LEU A N 1
ATOM 1515 C CA . LEU A 1 202 ? 118.48200 101.46600 130.40500 1.000 44.02388 201 LEU A CA 1
ATOM 1516 C C . LEU A 1 202 ? 118.01400 102.48600 129.38200 1.000 41.49606 201 LEU A C 1
ATOM 1517 O O . LEU A 1 202 ? 118.28200 102.33700 128.18800 1.000 51.06300 201 LEU A O 1
ATOM 1522 N N . ARG A 1 203 ? 117.32600 103.52100 129.84900 1.000 41.00155 202 ARG A N 1
ATOM 1523 C CA . ARG A 1 203 ? 116.75400 104.53500 128.97600 1.000 48.77035 202 ARG A CA 1
ATOM 1524 C C . ARG A 1 203 ? 117.41800 105.87300 129.25600 1.000 50.30837 202 ARG A C 1
ATOM 1525 O O . ARG A 1 203 ? 117.44000 106.33200 130.40200 1.000 55.14866 202 ARG A O 1
ATOM 1533 N N . CYS A 1 204 ? 117.95700 106.49300 128.21200 1.000 44.67776 203 CYS A N 1
ATOM 1534 C CA . CYS A 1 204 ? 118.57500 107.80700 128.30400 1.000 42.97954 203 CYS A CA 1
ATOM 1535 C C . CYS A 1 204 ? 117.70600 108.82100 127.57300 1.000 46.48329 203 CYS A C 1
ATOM 1536 O O . CYS A 1 204 ? 117.32900 108.60800 126.41700 1.000 47.27416 203 CYS A O 1
ATOM 1539 N N . TRP A 1 205 ? 117.37700 109.91300 128.26000 1.000 46.42629 204 TRP A N 1
ATOM 1540 C CA . TRP A 1 205 ? 116.36500 110.86400 127.82100 1.000 35.13093 204 TRP A CA 1
ATOM 1541 C C . TRP A 1 205 ? 117.02000 112.11800 127.26500 1.000 33.47748 204 TRP A C 1
ATOM 1542 O O . TRP A 1 205 ? 118.07000 112.54400 127.75200 1.000 46.80090 204 TRP A O 1
ATOM 1553 N N . ALA A 1 206 ? 116.39500 112.70500 126.25200 1.000 26.40722 205 ALA A N 1
ATOM 1554 C CA . ALA A 1 206 ? 116.77800 114.00500 125.72200 1.000 25.15540 205 ALA A CA 1
ATOM 1555 C C . ALA A 1 206 ? 115.54500 114.89900 125.73300 1.000 38.06680 205 ALA A C 1
ATOM 1556 O O . ALA A 1 206 ? 114.64500 114.72500 124.90800 1.000 38.78199 205 ALA A O 1
ATOM 1558 N N . LEU A 1 207 ? 115.50300 115.84600 126.66600 1.000 35.18864 206 LEU A N 1
ATOM 1559 C CA . LEU A 1 207 ? 114.30900 116.64100 126.90600 1.000 26.36862 206 LEU A CA 1
ATOM 1560 C C . LEU A 1 207 ? 114.59200 118.11700 126.67700 1.000 31.23029 206 LEU A C 1
ATOM 1561 O O . LEU A 1 207 ? 115.68800 118.60800 126.95400 1.000 52.07343 206 LEU A O 1
ATOM 1566 N N . SER A 1 208 ? 113.58000 118.81400 126.16400 1.000 27.72170 207 SER A N 1
ATOM 1567 C CA . SER A 1 208 ? 113.58700 120.26500 126.00000 1.000 31.01553 207 SER A CA 1
ATOM 1568 C C . SER A 1 208 ? 114.75600 120.76100 125.16000 1.000 34.81983 207 SER A C 1
ATOM 1569 O O . SER A 1 208 ? 115.33200 121.81000 125.45800 1.000 43.21126 207 SER A O 1
ATOM 1572 N N . PHE A 1 209 ? 115.12400 120.03700 124.11100 1.000 28.42244 208 PHE A N 1
ATOM 1573 C CA . PHE A 1 209 ? 116.21500 120.47400 123.25800 1.000 27.28783 208 PHE A CA 1
ATOM 1574 C C . PHE A 1 209 ? 115.68600 121.06100 121.95600 1.000 29.63649 208 PHE A C 1
ATOM 1575 O O . PHE A 1 209 ? 114.51900 120.90200 121.59800 1.000 36.55090 208 PHE A O 1
ATOM 1583 N N . TYR A 1 210 ? 116.57600 121.75900 121.24900 1.000 39.37314 209 TYR A N 1
ATOM 1584 C CA . TYR A 1 210 ? 116.26600 122.37700 119.97100 1.000 40.53063 209 TYR A CA 1
ATOM 1585 C C . TYR A 1 210 ? 117.59000 122.64700 119.28200 1.000 37.52891 209 TYR A C 1
ATOM 1586 O O . TYR A 1 210 ? 118.51300 123.14500 119.94100 1.000 40.29852 209 TYR A O 1
ATOM 1595 N N . PRO A 1 211 ? 117.74000 122.33500 117.98600 1.000 33.83335 210 PRO A N 1
ATOM 1596 C CA . PRO A 1 211 ? 116.76800 121.76800 117.03700 1.000 40.25879 210 PRO A CA 1
ATOM 1597 C C . PRO A 1 211 ? 116.38000 120.32700 117.33900 1.000 50.26810 210 PRO A C 1
ATOM 1598 O O . PRO A 1 211 ? 116.86700 119.72900 118.29000 1.000 54.29574 210 PRO A O 1
ATOM 1602 N N . ALA A 1 212 ? 115.50000 119.74000 116.52600 1.000 44.15442 211 ALA A N 1
ATOM 1603 C CA . ALA A 1 212 ? 115.05400 118.37500 116.77200 1.000 39.86610 211 ALA A CA 1
ATOM 1604 C C . ALA A 1 212 ? 116.13700 117.34100 116.49600 1.000 44.77821 211 ALA A C 1
ATOM 1605 O O . ALA A 1 212 ? 116.02000 116.20400 116.96400 1.000 49.46381 211 ALA A O 1
ATOM 1607 N N . GLU A 1 213 ? 117.18700 117.70300 115.76400 1.000 55.72299 212 GLU A N 1
ATOM 1608 C CA . GLU A 1 213 ? 118.20400 116.73900 115.36300 1.000 56.27817 212 GLU A CA 1
ATOM 1609 C C . GLU A 1 213 ? 119.09400 116.38800 116.54900 1.000 53.68351 212 GLU A C 1
ATOM 1610 O O . GLU A 1 213 ? 119.81300 117.24500 117.07200 1.000 54.77296 212 GLU A O 1
ATOM 1616 N N . ILE A 1 214 ? 119.05300 115.12200 116.96300 1.000 48.56386 213 ILE A N 1
ATOM 1617 C CA . ILE A 1 214 ? 119.85900 114.63300 118.07300 1.000 42.74564 213 ILE A CA 1
ATOM 1618 C C . ILE A 1 214 ? 120.21400 113.18200 117.79200 1.000 44.16585 213 ILE A C 1
ATOM 1619 O O . ILE A 1 214 ? 119.48000 112.46600 117.10600 1.000 51.01694 213 ILE A O 1
ATOM 1624 N N . THR A 1 215 ? 121.36000 112.75300 118.31100 1.000 44.59536 214 THR A N 1
ATOM 1625 C CA . THR A 1 215 ? 121.82200 111.38100 118.16900 1.000 49.43600 214 THR A CA 1
ATOM 1626 C C . THR A 1 215 ? 122.05400 110.78700 119.54900 1.000 44.96844 214 THR A C 1
ATOM 1627 O O . THR A 1 215 ? 122.84200 111.32200 120.33500 1.000 52.15603 214 THR A O 1
ATOM 1631 N N . LEU A 1 216 ? 121.36100 109.69300 119.84200 1.000 39.84984 215 LEU A N 1
ATOM 1632 C CA . LEU A 1 216 ? 121.54700 108.93900 121.07300 1.000 46.98413 215 LEU A CA 1
ATOM 1633 C C . LEU A 1 216 ? 121.99500 107.53200 120.70600 1.000 48.50640 215 LEU A C 1
ATOM 1634 O O . LEU A 1 216 ? 121.21400 106.75500 120.14900 1.000 50.44590 215 LEU A O 1
ATOM 1639 N N . THR A 1 217 ? 123.24700 107.20800 121.01600 1.000 47.34960 216 THR A N 1
ATOM 1640 C CA . THR A 1 217 ? 123.84400 105.93600 120.63700 1.000 51.50964 216 THR A CA 1
ATOM 1641 C C . THR A 1 217 ? 124.31400 105.21100 121.88600 1.000 50.75076 216 THR A C 1
ATOM 1642 O O . THR A 1 217 ? 124.84800 105.83500 122.80600 1.000 55.79917 216 THR A O 1
ATOM 1646 N N . TRP A 1 218 ? 124.11300 103.89900 121.91400 1.000 44.10061 217 TRP A N 1
ATOM 1647 C CA . TRP A 1 218 ? 124.53400 103.07800 123.03700 1.000 44.82753 217 TRP A CA 1
ATOM 1648 C C . TRP A 1 218 ? 125.82000 102.33800 122.69900 1.000 53.28456 217 TRP A C 1
ATOM 1649 O O . TRP A 1 218 ? 126.03800 101.93300 121.55500 1.000 60.54339 217 TRP A O 1
ATOM 1660 N N . GLN A 1 219 ? 126.67700 102.17900 123.70300 1.000 67.35071 218 GLN A N 1
ATOM 1661 C CA . GLN A 1 219 ? 127.90000 101.40600 123.57300 1.000 63.11940 218 GLN A CA 1
ATOM 1662 C C . GLN A 1 219 ? 128.07400 100.51300 124.78900 1.000 67.83291 218 GLN A C 1
ATOM 1663 O O . GLN A 1 219 ? 127.82200 100.92600 125.92400 1.000 68.76849 218 GLN A O 1
ATOM 1669 N N . ARG A 1 220 ? 128.50400 99.28000 124.54000 1.000 75.47251 219 ARG A N 1
ATOM 1670 C CA . ARG A 1 220 ? 128.93200 98.36400 125.58700 1.000 76.36268 219 ARG A CA 1
ATOM 1671 C C . ARG A 1 220 ? 130.45000 98.29500 125.56200 1.000 77.84269 219 ARG A C 1
ATOM 1672 O O . ARG A 1 220 ? 131.04200 98.05300 124.50600 1.000 79.16817 219 ARG A O 1
ATOM 1680 N N . ASP A 1 221 ? 131.07600 98.55100 126.71200 1.000 85.93851 220 ASP A N 1
ATOM 1681 C CA . ASP A 1 221 ? 132.53400 98.49200 126.84500 1.000 86.15272 220 ASP A CA 1
ATOM 1682 C C . ASP A 1 221 ? 133.24100 99.34000 125.78900 1.000 86.48194 220 ASP A C 1
ATOM 1683 O O . ASP A 1 221 ? 134.39000 99.07600 125.42700 1.000 88.83910 220 ASP A O 1
ATOM 1688 N N . GLY A 1 222 ? 132.56000 100.36600 125.28300 1.000 74.92269 221 GLY A N 1
ATOM 1689 C CA . GLY A 1 222 ? 133.14400 101.24400 124.29300 1.000 75.77341 221 GLY A CA 1
ATOM 1690 C C . GLY A 1 222 ? 132.95500 100.83100 122.85100 1.000 79.66129 221 GLY A C 1
ATOM 1691 O O . GLY A 1 222 ? 133.63500 101.38200 121.97700 1.000 80.03444 221 GLY A O 1
ATOM 1692 N N . GLU A 1 223 ? 132.06500 99.88400 122.56500 1.000 82.97055 222 GLU A N 1
ATOM 1693 C CA . GLU A 1 223 ? 131.75000 99.49900 121.19500 1.000 82.92244 222 GLU A CA 1
ATOM 1694 C C . GLU A 1 223 ? 130.24000 99.52100 121.00900 1.000 83.58822 222 GLU A C 1
ATOM 1695 O O . GLU A 1 223 ? 129.48800 99.22000 121.94100 1.000 86.30659 222 GLU A O 1
ATOM 1701 N N . ASP A 1 224 ? 129.80500 99.86800 119.79900 1.000 84.42420 223 ASP A N 1
ATOM 1702 C CA . ASP A 1 224 ? 128.39800 100.15700 119.54900 1.000 82.72102 223 ASP A CA 1
ATOM 1703 C C . ASP A 1 224 ? 127.52500 98.93200 119.80200 1.000 83.11976 223 ASP A C 1
ATOM 1704 O O . ASP A 1 224 ? 127.95000 97.78800 119.62700 1.000 85.83324 223 ASP A O 1
ATOM 1709 N N . GLN A 1 225 ? 126.28900 99.18900 120.22500 1.000 74.17023 224 GLN A N 1
ATOM 1710 C CA . GLN A 1 225 ? 125.31700 98.15600 120.56600 1.000 76.62495 224 GLN A CA 1
ATOM 1711 C C . GLN A 1 225 ? 124.01200 98.36700 119.81600 1.000 78.55554 224 GLN A C 1
ATOM 1712 O O . GLN A 1 225 ? 122.92900 98.37500 120.40800 1.000 79.65874 224 GLN A O 1
ATOM 1718 N N . THR A 1 226 ? 124.09300 98.55200 118.49700 1.000 73.14541 225 THR A N 1
ATOM 1719 C CA . THR A 1 226 ? 122.89600 98.83000 117.71100 1.000 71.83591 225 THR A CA 1
ATOM 1720 C C . THR A 1 226 ? 121.93500 97.64600 117.68300 1.000 70.00170 225 THR A C 1
ATOM 1721 O O . THR A 1 226 ? 120.71500 97.84200 117.66400 1.000 69.28361 225 THR A O 1
ATOM 1725 N N . GLN A 1 227 ? 122.45500 96.41900 117.69200 1.000 68.97710 226 GLN A N 1
ATOM 1726 C CA . GLN A 1 227 ? 121.62900 95.24300 117.43700 1.000 72.60434 226 GLN A CA 1
ATOM 1727 C C . GLN A 1 227 ? 120.58400 94.97500 118.51600 1.000 74.65297 226 GLN A C 1
ATOM 1728 O O . GLN A 1 227 ? 119.59200 94.29600 118.23300 1.000 73.68447 226 GLN A O 1
ATOM 1730 N N . ASP A 1 228 ? 120.77100 95.48100 119.73700 1.000 67.51783 227 ASP A N 1
ATOM 1731 C CA . ASP A 1 228 ? 119.83000 95.22200 120.82100 1.000 64.61422 227 ASP A CA 1
ATOM 1732 C C . ASP A 1 228 ? 119.25900 96.50400 121.41400 1.000 62.04611 227 ASP A C 1
ATOM 1733 O O . ASP A 1 228 ? 118.76400 96.49300 122.54600 1.000 63.26320 227 ASP A O 1
ATOM 1738 N N . THR A 1 229 ? 119.30300 97.60500 120.67100 1.000 56.48334 228 THR A N 1
ATOM 1739 C CA . THR A 1 229 ? 118.87700 98.90800 121.16000 1.000 55.67704 228 THR A CA 1
ATOM 1740 C C . THR A 1 229 ? 117.59300 99.33500 120.46100 1.000 51.33534 228 THR A C 1
ATOM 1741 O O . THR A 1 229 ? 117.51700 99.31500 119.22900 1.000 46.56279 228 THR A O 1
ATOM 1745 N N . GLU A 1 230 ? 116.59400 99.71800 121.24900 1.000 47.73755 229 GLU A N 1
ATOM 1746 C CA . GLU A 1 230 ? 115.37200 100.32500 120.74600 1.000 42.93861 229 GLU A CA 1
ATOM 1747 C C . GLU A 1 230 ? 115.36900 101.81300 121.06900 1.000 42.14303 229 GLU A C 1
ATOM 1748 O O . GLU A 1 230 ? 116.14100 102.29800 121.89900 1.000 57.98561 229 GLU A O 1
ATOM 1754 N N . LEU A 1 231 ? 114.48300 102.53900 120.39800 1.000 23.02661 230 LEU A N 1
ATOM 1755 C CA . LEU A 1 231 ? 114.38200 103.97900 120.58200 1.000 21.31918 230 LEU A CA 1
ATOM 1756 C C . LEU A 1 231 ? 113.00000 104.42400 120.13600 1.000 30.83874 230 LEU A C 1
ATOM 1757 O O . LEU A 1 231 ? 112.17000 103.61500 119.71700 1.000 49.49119 230 LEU A O 1
ATOM 1762 N N . VAL A 1 232 ? 112.75800 105.72400 120.24300 1.000 29.29280 231 VAL A N 1
ATOM 1763 C CA . VAL A 1 232 ? 111.51900 106.33400 119.78200 1.000 31.97804 231 VAL A CA 1
ATOM 1764 C C . VAL A 1 232 ? 111.87300 107.60700 119.02900 1.000 35.78914 231 VAL A C 1
ATOM 1765 O O . VAL A 1 232 ? 112.85400 108.28100 119.35900 1.000 44.13821 231 VAL A O 1
ATOM 1769 N N . GLU A 1 233 ? 111.08700 107.92500 118.00500 1.000 37.67264 232 GLU A N 1
ATOM 1770 C CA . GLU A 1 233 ? 111.37500 109.08700 117.18000 1.000 41.59379 232 GLU A CA 1
ATOM 1771 C C . GLU A 1 233 ? 111.14900 110.35500 118.00100 1.000 41.91452 232 GLU A C 1
ATOM 1772 O O . GLU A 1 233 ? 110.41000 110.35400 118.98900 1.000 47.19777 232 GLU A O 1
ATOM 1774 N N . THR A 1 234 ? 111.81700 111.43500 117.59900 1.000 38.18692 233 THR A N 1
ATOM 1775 C CA . THR A 1 234 ? 111.75600 112.68800 118.34100 1.000 34.59020 233 THR A CA 1
ATOM 1776 C C . THR A 1 234 ? 110.32200 113.18900 118.45800 1.000 44.59946 233 THR A C 1
ATOM 1777 O O . THR A 1 234 ? 109.58100 113.23600 117.47200 1.000 41.56968 233 THR A O 1
ATOM 1781 N N . ARG A 1 235 ? 109.93900 113.57600 119.67700 1.000 40.55257 234 ARG A N 1
ATOM 1782 C CA . ARG A 1 235 ? 108.58600 113.98000 120.03300 1.000 37.02164 234 ARG A CA 1
ATOM 1783 C C . ARG A 1 235 ? 108.51100 115.48400 120.21100 1.000 43.55559 234 ARG A C 1
ATOM 1784 O O . ARG A 1 235 ? 109.19900 116.02800 121.08500 1.000 48.94317 234 ARG A O 1
ATOM 1792 N N . PRO A 1 236 ? 107.70800 116.19000 119.42000 1.000 34.60576 235 PRO A N 1
ATOM 1793 C CA . PRO A 1 236 ? 107.48800 117.61400 119.68800 1.000 23.31729 235 PRO A CA 1
ATOM 1794 C C . PRO A 1 236 ? 106.80200 117.80600 121.03000 1.000 27.92002 235 PRO A C 1
ATOM 1795 O O . PRO A 1 236 ? 105.79600 117.16100 121.32800 1.000 34.04753 235 PRO A O 1
ATOM 1799 N N . ALA A 1 237 ? 107.35900 118.69400 121.84400 1.000 39.21233 236 ALA A N 1
ATOM 1800 C CA . ALA A 1 237 ? 106.72800 119.03900 123.10500 1.000 43.03408 236 ALA A CA 1
ATOM 1801 C C . ALA A 1 237 ? 105.78600 120.22300 122.91300 1.000 46.79154 236 ALA A C 1
ATOM 1802 O O . ALA A 1 237 ? 105.81600 120.91600 121.89200 1.000 47.39549 236 ALA A O 1
ATOM 1804 N N . GLY A 1 238 ? 104.93100 120.44800 123.91200 1.000 41.95256 237 GLY A N 1
ATOM 1805 C CA . GLY A 1 238 ? 104.02300 121.58000 123.85000 1.000 40.34270 237 GLY A CA 1
ATOM 1806 C C . GLY A 1 238 ? 104.71300 122.92200 123.97200 1.000 48.21924 237 GLY A C 1
ATOM 1807 O O . GLY A 1 238 ? 104.17900 123.93200 123.50300 1.000 47.91749 237 GLY A O 1
ATOM 1808 N N . ASP A 1 239 ? 105.89400 122.95500 124.59200 1.000 59.46847 238 ASP A N 1
ATOM 1809 C CA . ASP A 1 239 ? 106.67300 124.17700 124.74500 1.000 56.10905 238 ASP A CA 1
ATOM 1810 C C . ASP A 1 239 ? 107.10800 124.74000 123.39800 1.000 55.45997 238 ASP A C 1
ATOM 1811 O O . ASP A 1 239 ? 107.05300 125.95900 123.20400 1.000 61.65639 238 ASP A O 1
ATOM 1816 N N . GLY A 1 240 ? 107.47400 123.88400 122.45300 1.000 46.80734 239 GLY A N 1
ATOM 1817 C CA . GLY A 1 240 ? 108.19300 124.28100 121.26800 1.000 47.69656 239 GLY A CA 1
ATOM 1818 C C . GLY A 1 240 ? 109.53800 123.61100 121.12500 1.000 54.59020 239 GLY A C 1
ATOM 1819 O O . GLY A 1 240 ? 110.17100 123.73900 120.06900 1.000 55.35052 239 GLY A O 1
ATOM 1820 N N . THR A 1 241 ? 109.98800 122.90000 122.15600 1.000 42.53339 240 THR A N 1
ATOM 1821 C CA . THR A 1 241 ? 111.17500 122.07000 122.10800 1.000 34.85188 240 THR A CA 1
ATOM 1822 C C . THR A 1 241 ? 110.77800 120.62700 121.80100 1.000 42.61415 240 THR A C 1
ATOM 1823 O O . THR A 1 241 ? 109.63000 120.33000 121.46300 1.000 54.48285 240 THR A O 1
ATOM 1827 N N . PHE A 1 242 ? 111.73400 119.70900 121.92600 1.000 33.20628 241 PHE A N 1
ATOM 1828 C CA . PHE A 1 242 ? 111.53200 118.33000 121.51000 1.000 32.39645 241 PHE A CA 1
ATOM 1829 C C . PHE A 1 242 ? 112.00500 117.36800 122.58900 1.000 35.23975 241 PHE A C 1
ATOM 1830 O O . PHE A 1 242 ? 112.71800 117.74200 123.52100 1.000 46.62404 241 PHE A O 1
ATOM 1838 N N . GLN A 1 243 ? 111.57200 116.11500 122.45400 1.000 30.59656 242 GLN A N 1
ATOM 1839 C CA . GLN A 1 243 ? 111.92400 115.04400 123.37300 1.000 34.18016 242 GLN A CA 1
ATOM 1840 C C . GLN A 1 243 ? 112.34600 113.81500 122.58400 1.000 45.48550 242 GLN A C 1
ATOM 1841 O O . GLN A 1 243 ? 111.96800 113.64700 121.42300 1.000 42.05654 242 GLN A O 1
ATOM 1847 N N . LYS A 1 244 ? 113.13700 112.95800 123.22700 1.000 31.82197 243 LYS A N 1
ATOM 1848 C CA . LYS A 1 244 ? 113.53400 111.68200 122.64900 1.000 23.39291 243 LYS A CA 1
ATOM 1849 C C . LYS A 1 244 ? 114.15100 110.81800 123.73500 1.000 28.18672 243 LYS A C 1
ATOM 1850 O O . LYS A 1 244 ? 114.70900 111.32100 124.71100 1.000 41.44666 243 LYS A O 1
ATOM 1856 N N . TRP A 1 245 ? 114.03500 109.50500 123.55700 1.000 25.89729 244 TRP A N 1
ATOM 1857 C CA . TRP A 1 245 ? 114.75700 108.55400 124.38500 1.000 27.46883 244 TRP A CA 1
ATOM 1858 C C . TRP A 1 245 ? 115.14800 107.34900 123.54500 1.000 31.65222 244 TRP A C 1
ATOM 1859 O O . TRP A 1 245 ? 114.51200 107.02800 122.54000 1.000 38.10434 244 TRP A O 1
ATOM 1870 N N . ALA A 1 246 ? 116.22600 106.69600 123.96700 1.000 36.48366 245 ALA A N 1
ATOM 1871 C CA . ALA A 1 246 ? 116.67500 105.43600 123.39900 1.000 33.70601 245 ALA A CA 1
ATOM 1872 C C . ALA A 1 246 ? 116.98600 104.48700 124.54200 1.000 37.62224 245 ALA A C 1
ATOM 1873 O O . ALA A 1 246 ? 117.56800 104.89400 125.55000 1.000 44.50917 245 ALA A O 1
ATOM 1875 N N . ALA A 1 247 ? 116.59200 103.22600 124.39100 1.000 34.83972 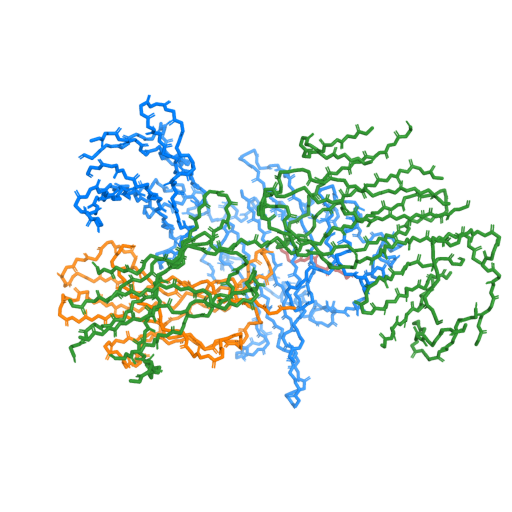246 ALA A N 1
ATOM 1876 C CA . ALA A 1 247 ? 116.75300 102.25400 125.46000 1.000 31.14165 246 ALA A CA 1
ATOM 1877 C C . ALA A 1 247 ? 117.45600 101.01300 124.94100 1.000 35.65930 246 ALA A C 1
ATOM 1878 O O . ALA A 1 247 ? 117.25100 100.60200 123.79700 1.000 39.38912 246 ALA A O 1
ATOM 1880 N N . VAL A 1 248 ? 118.28500 100.42500 125.79200 1.000 44.77547 247 VAL A N 1
ATOM 1881 C CA . VAL A 1 248 ? 118.95800 99.16800 125.50700 1.000 39.92156 247 VAL A CA 1
ATOM 1882 C C . VAL A 1 248 ? 118.59200 98.19200 126.61100 1.000 44.07104 247 VAL A C 1
ATOM 1883 O O . VAL A 1 248 ? 118.28200 98.59200 127.73600 1.000 53.58631 247 VAL A O 1
ATOM 1887 N N . VAL A 1 249 ? 118.61100 96.90600 126.28300 1.000 48.10337 248 VAL A N 1
ATOM 1888 C CA . VAL A 1 249 ? 118.31200 95.85200 127.24400 1.000 52.76872 248 VAL A CA 1
ATOM 1889 C C . VAL A 1 249 ? 119.62300 95.23700 127.70600 1.000 51.88582 248 VAL A C 1
ATOM 1890 O O . VAL A 1 249 ? 120.39400 94.71000 126.89400 1.000 51.76044 248 VAL A O 1
ATOM 1894 N N . VAL A 1 250 ? 119.87800 95.30500 129.00700 1.000 60.74651 249 VAL A N 1
ATOM 1895 C CA . VAL A 1 250 ? 121.13500 94.83400 129.57900 1.000 66.30350 249 VAL A CA 1
ATOM 1896 C C . VAL A 1 250 ? 120.85100 93.58400 130.40500 1.000 69.61527 249 VAL A C 1
ATOM 1897 O O . VAL A 1 250 ? 119.74400 93.43800 130.94000 1.000 74.00388 249 VAL A O 1
ATOM 1901 N N . PRO A 1 251 ? 121.80100 92.64800 130.52000 1.000 71.37570 250 PRO A N 1
ATOM 1902 C CA . PRO A 1 251 ? 121.56300 91.39500 131.24300 1.000 73.92536 250 PRO A CA 1
ATOM 1903 C C . PRO A 1 251 ? 121.86400 91.48700 132.73800 1.000 72.83798 250 PRO A C 1
ATOM 1904 O O . PRO A 1 251 ? 122.62500 90.68400 133.28900 1.000 77.75941 250 PRO A O 1
ATOM 1908 N N . SER A 1 252 ? 121.26100 92.46100 133.40700 1.000 68.41771 251 SER A N 1
ATOM 1909 C CA . SER A 1 252 ? 121.42800 92.61300 134.84700 1.000 68.57908 251 SER A CA 1
ATOM 1910 C C . SER A 1 252 ? 120.34800 93.51800 135.42200 1.000 73.54849 251 SER A C 1
ATOM 1911 O O . SER A 1 252 ? 119.96200 94.50500 134.79800 1.000 76.98893 251 SER A O 1
ATOM 1914 N N . GLN A 1 256 ? 126.11400 95.56600 135.08500 1.000 67.24862 255 GLN A N 1
ATOM 1915 C CA . GLN A 1 256 ? 126.57200 95.75100 133.71400 1.000 70.50340 255 GLN A CA 1
ATOM 1916 C C . GLN A 1 256 ? 126.46000 97.22100 133.30500 1.000 73.73217 255 GLN A C 1
ATOM 1917 O O . GLN A 1 256 ? 125.38500 97.81600 133.38500 1.000 69.20387 255 GLN A O 1
ATOM 1923 N N . ARG A 1 257 ? 127.57700 97.80100 132.86300 1.000 72.28711 256 ARG A N 1
ATOM 1924 C CA . ARG A 1 257 ? 127.68200 99.24300 132.63200 1.000 65.39197 256 ARG A CA 1
ATOM 1925 C C . ARG A 1 257 ? 127.72800 99.52900 131.13300 1.000 66.88417 256 ARG A C 1
ATOM 1926 O O . ARG A 1 257 ? 128.63100 99.09000 130.41900 1.000 58.15553 256 ARG A O 1
ATOM 1934 N N . TYR A 1 258 ? 126.73700 100.28300 130.66600 1.000 70.64367 257 TYR A N 1
ATOM 1935 C CA . TYR A 1 258 ? 126.66500 100.75600 129.29300 1.000 64.17886 257 TYR A CA 1
ATOM 1936 C C . TYR A 1 258 ? 126.53700 102.27600 129.27300 1.000 64.06418 257 TYR A C 1
ATOM 1937 O O . TYR A 1 258 ? 126.09000 102.89900 130.24000 1.000 68.62966 257 TYR A O 1
ATOM 1946 N N . THR A 1 259 ? 126.94300 102.87800 128.15700 1.000 51.61761 258 THR A N 1
ATOM 1947 C CA . THR A 1 259 ? 126.99600 104.33000 128.05500 1.000 58.73492 258 THR A CA 1
ATOM 1948 C C . THR A 1 259 ? 126.11300 104.82000 126.91900 1.000 57.10751 258 THR A C 1
ATOM 1949 O O . THR A 1 259 ? 126.16200 104.28400 125.81100 1.000 64.39558 258 THR A O 1
ATOM 1953 N N . CYS A 1 260 ? 125.31800 105.85200 127.19800 1.000 56.74794 259 CYS A N 1
ATOM 1954 C CA . CYS A 1 260 ? 124.51800 106.52900 126.18500 1.000 53.59375 259 CYS A CA 1
ATOM 1955 C C . CYS A 1 260 ? 125.22300 107.80600 125.76200 1.000 54.73343 259 CYS A C 1
ATOM 1956 O O . CYS A 1 260 ? 125.42900 108.70600 126.58100 1.000 60.04837 259 CYS A O 1
ATOM 1959 N N . HIS A 1 261 ? 125.58500 107.88600 124.48700 1.000 52.85955 260 HIS A N 1
ATOM 1960 C CA . HIS A 1 261 ? 126.22200 109.07500 123.94200 1.000 54.12798 260 HIS A CA 1
ATOM 1961 C C . HIS A 1 261 ? 125.16100 110.02000 123.39800 1.000 51.74618 260 HIS A C 1
ATOM 1962 O O . HIS A 1 261 ? 124.37700 109.64600 122.52100 1.000 54.16756 260 HIS A O 1
ATOM 1969 N N . VAL A 1 262 ? 125.14700 111.24400 123.91400 1.000 48.26274 261 VAL A N 1
ATOM 1970 C CA . VAL A 1 262 ? 124.20500 112.27500 123.49800 1.000 45.72769 261 VAL A CA 1
ATOM 1971 C C . VAL A 1 262 ? 124.98100 113.30400 122.69000 1.000 43.79155 261 VAL A C 1
ATOM 1972 O O . VAL A 1 262 ? 125.98600 113.84500 123.16600 1.000 53.06032 261 VAL A O 1
ATOM 1976 N N . GLN A 1 263 ? 124.52500 113.57100 121.47000 1.000 41.61351 262 GLN A N 1
ATOM 1977 C CA . GLN A 1 263 ? 125.19900 114.49800 120.56800 1.000 53.19122 262 GLN A CA 1
ATOM 1978 C C . GLN A 1 263 ? 124.18700 115.50900 120.04700 1.000 58.04284 262 GLN A C 1
ATOM 1979 O O . GLN A 1 263 ? 123.33700 115.17300 119.21500 1.000 61.81865 262 GLN A O 1
ATOM 1985 N N . HIS A 1 264 ? 124.29300 116.74800 120.52000 1.000 44.76927 263 HIS A N 1
ATOM 1986 C CA . HIS A 1 264 ? 123.38900 117.81100 120.11300 1.000 43.60524 263 HIS A CA 1
ATOM 1987 C C . HIS A 1 264 ? 124.20700 119.05300 119.79300 1.000 52.68191 263 HIS A C 1
ATOM 1988 O O . HIS A 1 264 ? 125.33600 119.20700 120.26500 1.000 55.29441 263 HIS A O 1
ATOM 1995 N N . GLU A 1 265 ? 123.62700 119.93600 118.97600 1.000 58.43625 264 GLU A N 1
ATOM 1996 C CA . GLU A 1 265 ? 124.30700 121.17600 118.61700 1.000 55.80391 264 GLU A CA 1
ATOM 1997 C C . GLU A 1 265 ? 124.54500 122.06200 119.83100 1.000 58.87042 264 GLU A C 1
ATOM 1998 O O . GLU A 1 265 ? 125.52900 122.81000 119.86900 1.000 64.06197 264 GLU A O 1
ATOM 2004 N N . GLY A 1 266 ? 123.66500 121.99600 120.82900 1.000 53.56734 265 GLY A N 1
ATOM 2005 C CA . GLY A 1 266 ? 123.78000 122.84900 121.99800 1.000 50.92478 265 GLY A CA 1
ATOM 2006 C C . GLY A 1 266 ? 124.79200 122.38500 123.02200 1.000 57.91038 265 GLY A C 1
ATOM 2007 O O . GLY A 1 266 ? 124.85900 122.97200 124.10800 1.000 59.85930 265 GLY A O 1
ATOM 2008 N N . LEU A 1 267 ? 125.57100 121.35300 122.71200 1.000 60.46770 266 LEU A N 1
ATOM 2009 C CA . LEU A 1 267 ? 126.56100 120.82400 123.63700 1.000 56.70858 266 LEU A CA 1
ATOM 2010 C C . LEU A 1 267 ? 127.97400 121.05200 123.11700 1.000 61.12737 266 LEU A C 1
ATOM 2011 O O . LEU A 1 267 ? 128.27800 120.70000 121.97200 1.000 58.58889 266 LEU A O 1
ATOM 2016 N N . PRO A 1 268 ? 128.84600 121.64700 123.93500 1.000 62.38238 267 PRO A N 1
ATOM 2017 C CA . PRO A 1 268 ? 130.25900 121.74900 123.53400 1.000 61.05238 267 PRO A CA 1
ATOM 2018 C C . PRO A 1 268 ? 130.91400 120.39700 123.32100 1.000 58.48199 267 PRO A C 1
ATOM 2019 O O . PRO A 1 268 ? 131.73100 120.24100 122.40500 1.000 61.77486 267 PRO A O 1
ATOM 2023 N N . LYS A 1 269 ? 130.57000 119.40900 124.14300 1.000 62.09399 268 LYS A N 1
ATOM 2024 C CA . LYS A 1 269 ? 131.11800 118.06700 124.05800 1.000 62.98784 268 LYS A CA 1
ATOM 2025 C C . LYS A 1 269 ? 129.98900 117.05200 124.15400 1.000 63.56153 268 LYS A C 1
ATOM 2026 O O . LYS A 1 269 ? 129.05800 117.23400 124.94700 1.000 65.53179 268 LYS A O 1
ATOM 2032 N N . PRO A 1 270 ? 130.03400 115.98500 123.36100 1.000 65.28909 269 PRO A N 1
ATOM 2033 C CA . PRO A 1 270 ? 129.03800 114.91700 123.51000 1.000 61.39501 269 PRO A CA 1
ATOM 2034 C C . PRO A 1 270 ? 129.08400 114.32300 124.90800 1.000 60.75478 269 PRO A C 1
ATOM 2035 O O . PRO A 1 270 ? 130.15600 114.11500 125.47900 1.000 68.79100 269 PRO A O 1
ATOM 2039 N N . LEU A 1 271 ? 127.90900 114.04900 125.46400 1.000 48.88414 270 LEU A N 1
ATOM 2040 C CA . LEU A 1 271 ? 127.83000 113.53000 126.81900 1.000 54.12577 270 LEU A CA 1
ATOM 2041 C C . LEU A 1 271 ? 127.91400 112.01100 126.83200 1.000 58.74265 270 LEU A C 1
ATOM 2042 O O . LEU A 1 271 ? 127.55200 111.33500 125.86700 1.000 59.15614 270 LEU A O 1
ATOM 2047 N N . THR A 1 272 ? 128.40900 111.48100 127.94500 1.000 60.82740 271 THR A N 1
ATOM 2048 C CA . THR A 1 272 ? 128.40900 110.05200 128.21700 1.000 56.79492 271 THR A CA 1
ATOM 2049 C C . THR A 1 272 ? 127.70900 109.82600 129.54700 1.000 59.00766 271 THR A C 1
ATOM 2050 O O . THR A 1 272 ? 128.09800 110.40900 130.56300 1.000 61.89773 271 THR A O 1
ATOM 2054 N N . LEU A 1 273 ? 126.68400 108.98400 129.53900 1.000 55.39048 272 LEU A N 1
ATOM 2055 C CA . LEU A 1 273 ? 125.85400 108.75200 130.70900 1.000 55.18789 272 LEU A CA 1
ATOM 2056 C C . LEU A 1 273 ? 126.10000 107.35700 131.26400 1.000 56.27667 272 LEU A C 1
ATOM 2057 O O . LEU A 1 273 ? 126.41000 106.42100 130.52400 1.000 58.96368 272 LEU A O 1
ATOM 2062 N N . ARG A 1 274 ? 125.95900 107.23000 132.58000 1.000 59.73873 273 ARG A N 1
ATOM 2063 C CA . ARG A 1 274 ? 126.09800 105.94300 133.24000 1.000 63.51874 273 ARG A CA 1
ATOM 2064 C C . ARG A 1 274 ? 125.07700 105.85000 134.36300 1.000 63.47030 273 ARG A C 1
ATOM 2065 O O . ARG A 1 274 ? 124.71400 106.85600 134.97800 1.000 59.68710 273 ARG A O 1
ATOM 2073 N N . TRP A 1 275 ? 124.62000 104.63200 134.62300 1.000 62.14272 274 TRP A N 1
ATOM 2074 C CA . TRP A 1 275 ? 123.61200 104.40400 135.64600 1.000 65.04506 274 TRP A CA 1
ATOM 2075 C C . TRP A 1 275 ? 124.21200 104.50600 137.04400 1.000 69.46623 274 TRP A C 1
ATOM 2076 O O . TRP A 1 275 ? 123.68900 105.21700 137.90400 1.000 67.38733 274 TRP A O 1
ATOM 2087 N N . ILE B 2 1 ? 97.53700 105.14300 99.28500 1.000 52.16395 1 ILE B N 1
ATOM 2088 C CA . ILE B 2 1 ? 97.66500 104.03400 100.21800 1.000 49.19113 1 ILE B CA 1
ATOM 2089 C C . ILE B 2 1 ? 97.47600 104.53800 101.64800 1.000 43.14261 1 ILE B C 1
ATOM 2090 O O . ILE B 2 1 ? 97.91300 105.63200 101.99700 1.000 50.82119 1 ILE B O 1
ATOM 2095 N N . GLN B 2 2 ? 96.79900 103.74200 102.46900 1.000 39.29073 2 GLN B N 1
ATOM 2096 C CA . GLN B 2 2 ? 96.53200 104.13900 103.84300 1.000 39.23579 2 GLN B CA 1
ATOM 2097 C C . GLN B 2 2 ? 97.62900 103.63100 104.77000 1.000 45.04154 2 GLN B C 1
ATOM 2098 O O . GLN B 2 2 ? 98.11100 102.50400 104.63100 1.000 48.85920 2 GLN B O 1
ATOM 2104 N N . ARG B 2 3 ? 98.02400 104.47200 105.72500 1.000 42.28701 3 ARG B N 1
ATOM 2105 C CA . ARG B 2 3 ? 99.14500 104.18500 106.61200 1.000 34.97039 3 ARG B CA 1
ATOM 2106 C C . ARG B 2 3 ? 98.70000 104.33700 108.05700 1.000 29.19797 3 ARG B C 1
ATOM 2107 O O . ARG B 2 3 ? 98.07600 105.34000 108.41600 1.000 29.59846 3 ARG B O 1
ATOM 2115 N N . THR B 2 4 ? 99.02400 103.34600 108.87700 1.000 39.37958 4 THR B N 1
ATOM 2116 C CA . THR B 2 4 ? 98.56400 103.32700 110.25500 1.000 38.79751 4 THR B CA 1
ATOM 2117 C C . THR B 2 4 ? 99.21400 104.46100 111.04600 1.000 39.94375 4 THR B C 1
ATOM 2118 O O . THR B 2 4 ? 100.40700 104.74000 110.86700 1.000 41.36406 4 THR B O 1
ATOM 2122 N N . PRO B 2 5 ? 98.46200 105.14900 111.90400 1.000 29.49061 5 PRO B N 1
ATOM 2123 C CA . PRO B 2 5 ? 99.05900 106.19400 112.74300 1.000 24.86101 5 PRO B CA 1
ATOM 2124 C C . PRO B 2 5 ? 100.12200 105.64100 113.68000 1.000 26.68837 5 PRO B C 1
ATOM 2125 O O . PRO B 2 5 ? 99.99100 104.54200 114.22000 1.000 39.00188 5 PRO B O 1
ATOM 2129 N N . LYS B 2 6 ? 101.18400 106.41800 113.87100 1.000 29.03450 6 LYS B N 1
ATOM 2130 C CA . LYS B 2 6 ? 102.13900 106.16300 114.94000 1.000 30.68271 6 LYS B CA 1
ATOM 2131 C C . LYS B 2 6 ? 101.81400 107.08300 116.10500 1.000 31.68892 6 LYS B C 1
ATOM 2132 O O . LYS B 2 6 ? 102.05100 108.29200 116.03100 1.000 47.62927 6 LYS B O 1
ATOM 2138 N N . ILE B 2 7 ? 101.27900 106.52000 117.18000 1.000 27.45041 7 ILE B N 1
ATOM 2139 C CA . ILE B 2 7 ? 100.68400 107.31000 118.24700 1.000 25.22583 7 ILE B CA 1
ATOM 2140 C C . ILE B 2 7 ? 101.59200 107.26200 119.46400 1.000 29.97225 7 ILE B C 1
ATOM 2141 O O . ILE B 2 7 ? 101.96900 106.17700 119.92000 1.000 40.61608 7 ILE B O 1
ATOM 2146 N N . GLN B 2 8 ? 101.93600 108.43500 119.98900 1.000 22.87408 8 GLN B N 1
ATOM 2147 C CA . GLN B 2 8 ? 102.72100 108.55500 121.20700 1.000 19.30863 8 GLN B CA 1
ATOM 2148 C C . GLN B 2 8 ? 101.95500 109.39900 122.20800 1.000 24.10683 8 GLN B C 1
ATOM 2149 O O . GLN B 2 8 ? 101.52300 110.50700 121.88200 1.000 41.10521 8 GLN B O 1
ATOM 2155 N N . VAL B 2 9 ? 101.79100 108.88400 123.42100 1.000 31.58509 9 VAL B N 1
ATOM 2156 C CA . VAL B 2 9 ? 101.17300 109.62400 124.51400 1.000 31.94701 9 VAL B CA 1
ATOM 2157 C C . VAL B 2 9 ? 102.22000 109.82500 125.59700 1.000 38.55388 9 VAL B C 1
ATOM 2158 O O . VAL B 2 9 ? 102.75300 108.85200 126.14200 1.000 45.83693 9 VAL B O 1
ATOM 2162 N N . TYR B 2 10 ? 102.50500 111.08300 125.91100 1.000 27.52269 10 TYR B N 1
ATOM 2163 C CA . TYR B 2 10 ? 103.59500 111.43100 126.80900 1.000 28.01225 10 TYR B CA 1
ATOM 2164 C C . TYR B 2 10 ? 103.30700 112.80400 127.40000 1.000 33.69366 10 TYR B C 1
ATOM 2165 O O . TYR B 2 10 ? 102.25700 113.40000 127.15300 1.000 46.94312 10 TYR B O 1
ATOM 2174 N N . SER B 2 11 ? 104.25700 113.30500 128.18100 1.000 35.75762 11 SER B N 1
ATOM 2175 C CA . SER B 2 11 ? 104.10500 114.55800 128.90100 1.000 33.91301 11 SER B CA 1
ATOM 2176 C C . SER B 2 11 ? 105.20300 115.53100 128.49900 1.000 43.01459 11 SER B C 1
ATOM 2177 O O . SER B 2 11 ? 106.26500 115.12800 128.01800 1.000 52.54255 11 SER B O 1
ATOM 2180 N N . ARG B 2 12 ? 104.93000 116.82300 128.69500 1.000 41.79190 12 ARG B N 1
ATOM 2181 C CA . ARG B 2 12 ? 105.91900 117.84600 128.37100 1.000 38.48451 12 ARG B CA 1
ATOM 2182 C C . ARG B 2 12 ? 107.16900 117.70100 129.22600 1.000 41.23893 12 ARG B C 1
ATOM 2183 O O . ARG B 2 12 ? 108.28800 117.87400 128.73000 1.000 47.09529 12 ARG B O 1
ATOM 2191 N N . HIS B 2 13 ? 106.99900 117.38600 130.49800 1.000 40.49263 13 HIS B N 1
ATOM 2192 C CA . HIS B 2 13 ? 108.06900 117.17700 131.45700 1.000 48.12151 13 HIS B CA 1
ATOM 2193 C C . HIS B 2 13 ? 107.87500 115.80700 132.08100 1.000 47.53820 13 HIS B C 1
ATOM 2194 O O . HIS B 2 13 ? 106.78700 115.23000 131.98800 1.000 52.25323 13 HIS B O 1
ATOM 2201 N N . PRO B 2 14 ? 108.91300 115.23900 132.69400 1.000 47.60314 14 PRO B N 1
ATOM 2202 C CA . PRO B 2 14 ? 108.71000 114.00000 133.45100 1.000 41.23963 14 PRO B CA 1
ATOM 2203 C C . PRO B 2 14 ? 107.64100 114.19700 134.51300 1.000 47.21091 14 PRO B C 1
ATOM 2204 O O . PRO B 2 14 ? 107.62200 115.20500 135.22200 1.000 54.12826 14 PRO B O 1
ATOM 2208 N N . ALA B 2 15 ? 106.73700 113.22700 134.60800 1.000 47.89551 15 ALA B N 1
ATOM 2209 C CA . ALA B 2 15 ? 105.55100 113.39300 135.43500 1.000 54.60200 15 ALA B CA 1
ATOM 2210 C C . ALA B 2 15 ? 105.92100 113.45300 136.91100 1.000 59.67770 15 ALA B C 1
ATOM 2211 O O . ALA B 2 15 ? 106.66100 112.60300 137.41500 1.000 64.37001 15 ALA B O 1
ATOM 2213 N N . GLU B 2 16 ? 105.39900 114.46000 137.60300 1.000 60.29735 16 GLU B N 1
ATOM 2214 C CA . GLU B 2 16 ? 105.59200 114.60300 139.03700 1.000 65.14673 16 GLU B CA 1
ATOM 2215 C C . GLU B 2 16 ? 104.23000 114.71300 139.70100 1.000 67.17255 16 GLU B C 1
ATOM 2216 O O . GLU B 2 16 ? 103.34100 115.40000 139.19300 1.000 68.59242 16 GLU B O 1
ATOM 2218 N N . ASN B 2 17 ? 104.07900 114.04100 140.83900 1.000 71.80508 17 ASN B N 1
ATOM 2219 C CA . ASN B 2 17 ? 102.78800 113.96200 141.51000 1.000 69.42948 17 ASN B CA 1
ATOM 2220 C C . ASN B 2 17 ? 102.26300 115.35200 141.84000 1.000 72.37180 17 ASN B C 1
ATOM 2221 O O . ASN B 2 17 ? 102.83100 116.06100 142.67600 1.000 74.32224 17 ASN B O 1
ATOM 2226 N N . GLY B 2 18 ? 101.17700 115.74100 141.17300 1.000 69.24497 18 GLY B N 1
ATOM 2227 C CA . GLY B 2 18 ? 100.53900 117.01700 141.40600 1.000 67.71713 18 GLY B CA 1
ATOM 2228 C C . GLY B 2 18 ? 101.11500 118.18200 140.63500 1.000 68.46008 18 GLY B C 1
ATOM 2229 O 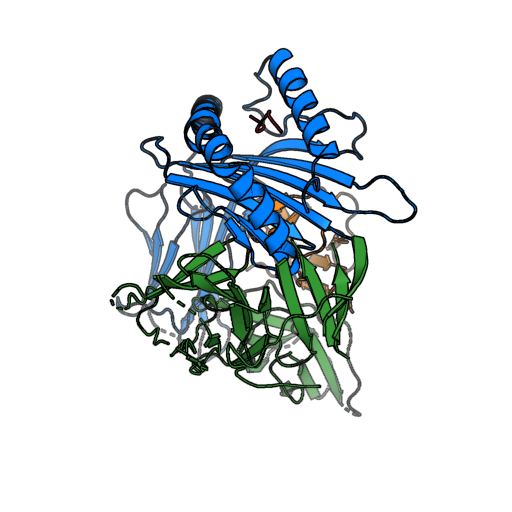O . GLY B 2 18 ? 100.47900 119.24300 140.58600 1.000 72.02733 18 GLY B O 1
ATOM 2230 N N . LYS B 2 19 ? 102.28700 118.03000 140.02600 1.000 67.44178 19 LYS B N 1
ATOM 2231 C CA . LYS B 2 19 ? 102.90100 119.14100 139.31400 1.000 66.77444 19 LYS B CA 1
ATOM 2232 C C . LYS B 2 19 ? 102.23300 119.33800 137.96000 1.000 68.24383 19 LYS B C 1
ATOM 2233 O O . LYS B 2 19 ? 101.93800 118.37400 137.25000 1.000 70.69282 19 LYS B O 1
ATOM 2239 N N . SER B 2 20 ? 101.98900 120.59700 137.60600 1.000 63.06199 20 SER B N 1
ATOM 2240 C CA . SER B 2 20 ? 101.32200 120.91000 136.35000 1.000 62.94186 20 SER B CA 1
ATOM 2241 C C . SER B 2 20 ? 102.16800 120.45500 135.16800 1.000 65.64033 20 SER B C 1
ATOM 2242 O O . SER B 2 20 ? 103.40000 120.53500 135.20200 1.000 65.81960 20 SER B O 1
ATOM 2245 N N . ASN B 2 21 ? 101.50000 119.97800 134.12200 1.000 53.70043 21 ASN B N 1
ATOM 2246 C CA . ASN B 2 21 ? 102.16200 119.43700 132.94300 1.000 50.87590 21 ASN B CA 1
ATOM 2247 C C . ASN B 2 21 ? 101.16700 119.48300 131.79400 1.000 49.20997 21 ASN B C 1
ATOM 2248 O O . ASN B 2 21 ? 100.05400 119.99300 131.93600 1.000 59.55610 21 ASN B O 1
ATOM 2253 N N . PHE B 2 22 ? 101.58100 118.95800 130.64500 1.000 36.10629 22 PHE B N 1
ATOM 2254 C CA . PHE B 2 22 ? 100.73600 118.89700 129.46000 1.000 42.09617 22 PHE B CA 1
ATOM 2255 C C . PHE B 2 22 ? 100.77300 117.49600 128.86500 1.000 46.17439 22 PHE B C 1
ATOM 2256 O O . PHE B 2 22 ? 101.85400 116.94700 128.63300 1.000 51.64500 22 PHE B O 1
ATOM 2264 N N . LEU B 2 23 ? 99.59700 116.92400 128.61000 1.000 42.21384 23 LEU B N 1
ATOM 2265 C CA . LEU B 2 23 ? 99.52400 115.59100 128.02900 1.000 38.07705 23 LEU B CA 1
ATOM 2266 C C . LEU B 2 23 ? 99.52700 115.68100 126.51500 1.000 36.92865 23 LEU B C 1
ATOM 2267 O O . LEU B 2 23 ? 98.54400 116.09800 125.90200 1.000 47.84605 23 LEU B O 1
ATOM 2272 N N . ASN B 2 24 ? 100.62900 115.26100 125.91400 1.000 38.13486 24 ASN B N 1
ATOM 2273 C CA . ASN B 2 24 ? 100.80800 115.34700 124.47600 1.000 31.81307 24 ASN B CA 1
ATOM 2274 C C . ASN B 2 24 ? 100.45900 113.99800 123.87800 1.000 32.16608 24 ASN B C 1
ATOM 2275 O O . ASN B 2 24 ? 100.92900 112.96500 124.36400 1.000 50.84419 24 ASN B O 1
ATOM 2280 N N . CYS B 2 25 ? 99.62200 114.00000 122.84800 1.000 27.09306 25 CYS B N 1
ATOM 2281 C CA . CYS B 2 25 ? 99.32500 112.79100 122.08700 1.000 31.00271 25 CYS B CA 1
ATOM 2282 C C . CYS B 2 25 ? 99.80200 113.05700 120.66800 1.000 25.17191 25 CYS B C 1
ATOM 2283 O O . CYS B 2 25 ? 99.03100 113.47500 119.80300 1.000 37.93028 25 CYS B O 1
ATOM 2286 N N . TYR B 2 26 ? 101.08400 112.80700 120.43600 1.000 20.39334 26 TYR B N 1
ATOM 2287 C CA . TYR B 2 26 ? 101.68900 113.01800 119.13000 1.000 25.94068 26 TYR B CA 1
ATOM 2288 C C . TYR B 2 26 ? 101.27600 111.87200 118.22000 1.000 26.04547 26 TYR B C 1
ATOM 2289 O O . TYR B 2 26 ? 101.88300 110.79900 118.24600 1.000 29.12469 26 TYR B O 1
ATOM 2298 N N . VAL B 2 27 ? 100.23600 112.09200 117.42400 1.000 19.37312 27 VAL B N 1
ATOM 2299 C CA . VAL B 2 27 ? 99.74300 111.10700 116.47300 1.000 21.48958 27 VAL B CA 1
ATOM 2300 C C . VAL B 2 27 ? 100.31700 111.45100 115.11100 1.000 24.37786 27 VAL B C 1
ATOM 2301 O O . VAL B 2 27 ? 99.89500 112.42800 114.48600 1.000 38.14377 27 VAL B O 1
ATOM 2305 N N . SER B 2 28 ? 101.26600 110.64600 114.64800 1.000 17.83604 28 SER B N 1
ATOM 2306 C CA . SER B 2 28 ? 102.00200 110.95900 113.43500 1.000 21.75057 28 SER B CA 1
ATOM 2307 C C . SER B 2 28 ? 101.97500 109.75200 112.51100 1.000 28.56280 28 SER B C 1
ATOM 2308 O O . SER B 2 28 ? 101.61700 108.64200 112.91200 1.000 40.12378 28 SER B O 1
ATOM 2311 N N . GLY B 2 29 ? 102.34600 109.98200 111.25800 1.000 20.67620 29 GLY B N 1
ATOM 2312 C CA . GLY B 2 29 ? 102.50800 108.89800 110.31600 1.000 26.75892 29 GLY B CA 1
ATOM 2313 C C . GLY B 2 29 ? 101.23700 108.48100 109.61100 1.000 33.57125 29 GLY B C 1
ATOM 2314 O O . GLY B 2 29 ? 101.28700 107.67300 108.68000 1.000 40.32175 29 GLY B O 1
ATOM 2315 N N . PHE B 2 30 ? 100.09700 109.02900 110.02100 1.000 27.67097 30 PHE B N 1
ATOM 2316 C CA . PHE B 2 30 ? 98.82200 108.53400 109.52700 1.000 32.55102 30 PHE B CA 1
ATOM 2317 C C . PHE B 2 30 ? 98.45600 109.16000 108.19000 1.000 31.82857 30 PHE B C 1
ATOM 2318 O O . PHE B 2 30 ? 98.88400 110.26500 107.85100 1.000 32.30167 30 PHE B O 1
ATOM 2326 N N . CYS B 2 31 ? 97.64100 108.42700 107.43000 1.000 43.64419 31 CYS B N 1
ATOM 2327 C CA . CYS B 2 31 ? 97.15700 108.85300 106.13000 1.000 38.36267 31 CYS B CA 1
ATOM 2328 C C . CYS B 2 31 ? 95.93500 108.02900 105.77400 1.000 38.30400 31 CYS B C 1
ATOM 2329 O O . CYS B 2 31 ? 95.98800 106.79900 105.90200 1.000 39.92089 31 CYS B O 1
ATOM 2332 N N . PRO B 2 32 ? 94.83900 108.64100 105.29900 1.000 45.82672 32 PRO B N 1
ATOM 2333 C CA . PRO B 2 32 ? 94.63400 110.06700 104.99000 1.000 52.81342 32 PRO B CA 1
ATOM 2334 C C . PRO B 2 32 ? 94.46700 110.95600 106.21800 1.000 49.39768 32 PRO B C 1
ATOM 2335 O O . PRO B 2 32 ? 94.46800 110.48700 107.35100 1.000 48.56607 32 PRO B O 1
ATOM 2339 N N . SER B 2 33 ? 94.32400 112.26400 105.99700 1.000 40.48554 33 SER B N 1
ATOM 2340 C CA . SER B 2 33 ? 94.28900 113.23800 107.08000 1.000 42.39588 33 SER B CA 1
ATOM 2341 C C . SER B 2 33 ? 93.03200 113.15300 107.93200 1.000 45.83177 33 SER B C 1
ATOM 2342 O O . SER B 2 33 ? 93.00600 113.74300 109.01600 1.000 41.17912 33 SER B O 1
ATOM 2345 N N . ASP B 2 34 ? 91.99500 112.45700 107.47700 1.000 59.70902 34 ASP B N 1
ATOM 2346 C CA . ASP B 2 34 ? 90.77100 112.33400 108.26100 1.000 58.86954 34 ASP B CA 1
ATOM 2347 C C . ASP B 2 34 ? 91.03200 111.42800 109.45700 1.000 54.38860 34 ASP B C 1
ATOM 2348 O O . ASP B 2 34 ? 91.25500 110.22500 109.29700 1.000 60.56512 34 ASP B O 1
ATOM 2353 N N . ILE B 2 35 ? 91.00800 112.00100 110.65800 1.000 40.56281 35 ILE B N 1
ATOM 2354 C CA . ILE B 2 35 ? 91.36800 111.27500 111.86600 1.000 42.13568 35 ILE B CA 1
ATOM 2355 C C . ILE B 2 35 ? 90.57800 111.84700 113.03500 1.000 44.04256 35 ILE B C 1
ATOM 2356 O O . ILE B 2 35 ? 90.30400 113.04900 113.09500 1.000 51.23919 35 ILE B O 1
ATOM 2361 N N . GLU B 2 36 ? 90.20000 110.97500 113.96500 1.000 41.78203 36 GLU B N 1
ATOM 2362 C CA . GLU B 2 36 ? 89.50300 111.37500 115.18100 1.000 45.35680 36 GLU B CA 1
ATOM 2363 C C . GLU B 2 36 ? 90.38800 111.05000 116.37500 1.000 44.04725 36 GLU B C 1
ATOM 2364 O O . GLU B 2 36 ? 90.70500 109.88100 116.61600 1.000 53.41009 36 GLU B O 1
ATOM 2370 N N . VAL B 2 37 ? 90.77900 112.07900 117.12200 1.000 41.73991 37 VAL B N 1
ATOM 2371 C CA . VAL B 2 37 ? 91.67600 111.93300 118.26100 1.000 41.83739 37 VAL B CA 1
ATOM 2372 C C . VAL B 2 37 ? 90.97800 112.47100 119.49900 1.000 44.53342 37 VAL B C 1
ATOM 2373 O O . VAL B 2 37 ? 90.45000 113.58800 119.48300 1.000 51.75191 37 VAL B O 1
ATOM 2377 N N . ASP B 2 38 ? 90.97500 111.67800 120.56600 1.000 54.10733 38 ASP B N 1
ATOM 2378 C CA . ASP B 2 38 ? 90.41200 112.07300 121.84900 1.000 57.22190 38 ASP B CA 1
ATOM 2379 C C . ASP B 2 38 ? 91.42700 111.78000 122.93900 1.000 57.17166 38 ASP B C 1
ATOM 2380 O O . ASP B 2 38 ? 92.06700 110.72500 122.92300 1.000 61.40385 38 ASP B O 1
ATOM 2385 N N . LEU B 2 39 ? 91.57300 112.70400 123.88300 1.000 58.68123 39 LEU B N 1
ATOM 2386 C CA . LEU B 2 39 ? 92.41600 112.45600 125.04200 1.000 58.54160 39 LEU B CA 1
ATOM 2387 C C . LEU B 2 39 ? 91.54800 111.94800 126.18200 1.000 60.67209 39 LEU B C 1
ATOM 2388 O O . LEU B 2 39 ? 90.61100 112.62800 126.60900 1.000 69.58931 39 LEU B O 1
ATOM 2393 N N . LEU B 2 40 ? 91.85800 110.75700 126.67500 1.000 50.47173 40 LEU B N 1
ATOM 2394 C CA . LEU B 2 40 ? 90.99400 110.05000 127.60800 1.000 53.72160 40 LEU B CA 1
ATOM 2395 C C . LEU B 2 40 ? 91.53600 110.17800 129.02200 1.000 52.19838 40 LEU B C 1
ATOM 2396 O O . LEU B 2 40 ? 92.69900 109.85600 129.27800 1.000 55.58435 40 LEU B O 1
ATOM 2401 N N . LYS B 2 41 ? 90.69000 110.64600 129.93200 1.000 61.72135 41 LYS B N 1
ATOM 2402 C CA . LYS B 2 41 ? 90.99600 110.68600 131.35400 1.000 59.03527 41 LYS B CA 1
ATOM 2403 C C . LYS B 2 41 ? 90.14300 109.63700 132.05000 1.000 60.87703 41 LYS B C 1
ATOM 2404 O O . LYS B 2 41 ? 88.92700 109.81300 132.18600 1.000 64.86625 41 LYS B O 1
ATOM 2410 N N . ASN B 2 42 ? 90.78300 108.55100 132.48200 1.000 66.86574 42 ASN B N 1
ATOM 2411 C CA . ASN B 2 42 ? 90.09600 107.42100 133.10500 1.000 68.52542 42 ASN B CA 1
ATOM 2412 C C . ASN B 2 42 ? 88.95700 106.90900 132.22500 1.000 67.54838 42 ASN B C 1
ATOM 2413 O O . ASN B 2 42 ? 87.84700 106.64900 132.69200 1.000 69.01481 42 ASN B O 1
ATOM 2418 N N . GLY B 2 43 ? 89.23300 106.77400 130.93100 1.000 60.37778 43 GLY B N 1
ATOM 2419 C CA . GLY B 2 43 ? 88.29200 106.18100 130.00700 1.000 59.17659 43 GLY B CA 1
ATOM 2420 C C . GLY B 2 43 ? 87.25800 107.11800 129.42500 1.000 63.45968 43 GLY B C 1
ATOM 2421 O O . GLY B 2 43 ? 86.46900 106.68500 128.57500 1.000 63.72018 43 GLY B O 1
ATOM 2422 N N . GLU B 2 44 ? 87.23100 108.38200 129.84000 1.000 66.13674 44 GLU B N 1
ATOM 2423 C CA . GLU B 2 44 ? 86.25100 109.34100 129.35500 1.000 65.09067 44 GLU B CA 1
ATOM 2424 C C . GLU B 2 44 ? 86.95300 110.53800 128.73000 1.000 62.23990 44 GLU B C 1
ATOM 2425 O O . GLU B 2 44 ? 88.03900 110.93700 129.15900 1.000 63.74877 44 GLU B O 1
ATOM 2431 N N . ARG B 2 45 ? 86.31500 111.10600 127.71100 1.000 65.74552 45 ARG B N 1
ATOM 2432 C CA . ARG B 2 45 ? 86.92400 112.17600 126.93400 1.000 64.82823 45 ARG B CA 1
ATOM 2433 C C . ARG B 2 45 ? 87.10300 113.43200 127.77800 1.000 67.13477 45 ARG B C 1
ATOM 2434 O O . ARG B 2 45 ? 86.20600 113.82400 128.52900 1.000 68.78177 45 ARG B O 1
ATOM 2442 N N . ILE B 2 46 ? 88.27000 114.06500 127.65000 1.000 64.71985 46 ILE B N 1
ATOM 2443 C CA . ILE B 2 46 ? 88.50600 115.34700 128.30100 1.000 61.91265 46 ILE B CA 1
ATOM 2444 C C . ILE B 2 46 ? 87.89500 116.45200 127.45100 1.000 68.75841 46 ILE B C 1
ATOM 2445 O O . ILE B 2 46 ? 88.05800 116.47600 126.22500 1.000 69.68959 46 ILE B O 1
ATOM 2450 N N . GLU B 2 47 ? 87.18700 117.37700 128.10100 1.000 76.15444 47 GLU B N 1
ATOM 2451 C CA . GLU B 2 47 ? 86.49500 118.42600 127.36100 1.000 75.09481 47 GLU B CA 1
ATOM 2452 C C . GLU B 2 47 ? 87.47000 119.48900 126.86700 1.000 74.09364 47 GLU B C 1
ATOM 2453 O O . GLU B 2 47 ? 87.61700 119.69600 125.65700 1.000 74.03169 47 GLU B O 1
ATOM 2459 N N . LYS B 2 48 ? 88.15100 120.16700 127.78800 1.000 68.97382 48 LYS B N 1
ATOM 2460 C CA . LYS B 2 48 ? 89.04300 121.26300 127.42900 1.000 72.38636 48 LYS B CA 1
ATOM 2461 C C . LYS B 2 48 ? 90.35300 120.71600 126.87200 1.000 71.66816 48 LYS B C 1
ATOM 2462 O O . LYS B 2 48 ? 91.34700 120.59800 127.59600 1.000 71.69211 48 LYS B O 1
ATOM 2468 N N . VAL B 2 49 ? 90.35800 120.36200 125.59300 1.000 61.39444 49 VAL B N 1
ATOM 2469 C CA . VAL B 2 49 ? 91.56400 119.86400 124.94200 1.000 58.97912 49 VAL B CA 1
ATOM 2470 C C . VAL B 2 49 ? 91.90000 120.74800 123.75300 1.000 61.23772 49 VAL B C 1
ATOM 2471 O O . VAL B 2 49 ? 91.05700 121.00000 122.88400 1.000 61.73914 49 VAL B O 1
ATOM 2475 N N . GLU B 2 50 ? 93.13800 121.22100 123.71100 1.000 53.50230 50 GLU B N 1
ATOM 2476 C CA . GLU B 2 50 ? 93.64600 121.98500 122.58500 1.000 49.18435 50 GLU B CA 1
ATOM 2477 C C . GLU B 2 50 ? 94.39700 121.05900 121.63800 1.000 48.99614 50 GLU B C 1
ATOM 2478 O O . GLU B 2 50 ? 94.75500 119.93300 121.98400 1.000 56.42490 50 GLU B O 1
ATOM 2484 N N . HIS B 2 51 ? 94.62900 121.54200 120.42300 1.000 43.38617 51 HIS B N 1
ATOM 2485 C CA . HIS B 2 51 ? 95.36500 120.75200 119.45100 1.000 44.39724 51 HIS B CA 1
ATOM 2486 C C . HIS B 2 51 ? 95.93800 121.66300 118.38100 1.000 48.37725 51 HIS B C 1
ATOM 2487 O O . HIS B 2 51 ? 95.27100 122.58500 117.90600 1.000 49.88509 51 HIS B O 1
ATOM 2494 N N . SER B 2 52 ? 97.18500 121.39700 118.01100 1.000 48.03673 52 SER B N 1
ATOM 2495 C CA . SER B 2 52 ? 97.75800 122.04800 116.84600 1.000 43.57281 52 SER B CA 1
ATOM 2496 C C . SER B 2 52 ? 97.05600 121.53600 115.60000 1.000 40.83748 52 SER B C 1
ATOM 2497 O O . SER B 2 52 ? 96.79300 120.33700 115.47500 1.000 53.69386 52 SER B O 1
ATOM 2500 N N . ASP B 2 53 ? 96.74100 122.44300 114.68200 1.000 38.64483 53 ASP B N 1
ATOM 2501 C CA . ASP B 2 53 ? 95.99500 122.05600 113.49500 1.000 48.46534 53 ASP B CA 1
ATOM 2502 C C . ASP B 2 53 ? 96.83000 121.11300 112.63300 1.000 42.55062 53 ASP B C 1
ATOM 2503 O O . ASP B 2 53 ? 98.00700 120.86100 112.90200 1.000 41.60174 53 ASP B O 1
ATOM 2508 N N . LEU B 2 54 ? 96.19200 120.57300 111.59500 1.000 41.41832 54 LEU B N 1
ATOM 2509 C CA . LEU B 2 54 ? 96.80200 119.54600 110.76100 1.000 41.51434 54 LEU B CA 1
ATOM 2510 C C . LEU B 2 54 ? 98.19400 119.95700 110.30800 1.000 43.32512 54 LEU B C 1
ATOM 2511 O O . LEU B 2 54 ? 98.36900 120.97300 109.63300 1.000 47.98318 54 LEU B O 1
ATOM 2516 N N . SER B 2 55 ? 99.18500 119.16500 110.70200 1.000 42.37839 55 SER B N 1
ATOM 2517 C CA . SER B 2 55 ? 100.57300 119.39800 110.34300 1.000 31.89358 55 SER B CA 1
ATOM 2518 C C . SER B 2 55 ? 101.01100 118.36200 109.31900 1.000 28.79433 55 SER B C 1
ATOM 2519 O O . SER B 2 55 ? 100.49700 117.24200 109.29000 1.000 42.18132 55 SER B O 1
ATOM 2522 N N . PHE B 2 56 ? 101.96000 118.74600 108.47100 1.000 30.75962 56 PHE B N 1
ATOM 2523 C CA . PHE B 2 56 ? 102.30200 117.97800 107.28200 1.000 21.23319 56 PHE B CA 1
ATOM 2524 C C . PHE B 2 56 ? 103.77300 117.59900 107.33300 1.000 26.91933 56 PHE B C 1
ATOM 2525 O O . PHE B 2 56 ? 104.64600 118.47100 107.27600 1.000 39.50228 56 PHE B O 1
ATOM 2533 N N . SER B 2 57 ? 104.04300 116.30200 107.42000 1.000 31.14544 57 SER B N 1
ATOM 2534 C CA . SER B 2 57 ? 105.40200 115.79000 107.46500 1.000 23.21638 57 SER B CA 1
ATOM 2535 C C . SER B 2 57 ? 105.94800 115.57700 106.06100 1.000 29.45469 57 SER B C 1
ATOM 2536 O O . SER B 2 57 ? 105.20600 115.56700 105.07600 1.000 40.49970 57 SER B O 1
ATOM 2539 N N . LYS B 2 58 ? 107.27000 115.40800 105.98300 1.000 34.75395 58 LYS B N 1
ATOM 2540 C CA . LYS B 2 58 ? 107.91400 115.11000 104.70800 1.000 26.97284 58 LYS B CA 1
ATOM 2541 C C . LYS B 2 58 ? 107.51000 113.74600 104.17200 1.000 33.45643 58 LYS B C 1
ATOM 2542 O O . LYS B 2 58 ? 107.44000 113.55400 102.95400 1.000 40.05777 58 LYS B O 1
ATOM 2548 N N . ASP B 2 59 ? 107.23300 112.79300 105.06300 1.000 36.58993 59 ASP B N 1
ATOM 2549 C CA . ASP B 2 59 ? 106.97000 111.40800 104.69200 1.000 28.28326 59 ASP B CA 1
ATOM 2550 C C . ASP B 2 59 ? 105.64600 111.24600 103.96100 1.000 36.61884 59 ASP B C 1
ATOM 2551 O O . ASP B 2 59 ? 105.21600 110.11700 103.71000 1.000 47.60417 59 ASP B O 1
ATOM 2556 N N . TRP B 2 60 ? 104.99200 112.35900 103.63000 1.000 30.31730 60 TRP B N 1
ATOM 2557 C CA . TRP B 2 60 ? 103.61600 112.42500 103.15400 1.000 21.18247 60 TRP B CA 1
ATOM 2558 C C . TRP B 2 60 ? 102.63500 112.02000 104.23300 1.000 17.06054 60 TRP B C 1
ATOM 2559 O O . TRP B 2 60 ? 101.49500 111.66700 103.92400 1.000 16.91406 60 TRP B O 1
ATOM 2570 N N . SER B 2 61 ? 103.04400 112.05700 105.48900 1.000 25.52587 61 SER B N 1
ATOM 2571 C CA . SER B 2 61 ? 102.15300 111.75800 106.58700 1.000 18.08913 61 SER B CA 1
ATOM 2572 C C . SER B 2 61 ? 101.65200 113.04800 107.21700 1.000 18.52500 61 SER B C 1
ATOM 2573 O O . SER B 2 61 ? 102.18100 114.13300 106.97400 1.000 39.56105 61 SER B O 1
ATOM 2576 N N . PHE B 2 62 ? 100.61600 112.91900 108.02600 1.000 24.50315 62 PHE B N 1
ATOM 2577 C CA . PHE B 2 62 ? 100.12400 114.02800 108.81800 1.000 28.39580 62 PHE B CA 1
ATOM 2578 C C . PHE B 2 62 ? 100.36900 113.74700 110.29100 1.000 29.34034 62 PHE B C 1
ATOM 2579 O O . PHE B 2 62 ? 100.38600 112.59700 110.73100 1.000 44.29306 62 PHE B O 1
ATOM 2587 N N . TYR B 2 63 ? 100.58800 114.81100 111.05400 1.000 17.70673 63 TYR B N 1
ATOM 2588 C CA . TYR B 2 63 ? 100.77400 114.65300 112.48500 1.000 26.37002 63 TYR B CA 1
ATOM 2589 C C . TYR B 2 63 ? 100.02400 115.74500 113.22600 1.000 24.40102 63 TYR B C 1
ATOM 2590 O O . TYR B 2 63 ? 99.90200 116.87800 112.75800 1.000 27.90175 63 TYR B O 1
ATOM 2599 N N . LEU B 2 64 ? 99.50500 115.37200 114.39200 1.000 40.13617 64 LEU B N 1
ATOM 2600 C CA . LEU B 2 64 ? 98.71900 116.25000 115.24100 1.000 36.85564 64 LEU B CA 1
ATOM 2601 C C . LEU B 2 64 ? 99.21000 116.08800 116.66700 1.000 34.90096 64 LEU B C 1
ATOM 2602 O O . LEU B 2 64 ? 99.59100 114.98800 117.07200 1.000 45.44577 64 LEU B O 1
ATOM 2607 N N . LEU B 2 65 ? 99.20100 117.17200 117.42500 1.000 24.83519 65 LEU B N 1
ATOM 2608 C CA . LEU B 2 65 ? 99.59700 117.13600 118.82800 1.000 31.69254 65 LEU B CA 1
ATOM 2609 C C . LEU B 2 65 ? 98.44600 117.68000 119.66100 1.000 33.06956 65 LEU B C 1
ATOM 2610 O O . LEU B 2 65 ? 98.26700 118.89500 119.76800 1.000 45.66547 65 LEU B O 1
ATOM 2615 N N . TYR B 2 66 ? 97.66700 116.78100 120.24500 1.000 34.03961 66 TYR B N 1
ATOM 2616 C CA . TYR B 2 66 ? 96.63400 117.18000 121.18500 1.000 37.72340 66 TYR B CA 1
ATOM 2617 C C . TYR B 2 66 ? 97.23500 117.30700 122.57400 1.000 39.80352 66 TYR B C 1
ATOM 2618 O O . TYR B 2 66 ? 97.85700 116.37200 123.08300 1.000 56.83489 66 TYR B O 1
ATOM 2627 N N . TYR B 2 67 ? 97.04900 118.46900 123.19200 1.000 31.48838 67 TYR B N 1
ATOM 2628 C CA . TYR B 2 67 ? 97.61100 118.69700 124.51200 1.000 37.67308 67 TYR B CA 1
ATOM 2629 C C . TYR B 2 67 ? 96.53100 119.23600 125.43300 1.000 41.87824 67 TYR B C 1
ATOM 2630 O O . TYR B 2 67 ? 95.54800 119.83300 124.99000 1.000 44.90204 67 TYR B O 1
ATOM 2639 N N . THR B 2 68 ? 96.72200 118.99500 126.72700 1.000 49.98793 68 THR B N 1
ATOM 2640 C CA . THR B 2 68 ? 95.83600 119.51300 127.75500 1.000 53.36823 68 THR B CA 1
ATOM 2641 C C . THR B 2 68 ? 96.59300 119.55300 129.07300 1.000 51.99519 68 THR B C 1
ATOM 2642 O O . THR B 2 68 ? 97.38800 118.66000 129.37600 1.000 56.54118 68 THR B O 1
ATOM 2646 N N . GLU B 2 69 ? 96.34200 120.59800 129.85400 1.000 54.90452 69 GLU B N 1
ATOM 2647 C CA . GLU B 2 69 ? 96.98300 120.71800 131.15500 1.000 59.86343 69 GLU B CA 1
ATOM 2648 C C . GLU B 2 69 ? 96.43500 119.65900 132.10200 1.000 61.36621 69 GLU B C 1
ATOM 2649 O O . GLU B 2 69 ? 95.21900 119.47800 132.20900 1.000 65.19705 69 GLU B O 1
ATOM 2655 N N . PHE B 2 70 ? 97.33200 118.95600 132.78800 1.000 51.31936 70 PHE B N 1
ATOM 2656 C CA . PHE B 2 70 ? 96.90800 117.91300 133.70600 1.000 50.97192 70 PHE B CA 1
ATOM 2657 C C . PHE B 2 70 ? 97.89500 117.86100 134.85900 1.000 52.83292 70 PHE B C 1
ATOM 2658 O O . PHE B 2 70 ? 99.02600 118.34500 134.75800 1.000 52.67648 70 PHE B O 1
ATOM 2666 N N . THR B 2 71 ? 97.45400 117.26900 135.95800 1.000 65.71637 71 THR B N 1
ATOM 2667 C CA . THR B 2 71 ? 98.33800 116.92000 137.05200 1.000 66.77004 71 THR B CA 1
ATOM 2668 C C . THR B 2 71 ? 98.41100 115.40800 137.16400 1.000 64.43668 71 THR B C 1
ATOM 2669 O O . THR B 2 71 ? 97.38300 114.76600 137.41600 1.000 67.37448 71 THR B O 1
ATOM 2673 N N . PRO B 2 72 ? 99.58100 114.80100 136.97700 1.000 60.15269 72 PRO B N 1
ATOM 2674 C CA . PRO B 2 72 ? 99.64300 113.33600 136.93800 1.000 61.04809 72 PRO B CA 1
ATOM 2675 C C . PRO B 2 72 ? 99.41200 112.70200 138.29700 1.000 65.77668 72 PRO B C 1
ATOM 2676 O O . PRO B 2 72 ? 100.28800 112.71900 139.16600 1.000 71.10173 72 PRO B O 1
ATOM 2680 N N . THR B 2 73 ? 98.22800 112.13200 138.48200 1.000 69.39268 73 THR B N 1
ATOM 2681 C CA . THR B 2 73 ? 97.92400 111.42900 139.71500 1.000 71.65752 73 THR B CA 1
ATOM 2682 C C . THR B 2 73 ? 98.35100 109.97100 139.61400 1.000 70.41069 73 THR B C 1
ATOM 2683 O O . THR B 2 73 ? 98.33200 109.36600 138.54000 1.000 68.27439 73 THR B O 1
ATOM 2687 N N . GLU B 2 74 ? 98.74800 109.41000 140.75300 1.000 73.94410 74 GLU B N 1
ATOM 2688 C CA . GLU B 2 74 ? 99.18100 108.02100 140.81100 1.000 73.65908 74 GLU B CA 1
ATOM 2689 C C . GLU B 2 74 ? 98.02000 107.04600 140.67400 1.000 72.83171 74 GLU B C 1
ATOM 2690 O O . GLU B 2 74 ? 98.18100 105.97100 140.08800 1.000 73.18661 74 GLU B O 1
ATOM 2696 N N . LYS B 2 75 ? 96.85400 107.39800 141.20600 1.000 76.07943 75 LYS B N 1
ATOM 2697 C CA . LYS B 2 75 ? 95.69700 106.51600 141.19600 1.000 77.74216 75 LYS B CA 1
ATOM 2698 C C . LYS B 2 75 ? 94.83200 106.67900 139.95600 1.000 77.11357 75 LYS B C 1
ATOM 2699 O O . LYS B 2 75 ? 93.82100 105.98100 139.82800 1.000 78.46244 75 LYS B O 1
ATOM 2701 N N . ASP B 2 76 ? 95.19900 107.57600 139.04500 1.000 74.36482 76 ASP B N 1
ATOM 2702 C CA . ASP B 2 76 ? 94.40100 107.83800 137.85700 1.000 74.84188 76 ASP B CA 1
ATOM 2703 C C . ASP B 2 76 ? 95.33600 107.77700 136.65900 1.000 74.42068 76 ASP B C 1
ATOM 2704 O O . ASP B 2 76 ? 96.52700 108.08100 136.76800 1.000 72.71406 76 ASP B O 1
ATOM 2709 N N . GLU B 2 77 ? 94.78500 107.38200 135.51200 1.000 64.83463 77 GLU B N 1
ATOM 2710 C CA . GLU B 2 77 ? 95.60200 107.13600 134.33200 1.000 64.75913 77 GLU B CA 1
ATOM 2711 C C . GLU B 2 77 ? 94.97800 107.81200 133.12000 1.000 59.88527 77 GLU B C 1
ATOM 2712 O O . GLU B 2 77 ? 93.78900 108.13900 133.10400 1.000 63.12428 77 GLU B O 1
ATOM 2718 N N . TYR B 2 78 ? 95.80700 108.01700 132.09900 1.000 52.48349 78 TYR B N 1
ATOM 2719 C CA . TYR B 2 78 ? 95.43000 108.73000 130.89000 1.000 47.66351 78 TYR B CA 1
ATOM 2720 C C . TYR B 2 78 ? 95.66900 107.85300 129.66900 1.000 47.60370 78 TYR B C 1
ATOM 2721 O O . TYR B 2 78 ? 96.42000 106.87600 129.71700 1.000 51.09544 78 TYR B O 1
ATOM 2730 N N . ALA B 2 79 ? 95.02300 108.21800 128.56600 1.000 46.74910 79 ALA B N 1
ATOM 2731 C CA . ALA B 2 79 ? 95.14000 107.48000 127.31500 1.000 46.09230 79 ALA B CA 1
ATOM 2732 C C . ALA B 2 79 ? 94.75900 108.41300 126.17500 1.000 46.63178 79 ALA B C 1
ATOM 2733 O O . ALA B 2 79 ? 94.48000 109.59600 126.38300 1.000 49.28100 79 ALA B O 1
ATOM 2735 N N . CYS B 2 80 ? 94.74400 107.87100 124.96000 1.000 41.51788 80 CYS B N 1
ATOM 2736 C CA . CYS B 2 80 ? 94.49100 108.67300 123.76600 1.000 45.18489 80 CYS B CA 1
ATOM 2737 C C . CYS B 2 80 ? 93.81800 107.79600 122.72200 1.000 45.76532 80 CYS B C 1
ATOM 2738 O O . CYS B 2 80 ? 94.49000 107.02200 122.03500 1.000 51.79948 80 CYS B O 1
ATOM 2741 N N . ARG B 2 81 ? 92.49900 107.92200 122.59200 1.000 44.41441 81 ARG B N 1
ATOM 2742 C CA . ARG B 2 81 ? 91.75800 107.14800 121.60700 1.000 42.32881 81 ARG B CA 1
ATOM 2743 C C . ARG B 2 81 ? 91.96200 107.74400 120.22200 1.000 36.77808 81 ARG B C 1
ATOM 2744 O O . ARG B 2 81 ? 91.85700 108.95900 120.03900 1.000 45.18124 81 ARG B O 1
ATOM 2752 N N . VAL B 2 82 ? 92.26000 106.88700 119.25100 1.000 33.27119 82 VAL B N 1
ATOM 2753 C CA . VAL B 2 82 ? 92.47400 107.28900 117.86700 1.000 33.77136 82 VAL B CA 1
ATOM 2754 C C . VAL B 2 82 ? 91.59800 106.41800 116.98200 1.000 35.95170 82 VAL B C 1
ATOM 2755 O O . VAL B 2 82 ? 91.50800 105.20300 117.18800 1.000 44.46838 82 VAL B O 1
ATOM 2759 N N . ASN B 2 83 ? 90.94900 107.03600 115.99600 1.000 36.01753 83 ASN B N 1
ATOM 2760 C CA . ASN B 2 83 ? 89.92300 106.37200 115.20500 1.000 36.30991 83 ASN B CA 1
ATOM 2761 C C . ASN B 2 83 ? 90.15000 106.62100 113.71300 1.000 39.89268 83 ASN B C 1
ATOM 2762 O O . ASN B 2 83 ? 89.25000 106.99600 112.96900 1.000 51.21765 83 ASN B O 1
ATOM 2767 N N . HIS B 2 84 ? 91.38200 106.40800 113.26300 1.000 35.51080 84 HIS B N 1
ATOM 2768 C CA . HIS B 2 84 ? 91.71200 106.57200 111.85600 1.000 36.13347 84 HIS B CA 1
ATOM 2769 C C . HIS B 2 84 ? 91.04200 105.47800 111.02000 1.000 37.56059 84 HIS B C 1
ATOM 2770 O O . HIS B 2 84 ? 90.51400 104.49300 111.54100 1.000 42.53638 84 HIS B O 1
ATOM 2777 N N . VAL B 2 85 ? 91.05800 105.66900 109.69800 1.000 36.63316 85 VAL B N 1
ATOM 2778 C CA . VAL B 2 85 ? 90.35200 104.75100 108.80900 1.000 37.91762 85 VAL B CA 1
ATOM 2779 C C . VAL B 2 85 ? 91.02000 103.38000 108.77600 1.000 40.05522 85 VAL B C 1
ATOM 2780 O O . VAL B 2 85 ? 90.33500 102.35500 108.68000 1.000 40.30897 85 VAL B O 1
ATOM 2784 N N . THR B 2 86 ? 92.35200 103.32600 108.85500 1.000 46.24637 86 THR B N 1
ATOM 2785 C CA . THR B 2 86 ? 93.04600 102.04200 108.85700 1.000 43.21129 86 THR B CA 1
ATOM 2786 C C . THR B 2 86 ? 92.74900 101.23600 110.10900 1.000 39.65448 86 THR B C 1
ATOM 2787 O O . THR B 2 86 ? 93.01800 100.03200 110.13900 1.000 45.87993 86 THR B O 1
ATOM 2791 N N . LEU B 2 87 ? 92.20800 101.87800 111.14100 1.000 45.93766 87 LEU B N 1
ATOM 2792 C CA . LEU B 2 87 ? 91.92000 101.23000 112.41400 1.000 44.09866 87 LEU B CA 1
ATOM 2793 C C . LEU B 2 87 ? 90.50600 100.66200 112.35100 1.000 46.26579 87 LEU B C 1
ATOM 2794 O O . LEU B 2 87 ? 89.50800 101.35500 112.56300 1.000 50.15292 87 LEU B O 1
ATOM 2799 N N . SER B 2 88 ? 90.42500 99.36700 112.03600 1.000 48.00151 88 SER B N 1
ATOM 2800 C CA . SER B 2 88 ? 89.13600 98.68600 112.06900 1.000 53.24443 88 SER B CA 1
ATOM 2801 C C . SER B 2 88 ? 88.51500 98.75800 113.45600 1.000 56.04649 88 SER B C 1
ATOM 2802 O O . SER B 2 88 ? 87.28800 98.81600 113.58900 1.000 56.84259 88 SER B O 1
ATOM 2805 N N . GLN B 2 89 ? 89.34300 98.75400 114.49200 1.000 55.80720 89 GLN B N 1
ATOM 2806 C CA . GLN B 2 89 ? 88.93600 99.01400 115.85800 1.000 53.96089 89 GLN B CA 1
ATOM 2807 C C . GLN B 2 89 ? 89.65700 100.25300 116.36000 1.000 55.61565 89 GLN B C 1
ATOM 2808 O O . GLN B 2 89 ? 90.86500 100.38800 116.12300 1.000 59.00629 89 GLN B O 1
ATOM 2814 N N . PRO B 2 90 ? 88.96800 101.18300 117.01800 1.000 48.25603 90 PRO B N 1
ATOM 2815 C CA . PRO B 2 90 ? 89.65300 102.36800 117.54800 1.000 44.97682 90 PRO B CA 1
ATOM 2816 C C . PRO B 2 90 ? 90.76900 101.97700 118.50500 1.000 46.66105 90 PRO B C 1
ATOM 2817 O O . PRO B 2 90 ? 90.58500 101.14700 119.39800 1.000 52.80866 90 PRO B O 1
ATOM 2821 N N . LYS B 2 91 ? 91.93300 102.58900 118.31800 1.000 34.90768 91 LYS B N 1
ATOM 2822 C CA . LYS B 2 91 ? 93.13100 102.23700 119.06700 1.000 38.05360 91 LYS B CA 1
ATOM 2823 C C . LYS B 2 91 ? 93.31200 103.22000 120.21200 1.000 35.80897 91 LYS B C 1
ATOM 2824 O O . LYS B 2 91 ? 93.43500 104.42700 119.98700 1.000 47.00899 91 LYS B O 1
ATOM 2830 N N . ILE B 2 92 ? 93.32800 102.70200 121.43300 1.000 32.47860 92 ILE B N 1
ATOM 2831 C CA . ILE B 2 92 ? 93.55200 103.49700 122.63200 1.000 36.32628 92 ILE B CA 1
ATOM 2832 C C . ILE B 2 92 ? 94.96900 103.21700 123.10100 1.000 35.93793 92 ILE B C 1
ATOM 2833 O O . ILE B 2 92 ? 95.29200 102.08700 123.48300 1.000 46.54860 92 ILE B O 1
ATOM 2838 N N . VAL B 2 93 ? 95.81400 104.24200 123.07100 1.000 33.81506 93 VAL B N 1
ATOM 2839 C CA . VAL B 2 93 ? 97.22500 104.11200 123.40800 1.000 35.94297 93 VAL B CA 1
ATOM 2840 C C . VAL B 2 93 ? 97.42100 104.60600 124.83100 1.000 26.55900 93 VAL B C 1
ATOM 2841 O O . VAL B 2 93 ? 97.15800 105.77500 125.13500 1.000 38.02368 93 VAL B O 1
ATOM 2845 N N . LYS B 2 94 ? 97.88500 103.71300 125.69600 1.000 36.61508 94 LYS B N 1
ATOM 2846 C CA . LYS B 2 94 ? 98.08600 104.02500 127.10000 1.000 43.48608 94 LYS B CA 1
ATOM 2847 C C . LYS B 2 94 ? 99.17300 105.07700 127.26500 1.000 50.10687 94 LYS B C 1
ATOM 2848 O O . LYS B 2 94 ? 100.06800 105.20400 126.42600 1.000 54.18507 94 LYS B O 1
ATOM 2854 N N . TRP B 2 95 ? 99.08500 105.84100 128.35000 1.000 53.00726 95 TRP B N 1
ATOM 2855 C CA . TRP B 2 95 ? 100.14300 106.78000 128.71400 1.000 48.15913 95 TRP B CA 1
ATOM 2856 C C . TRP B 2 95 ? 100.91400 106.20800 129.89200 1.000 50.81005 95 TRP B C 1
ATOM 2857 O O . TRP B 2 95 ? 100.51800 106.34500 131.04900 1.000 58.09239 95 TRP B O 1
ATOM 2868 N N . ASP B 2 96 ? 102.02500 105.54700 129.59400 1.000 55.53131 96 ASP B N 1
ATOM 2869 C CA . ASP B 2 96 ? 103.00800 105.26300 130.62200 1.000 57.14353 96 ASP B CA 1
ATOM 2870 C C . ASP B 2 96 ? 104.00100 106.41500 130.68100 1.000 59.49222 96 ASP B C 1
ATOM 2871 O O . ASP B 2 96 ? 104.31600 107.04100 129.66500 1.000 60.14520 96 ASP B O 1
ATOM 2876 N N . ARG B 2 97 ? 104.50000 106.68900 131.88400 1.000 64.00602 97 ARG B N 1
ATOM 2877 C CA . ARG B 2 97 ? 105.33900 107.85700 132.12000 1.000 61.18110 97 ARG B CA 1
ATOM 2878 C C . ARG B 2 97 ? 106.60500 107.82300 131.27000 1.000 63.90570 97 ARG B C 1
ATOM 2879 O O . ARG B 2 97 ? 107.22900 108.86300 131.03600 1.000 64.16383 97 ARG B O 1
ATOM 2887 N N . ASP B 2 98 ? 106.98500 106.63900 130.79900 1.000 58.80761 98 ASP B N 1
ATOM 2888 C CA . ASP B 2 98 ? 108.23500 106.45800 130.06900 1.000 57.36575 98 ASP B CA 1
ATOM 2889 C C . ASP B 2 98 ? 108.01600 106.31900 128.56400 1.000 61.91549 98 ASP B C 1
ATOM 2890 O O . ASP B 2 98 ? 108.21500 105.25000 127.98800 1.000 57.99800 98 ASP B O 1
ATOM 2896 N N . VAL C 3 15 ? 95.69900 91.64900 70.91300 1.000 94.53167 15 VAL C N 1
ATOM 2897 C CA . VAL C 3 15 ? 94.61600 92.59800 71.13700 1.000 97.60173 15 VAL C CA 1
ATOM 2898 C C . VAL C 3 15 ? 94.39100 92.81100 72.62800 1.000 98.51880 15 VAL C C 1
ATOM 2899 O O . VAL C 3 15 ? 93.90400 91.92200 73.32700 1.000 97.70344 15 VAL C O 1
ATOM 2903 N N . LEU C 3 16 ? 94.75300 93.99800 73.11000 1.000 94.66283 16 LEU C N 1
ATOM 2904 C CA . LEU C 3 16 ? 94.61900 94.35400 74.51500 1.000 92.42883 16 LEU C CA 1
ATOM 2905 C C . LEU C 3 16 ? 93.70600 95.56300 74.63400 1.000 93.24171 16 LEU C C 1
ATOM 2906 O O . LEU C 3 16 ? 93.94200 96.58700 73.98400 1.000 91.15229 16 LEU C O 1
ATOM 2911 N N . ASP C 3 17 ? 92.66900 95.44400 75.46000 1.000 90.09190 17 ASP C N 1
ATOM 2912 C CA . ASP C 3 17 ? 91.80200 96.58100 75.73600 1.000 87.66060 17 ASP C CA 1
ATOM 2913 C C . ASP C 3 17 ? 92.58200 97.63900 76.50200 1.000 86.26984 17 ASP C C 1
ATOM 2914 O O . ASP C 3 17 ? 93.37300 97.31500 77.39100 1.000 86.32016 17 ASP C O 1
ATOM 2916 N N . CYS C 3 18 ? 92.36000 98.90600 76.16200 1.000 87.36363 18 CYS C N 1
ATOM 2917 C CA . CYS C 3 18 ? 93.17800 99.98300 76.69700 1.000 86.65108 18 CYS C CA 1
ATOM 2918 C C . CYS C 3 18 ? 92.38700 101.28200 76.74900 1.000 86.59171 18 CYS C C 1
ATOM 2919 O O . CYS C 3 18 ? 91.38100 101.44700 76.05600 1.000 85.89881 18 CYS C O 1
ATOM 2922 N N . PHE C 3 19 ? 92.85700 102.19800 77.59100 1.000 84.43757 19 PHE C N 1
ATOM 2923 C CA . PHE C 3 19 ? 92.32400 103.55000 77.68200 1.000 82.21831 19 PHE C CA 1
ATOM 2924 C C . PHE C 3 19 ? 93.41200 104.53200 77.27400 1.000 83.48701 19 PHE C C 1
ATOM 2925 O O . PHE C 3 19 ? 94.49700 104.53800 77.86300 1.000 89.49248 19 PHE C O 1
ATOM 2933 N N . LEU C 3 20 ? 93.12000 105.36300 76.28100 1.000 80.73211 20 LEU C N 1
ATOM 2934 C CA . LEU C 3 20 ? 94.09500 106.29500 75.73100 1.000 80.65960 20 LEU C CA 1
ATOM 2935 C C . LEU C 3 20 ? 93.84900 107.67000 76.33700 1.000 83.23452 20 LEU C C 1
ATOM 2936 O O . LEU C 3 20 ? 92.69900 108.10500 76.45000 1.000 86.79071 20 LEU C O 1
ATOM 2941 N N . VAL C 3 21 ? 94.92600 108.34200 76.72600 1.000 86.82569 21 VAL C N 1
ATOM 2942 C CA . VAL C 3 21 ? 94.83700 109.68500 77.28300 1.000 88.73751 21 VAL C CA 1
ATOM 2943 C C . VAL C 3 21 ? 95.22700 110.71900 76.23300 1.000 89.80958 21 VAL C C 1
ATOM 2944 O O . VAL C 3 21 ? 94.50800 111.69400 76.01000 1.000 88.47083 21 VAL C O 1
ATOM 2948 N N . ARG C 3 36 ? 91.44500 111.28100 76.30500 1.000 97.50131 36 ARG C N 1
ATOM 2949 C CA . ARG C 3 36 ? 90.77100 110.59200 77.39900 1.000 100.50322 36 ARG C CA 1
ATOM 2950 C C . ARG C 3 36 ? 89.72100 109.61800 76.87300 1.000 100.54945 36 ARG C C 1
ATOM 2951 O O . ARG C 3 36 ? 88.68900 109.39500 77.50500 1.000 98.73561 36 ARG C O 1
ATOM 2959 N N . ALA C 3 37 ? 90.00300 109.03000 75.71500 1.000 92.42261 37 ALA C N 1
ATOM 2960 C CA . ALA C 3 37 ? 89.07000 108.11900 75.07700 1.000 90.90204 37 ALA C CA 1
ATOM 2961 C C . ALA C 3 37 ? 89.40100 106.67000 75.42400 1.000 92.05859 37 ALA C C 1
ATOM 2962 O O . ALA C 3 37 ? 90.34300 106.37200 76.16400 1.000 94.86967 37 ALA C O 1
ATOM 2964 N N . ARG C 3 38 ? 88.59700 105.76200 74.88100 1.000 94.18845 38 ARG C N 1
ATOM 2965 C CA . ARG C 3 38 ? 88.82300 104.32800 74.99100 1.000 94.23722 38 ARG C CA 1
ATOM 2966 C C . ARG C 3 38 ? 89.19400 103.78300 73.61800 1.000 95.88373 38 ARG C C 1
ATOM 2967 O O . ARG C 3 38 ? 88.53000 104.09400 72.62300 1.000 95.79798 38 ARG C O 1
ATOM 2975 N N . ALA C 3 39 ? 90.24400 102.97500 73.56600 1.000 98.31623 39 ALA C N 1
ATOM 2976 C CA . ALA C 3 39 ? 90.74000 102.44600 72.30000 1.000 98.97093 39 ALA C CA 1
ATOM 2977 C C . ALA C 3 39 ? 91.29700 101.04900 72.55500 1.000 100.51389 39 ALA C C 1
ATOM 2978 O O . ALA C 3 39 ? 91.00600 100.42900 73.58300 1.000 100.76543 39 ALA C O 1
ATOM 2980 N N . SER C 3 40 ? 92.08900 100.54400 71.61300 1.000 103.86203 40 SER C N 1
ATOM 2981 C CA . SER C 3 40 ? 92.65700 99.21100 71.73700 1.000 103.46423 40 SER C CA 1
ATOM 2982 C C . SER C 3 40 ? 94.03100 99.18900 71.08500 1.000 104.79111 40 SER C C 1
ATOM 2983 O O . SER C 3 40 ? 94.35100 100.01900 70.23100 1.000 104.94398 40 SER C O 1
ATOM 2986 N N . LEU C 3 41 ? 94.84400 98.22500 71.50600 1.000 97.00824 41 LEU C N 1
ATOM 2987 C CA . LEU C 3 41 ? 96.17900 98.01700 70.96100 1.000 95.66685 41 LEU C CA 1
ATOM 2988 C C . LEU C 3 41 ? 96.27100 96.59900 70.41700 1.000 94.56502 41 LEU C C 1
ATOM 2989 O O . LEU C 3 41 ? 95.95500 95.63700 71.12500 1.000 95.02917 41 LEU C O 1
ATOM 2994 N N . VAL C 3 42 ? 96.70400 96.47100 69.16800 1.000 95.94845 42 VAL C N 1
ATOM 2995 C CA . VAL C 3 42 ? 96.83500 95.16400 68.54200 1.000 96.34292 42 VAL C CA 1
ATOM 2996 C C . VAL C 3 42 ? 98.26600 94.66100 68.68400 1.000 96.12919 42 VAL C C 1
ATOM 2997 O O . VAL C 3 42 ? 99.21900 95.40000 68.44100 1.000 94.74126 42 VAL C O 1
ATOM 3001 N N . LEU C 3 65 ? 91.70700 101.89500 67.19500 1.000 107.94805 65 LEU C N 1
ATOM 3002 C CA . LEU C 3 65 ? 92.59600 100.76000 66.97200 1.000 107.72914 65 LEU C CA 1
ATOM 3003 C C . LEU C 3 65 ? 93.93800 101.22400 66.42000 1.000 108.37528 65 LEU C C 1
ATOM 3004 O O . LEU C 3 65 ? 93.99400 101.95800 65.43400 1.000 106.98499 65 LEU C O 1
ATOM 3009 N N . ALA C 3 66 ? 95.01800 100.79400 67.06700 1.000 103.61300 66 ALA C N 1
ATOM 3010 C CA . ALA C 3 66 ? 96.36900 101.09100 66.61700 1.000 104.08956 66 ALA C CA 1
ATOM 3011 C C . ALA C 3 66 ? 97.16400 99.79700 66.58100 1.000 102.64956 66 ALA C C 1
ATOM 3012 O O . ALA C 3 66 ? 97.10800 99.00200 67.52300 1.000 102.46694 66 ALA C O 1
ATOM 3014 N N . GLN C 3 67 ? 97.90300 99.58800 65.49300 1.000 100.91570 67 GLN C N 1
ATOM 3015 C CA . GLN C 3 67 ? 98.62000 98.33700 65.29200 1.000 101.75278 67 GLN C CA 1
ATOM 3016 C C . GLN C 3 67 ? 100.04300 98.60900 64.83300 1.000 104.33213 67 GLN C C 1
ATOM 3017 O O . GLN C 3 67 ? 100.26500 99.40200 63.91400 1.000 102.86780 67 GLN C O 1
ATOM 3023 N N . ASP C 3 68 ? 100.99700 97.94900 65.48300 1.000 107.38535 68 ASP C N 1
ATOM 3024 C CA . ASP C 3 68 ? 102.38700 97.91300 65.05300 1.000 106.28494 68 ASP C CA 1
ATOM 3025 C C . ASP C 3 68 ? 102.96900 96.57000 65.46000 1.000 105.91505 68 ASP C C 1
ATOM 3026 O O . ASP C 3 68 ? 102.76000 96.11100 66.58600 1.000 106.43736 68 ASP C O 1
ATOM 3028 N N . ASP C 3 69 ? 103.69400 95.94600 64.54300 1.000 106.82143 69 ASP C N 1
ATOM 3029 C CA . ASP C 3 69 ? 104.10000 94.55600 64.72100 1.000 107.85771 69 ASP C CA 1
ATOM 3030 C C . ASP C 3 69 ? 105.13500 94.43600 65.83500 1.000 108.38356 69 ASP C C 1
ATOM 3031 O O . ASP C 3 69 ? 106.18200 95.08700 65.77300 1.000 107.14917 69 ASP C O 1
ATOM 3033 N N . PRO C 3 70 ? 104.87800 93.62600 66.85700 1.000 110.08363 70 PRO C N 1
ATOM 3034 C CA . PRO C 3 70 ? 105.88200 93.39300 67.90400 1.000 108.43519 70 PRO C CA 1
ATOM 3035 C C . PRO C 3 70 ? 107.10100 92.62500 67.41300 1.000 108.81401 70 PRO C C 1
ATOM 3036 O O . PRO C 3 70 ? 108.23200 93.04500 67.70200 1.000 108.88464 70 PRO C O 1
ATOM 3040 N N . PRO C 3 71 ? 106.94900 91.51000 66.67700 1.000 113.18409 71 PRO C N 1
ATOM 3041 C CA . PRO C 3 71 ? 108.04900 90.52700 66.62700 1.000 113.30048 71 PRO C CA 1
ATOM 3042 C C . PRO C 3 71 ? 109.35200 91.05500 66.04400 1.000 111.79681 71 PRO C C 1
ATOM 3043 O O . PRO C 3 71 ? 110.35000 90.32100 66.06200 1.000 111.85214 71 PRO C O 1
ATOM 3047 N N . ILE C 3 72 ? 109.38300 92.28400 65.52400 1.000 109.21602 72 ILE C N 1
ATOM 3048 C CA . ILE C 3 72 ? 110.66000 92.89000 65.16200 1.000 110.10832 72 ILE C CA 1
ATOM 3049 C C . ILE C 3 72 ? 111.51900 93.08800 66.40300 1.000 109.43796 72 ILE C C 1
ATOM 3050 O O . ILE C 3 72 ? 112.72800 92.82700 66.37900 1.000 107.50156 72 ILE C O 1
ATOM 3055 N N . ILE C 3 73 ? 110.91800 93.54000 67.50000 1.000 106.45125 73 ILE C N 1
ATOM 3056 C CA . ILE C 3 73 ? 111.60100 93.71200 68.77800 1.000 105.18176 73 ILE C CA 1
ATOM 3057 C C . ILE C 3 73 ? 110.99700 92.69300 69.73500 1.000 104.40486 73 ILE C C 1
ATOM 3058 O O . ILE C 3 73 ? 109.80000 92.74500 70.03800 1.000 104.15493 73 ILE C O 1
ATOM 3063 N N . PHE C 3 74 ? 111.82400 91.77100 70.21900 1.000 105.52052 74 PHE C N 1
ATOM 3064 C CA . PHE C 3 74 ? 111.32100 90.59300 70.91000 1.000 108.06013 74 PHE C CA 1
ATOM 3065 C C . PHE C 3 74 ? 110.68200 90.95000 72.24500 1.000 108.73524 74 PHE C C 1
ATOM 3066 O O . PHE C 3 74 ? 111.10100 91.88800 72.92800 1.000 107.03712 74 PHE C O 1
ATOM 3074 N N . GLU C 3 75 ? 109.64800 90.19500 72.60400 1.000 104.70922 75 GLU C N 1
ATOM 3075 C CA . GLU C 3 75 ? 109.09100 90.25800 73.94500 1.000 102.48744 75 GLU C CA 1
ATOM 3076 C C . GLU C 3 75 ? 109.85000 89.31700 74.87100 1.000 102.17670 75 GLU C C 1
ATOM 3077 O O . GLU C 3 75 ? 110.41400 88.30800 74.44200 1.000 99.83946 75 GLU C O 1
ATOM 3083 N N . ALA C 3 76 ? 109.86700 89.65800 76.15800 1.000 104.13973 76 ALA C N 1
ATOM 3084 C CA . ALA C 3 76 ? 110.38800 88.72100 77.14400 1.000 104.14307 76 ALA C CA 1
ATOM 3085 C C . ALA C 3 76 ? 109.41100 87.58300 77.39600 1.000 104.09211 76 ALA C C 1
ATOM 3086 O O . ALA C 3 76 ? 109.83200 86.47100 77.73500 1.000 105.19684 76 ALA C O 1
ATOM 3088 N N . SER C 3 77 ? 108.11800 87.84500 77.22900 1.000 100.02683 77 SER C N 1
ATOM 3089 C CA . SER C 3 77 ? 107.05600 86.85900 77.37100 1.000 100.65070 77 SER C CA 1
ATOM 3090 C C . SER C 3 77 ? 105.75500 87.51700 76.93900 1.000 101.89580 77 SER C C 1
ATOM 3091 O O . SER C 3 77 ? 105.67100 88.74300 76.82300 1.000 100.82540 77 SER C O 1
ATOM 3094 N N . VAL C 3 78 ? 104.74200 86.68900 76.69900 1.000 107.04724 78 VAL C N 1
ATOM 3095 C CA . VAL C 3 78 ? 103.40900 87.16400 76.35500 1.000 106.65869 78 VAL C CA 1
ATOM 3096 C C . VAL C 3 78 ? 102.39700 86.46800 77.25400 1.000 108.04829 78 VAL C C 1
ATOM 3097 O O . VAL C 3 78 ? 102.46300 85.25100 77.46000 1.000 106.70837 78 VAL C O 1
ATOM 3101 N N . ASP C 3 79 ? 101.47700 87.25100 77.81500 1.000 109.15984 79 ASP C N 1
ATOM 3102 C CA . ASP C 3 79 ? 100.43300 86.74000 78.70000 1.000 108.43676 79 ASP C CA 1
ATOM 3103 C C . ASP C 3 79 ? 99.09500 87.25100 78.17600 1.000 107.27473 79 ASP C C 1
ATOM 3104 O O . ASP C 3 79 ? 98.70700 88.39100 78.44900 1.000 104.45255 79 ASP C O 1
ATOM 3109 N N . LEU C 3 80 ? 98.39500 86.40600 77.42700 1.000 105.53104 80 LEU C N 1
ATOM 3110 C CA . LEU C 3 80 ? 97.11600 86.77900 76.83900 1.000 106.74379 80 LEU C CA 1
ATOM 3111 C C . LEU C 3 80 ? 96.22500 85.55600 76.64800 1.000 105.54774 80 LEU C C 1
ATOM 3112 O O . LEU C 3 80 ? 96.63300 84.56700 76.03700 1.000 104.02317 80 LEU C O 1
ATOM 3117 N N . GLU C 3 98 ? 92.19400 89.59000 85.31500 1.000 79.93187 98 GLU C N 1
ATOM 3118 C CA . GLU C 3 98 ? 91.85700 90.89300 84.75400 1.000 80.18192 98 GLU C CA 1
ATOM 3119 C C . GLU C 3 98 ? 93.10800 91.73700 84.54600 1.000 80.86692 98 GLU C C 1
ATOM 3120 O O . GLU C 3 98 ? 93.97300 91.80400 85.41800 1.000 83.64755 98 GLU C O 1
ATOM 3122 N N . VAL C 3 99 ? 93.19700 92.38300 83.38500 1.000 77.98479 99 VAL C N 1
ATOM 3123 C CA . VAL C 3 99 ? 94.34300 93.20900 83.02800 1.000 76.78531 99 VAL C CA 1
ATOM 3124 C C . VAL C 3 99 ? 93.85900 94.63000 82.77600 1.000 72.20059 99 VAL C C 1
ATOM 3125 O O . VAL C 3 99 ? 92.70300 94.84700 82.39800 1.000 74.96893 99 VAL C O 1
ATOM 3129 N N . THR C 3 100 ? 94.74000 95.59700 83.00900 1.000 73.48574 100 THR C N 1
ATOM 3130 C CA . THR C 3 100 ? 94.46000 96.99800 82.74400 1.000 77.66439 100 THR C CA 1
ATOM 3131 C C . THR C 3 100 ? 95.56900 97.58300 81.88100 1.000 76.75648 100 THR C C 1
ATOM 3132 O O . THR C 3 100 ? 96.70300 97.09800 81.87200 1.000 79.53908 100 THR C O 1
ATOM 3136 N N . CYS C 3 101 ? 95.22600 98.63800 81.15000 1.000 69.62975 101 CYS C N 1
ATOM 3137 C CA . CYS C 3 101 ? 96.11200 99.16000 80.12300 1.000 69.39337 101 CYS C CA 1
ATOM 3138 C C . CYS C 3 101 ? 95.84400 100.64700 79.95000 1.000 70.78389 101 CYS C C 1
ATOM 3139 O O . CYS C 3 101 ? 94.69900 101.09000 80.05700 1.000 73.78248 101 CYS C O 1
ATOM 3142 N N . GLU C 3 102 ? 96.90600 101.40700 79.67900 1.000 72.61946 102 GLU C N 1
ATOM 3143 C CA . GLU C 3 102 ? 96.81200 102.83600 79.41300 1.000 68.52304 102 GLU C CA 1
ATOM 3144 C C . GLU C 3 102 ? 97.86000 103.21900 78.37800 1.000 71.48420 102 GLU C C 1
ATOM 3145 O O . GLU C 3 102 ? 99.04000 102.89900 78.54000 1.000 82.72683 102 GLU C O 1
ATOM 3151 N N . ILE C 3 103 ? 97.43200 103.90700 77.32100 1.000 66.31182 103 ILE C N 1
ATOM 3152 C CA . ILE C 3 103 ? 98.33200 104.42300 76.29500 1.000 71.23757 103 ILE C CA 1
ATOM 3153 C C . ILE C 3 103 ? 98.51900 105.91300 76.53100 1.000 72.26505 103 ILE C C 1
ATOM 3154 O O . ILE C 3 103 ? 97.60800 106.59300 77.01400 1.000 76.60720 103 ILE C O 1
ATOM 3159 N N . PHE C 3 104 ? 99.70300 106.41700 76.19300 1.000 72.86681 104 PHE C N 1
ATOM 3160 C CA . PHE C 3 104 ? 99.99800 107.83700 76.28800 1.000 73.22792 104 PHE C CA 1
ATOM 3161 C C . PHE C 3 104 ? 100.70900 108.28000 75.01900 1.000 76.12204 104 PHE C C 1
ATOM 3162 O O . PHE C 3 104 ? 101.04800 107.46600 74.15700 1.000 78.97645 104 PHE C O 1
ATOM 3170 N N . ARG C 3 105 ? 100.92400 109.58500 74.90900 1.000 73.33112 105 ARG C N 1
ATOM 3171 C CA . ARG C 3 105 ? 101.58900 110.15000 73.74200 1.000 71.45608 105 ARG C CA 1
ATOM 3172 C C . ARG C 3 105 ? 103.10400 110.12100 73.90900 1.000 73.23147 105 ARG C C 1
ATOM 3173 O O . ARG C 3 105 ? 103.61600 109.68700 74.94100 1.000 73.41319 105 ARG C O 1
ATOM 3175 N N . PHE C 3 121 ? 104.23600 107.27900 71.07200 1.000 75.76216 121 PHE C N 1
ATOM 3176 C CA . PHE C 3 121 ? 103.23800 106.60600 71.89700 1.000 78.24350 121 PHE C CA 1
ATOM 3177 C C . PHE C 3 121 ? 103.88000 105.60500 72.83700 1.000 79.66510 121 PHE C C 1
ATOM 3178 O O . PHE C 3 121 ? 104.80500 104.88900 72.45400 1.000 83.39697 121 PHE C O 1
ATOM 3186 N N . MET C 3 122 ? 103.38700 105.55400 74.06900 1.000 65.06627 122 MET C N 1
ATOM 3187 C CA . MET C 3 122 ? 103.80100 104.53300 75.01700 1.000 65.76854 122 MET C CA 1
ATOM 3188 C C . MET C 3 122 ? 102.57600 103.95600 75.71000 1.000 67.53191 122 MET C C 1
ATOM 3189 O O . MET C 3 122 ? 101.67500 104.69500 76.11600 1.000 72.83939 122 MET C O 1
ATOM 3194 N N . ALA C 3 123 ? 102.54500 102.63200 75.84300 1.000 70.18933 123 ALA C N 1
ATOM 3195 C CA . ALA C 3 123 ? 101.43900 101.94000 76.48600 1.000 67.95808 123 ALA C CA 1
ATOM 3196 C C . ALA C 3 123 ? 101.94500 101.15700 77.68500 1.000 68.61399 123 ALA C C 1
ATOM 3197 O O . ALA C 3 123 ? 102.97800 100.48600 77.60800 1.000 75.95962 123 ALA C O 1
ATOM 3199 N N . ASN C 3 124 ? 101.21800 101.24500 78.79200 1.000 60.85910 124 ASN C N 1
ATOM 3200 C CA . ASN C 3 124 ? 101.49800 100.44100 79.97200 1.000 64.39966 124 ASN C CA 1
ATOM 3201 C C . ASN C 3 124 ? 100.51000 99.28800 80.03800 1.000 67.55688 124 ASN C C 1
ATOM 3202 O O . ASN C 3 124 ? 99.29500 99.50300 80.00100 1.000 74.67243 124 ASN C O 1
ATOM 3207 N N . VAL C 3 125 ? 101.03300 98.07100 80.13200 1.000 65.63565 125 VAL C N 1
ATOM 3208 C CA . VAL C 3 125 ? 100.23100 96.86900 80.31200 1.000 64.90938 125 VAL C CA 1
ATOM 3209 C C . VAL C 3 125 ? 100.40600 96.41400 81.75000 1.000 65.80203 125 VAL C C 1
ATOM 3210 O O . VAL C 3 125 ? 101.53500 96.33300 82.24600 1.000 68.21105 125 VAL C O 1
ATOM 3214 N N . GLN C 3 126 ? 99.29400 96.12700 82.42300 1.000 60.13752 126 GLN C N 1
ATOM 3215 C CA . GLN C 3 126 ? 99.31800 95.86700 83.85900 1.000 61.19782 126 GLN C CA 1
ATOM 3216 C C . GLN C 3 126 ? 98.34700 94.72900 84.17600 1.000 63.58021 126 GLN C C 1
ATOM 3217 O O . GLN C 3 126 ? 97.14900 94.93400 84.37100 1.000 68.68963 126 GLN C O 1
ATOM 3223 N N . VAL C 3 127 ? 98.87600 93.51000 84.22600 1.000 63.46249 127 VAL C N 1
ATOM 3224 C CA . VAL C 3 127 ? 98.13400 92.37000 84.75100 1.000 62.83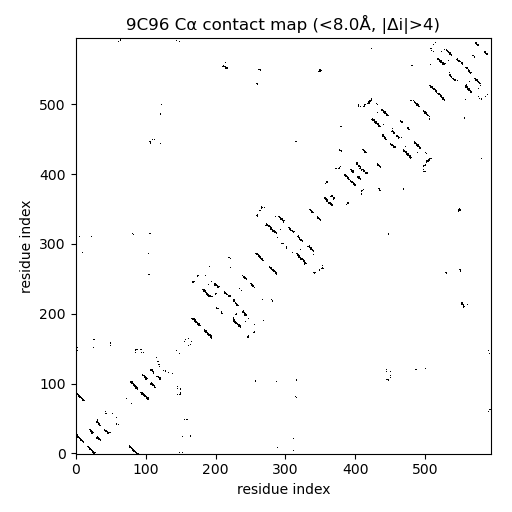466 127 VAL C CA 1
ATOM 3225 C C . VAL C 3 127 ? 98.25400 92.40700 86.26800 1.000 65.92164 127 VAL C C 1
ATOM 3226 O O . VAL C 3 127 ? 99.07000 93.15900 86.81400 1.000 68.16092 127 VAL C O 1
ATOM 3230 N N . SER C 3 128 ? 97.43900 91.61000 86.96400 1.000 74.29678 128 SER C N 1
ATOM 3231 C CA . SER C 3 128 ? 97.58400 91.49100 88.41000 1.000 75.70796 128 SER C CA 1
ATOM 3232 C C . SER C 3 128 ? 98.93400 90.90500 88.80400 1.000 78.77203 128 SER C C 1
ATOM 3233 O O . SER C 3 128 ? 99.40700 91.15700 89.91700 1.000 78.92086 128 SER C O 1
ATOM 3236 N N . GLY C 3 129 ? 99.56100 90.13300 87.91900 1.000 66.65806 129 GLY C N 1
ATOM 3237 C CA . GLY C 3 129 ? 100.90500 89.64100 88.14400 1.000 59.88921 129 GLY C CA 1
ATOM 3238 C C . GLY C 3 129 ? 101.94600 90.55100 87.52700 1.000 64.40987 129 GLY C C 1
ATOM 3239 O O . GLY C 3 129 ? 102.13200 91.68300 87.98100 1.000 62.00874 129 GLY C O 1
ATOM 3240 N N . GLY C 3 130 ? 102.63600 90.07100 86.49600 1.000 64.12540 130 GLY C N 1
ATOM 3241 C CA . GLY C 3 130 ? 103.59800 90.90400 85.80700 1.000 68.62813 130 GLY C CA 1
ATOM 3242 C C . GLY C 3 130 ? 102.94400 91.82000 84.79200 1.000 69.55091 130 GLY C C 1
ATOM 3243 O O . GLY C 3 130 ? 101.83000 91.58900 84.32500 1.000 70.71383 130 GLY C O 1
ATOM 3244 N N . GLY C 3 131 ? 103.66000 92.88400 84.43500 1.000 58.98874 131 GLY C N 1
ATOM 3245 C CA . GLY C 3 131 ? 103.15700 93.84200 83.48100 1.000 59.34614 131 GLY C CA 1
ATOM 3246 C C . GLY C 3 131 ? 104.24700 94.70300 82.88200 1.000 59.24938 131 GLY C C 1
ATOM 3247 O O . GLY C 3 131 ? 105.05700 95.30500 83.58900 1.000 62.97207 131 GLY C O 1
ATOM 3248 N N . PRO C 3 132 ? 104.27900 94.78200 81.55500 1.000 66.37726 132 PRO C N 1
ATOM 3249 C CA . PRO C 3 132 ? 105.34000 95.53300 80.88300 1.000 64.26034 132 PRO C CA 1
ATOM 3250 C C . PRO C 3 132 ? 104.97600 96.99200 80.66300 1.000 62.01153 132 PRO C C 1
ATOM 3251 O O . PRO C 3 132 ? 103.88700 97.45900 80.99700 1.000 66.00500 132 PRO C O 1
ATOM 3255 N N . SER C 3 133 ? 105.93500 97.71200 80.08700 1.000 64.20670 133 SER C N 1
ATOM 3256 C CA . SER C 3 133 ? 105.75100 99.07500 79.60700 1.000 61.08478 133 SER C CA 1
ATOM 3257 C C . SER C 3 133 ? 106.26700 99.12300 78.17800 1.000 63.22858 133 SER C C 1
ATOM 3258 O O . SER C 3 133 ? 107.44000 98.82800 77.93200 1.000 66.43809 133 SER C O 1
ATOM 3261 N N . ILE C 3 134 ? 105.40100 99.49400 77.24300 1.000 66.09854 134 ILE C N 1
ATOM 3262 C CA . ILE C 3 134 ? 105.68600 99.35500 75.82100 1.000 73.37834 134 ILE C CA 1
ATOM 3263 C C . ILE C 3 134 ? 105.64100 100.72500 75.16100 1.000 67.68995 134 ILE C C 1
ATOM 3264 O O . ILE C 3 134 ? 104.66500 101.46700 75.31500 1.000 72.42695 134 ILE C O 1
ATOM 3269 N N . SER C 3 135 ? 106.69500 101.05700 74.42000 1.000 68.71338 135 SER C N 1
ATOM 3270 C CA . SER C 3 135 ? 106.78500 102.32000 73.70500 1.000 71.50509 135 SER C CA 1
ATOM 3271 C C . SER C 3 135 ? 106.79200 102.05900 72.20700 1.000 73.87112 135 SER C C 1
ATOM 3272 O O . SER C 3 135 ? 107.59500 101.26400 71.71100 1.000 73.60114 135 SER C O 1
ATOM 3275 N N . LEU C 3 136 ? 105.89900 102.73700 71.49200 1.000 79.13611 136 LEU C N 1
ATOM 3276 C CA . LEU C 3 136 ? 105.81200 102.60000 70.04400 1.000 78.95909 136 LEU C CA 1
ATOM 3277 C C . LEU C 3 136 ? 106.63700 103.70200 69.38800 1.000 78.83628 136 LEU C C 1
ATOM 3278 O O . LEU C 3 136 ? 106.93300 104.72200 70.00900 1.000 78.41997 136 LEU C O 1
ATOM 3283 N N . VAL C 3 168 ? 106.19700 98.64700 67.31600 1.000 83.11555 168 VAL C N 1
ATOM 3284 C CA . VAL C 3 168 ? 106.95700 98.75000 68.55500 1.000 85.27790 168 VAL C CA 1
ATOM 3285 C C . VAL C 3 168 ? 108.41400 99.07100 68.24500 1.000 87.19824 168 VAL C C 1
ATOM 3286 O O . VAL C 3 168 ? 108.91600 98.74000 67.17200 1.000 89.18907 168 VAL C O 1
ATOM 3290 N N . GLU C 3 169 ? 109.08100 99.75200 69.17500 1.000 90.14930 169 GLU C N 1
ATOM 3291 C CA . GLU C 3 169 ? 110.50500 100.02800 69.03600 1.000 88.54766 169 GLU C CA 1
ATOM 3292 C C . GLU C 3 169 ? 111.25500 99.67900 70.31600 1.000 89.23178 169 GLU C C 1
ATOM 3293 O O . GLU C 3 169 ? 112.43400 99.31400 70.27100 1.000 87.01990 169 GLU C O 1
ATOM 3299 N N . PHE C 3 170 ? 110.57900 99.77900 71.45900 1.000 82.44874 170 PHE C N 1
ATOM 3300 C CA . PHE C 3 170 ? 111.21300 99.57700 72.75300 1.000 75.38169 170 PHE C CA 1
ATOM 3301 C C . PHE C 3 170 ? 110.14400 99.10900 73.73000 1.000 72.33512 170 PHE C C 1
ATOM 3302 O O . PHE C 3 170 ? 108.99800 99.56100 73.67700 1.000 76.86518 170 PHE C O 1
ATOM 3310 N N . GLN C 3 171 ? 110.52200 98.19200 74.61700 1.000 69.42915 171 GLN C N 1
ATOM 3311 C CA . GLN C 3 171 ? 109.62800 97.73900 75.67100 1.000 74.61438 171 GLN C CA 1
ATOM 3312 C C . GLN C 3 171 ? 110.44900 97.39900 76.90600 1.000 78.71615 171 GLN C C 1
ATOM 3313 O O . GLN C 3 171 ? 111.61700 97.01800 76.81200 1.000 83.45951 171 GLN C O 1
ATOM 3319 N N . VAL C 3 172 ? 109.82300 97.54600 78.07300 1.000 66.67850 172 VAL C N 1
ATOM 3320 C CA . VAL C 3 172 ? 110.43400 97.20700 79.35300 1.000 61.15014 172 VAL C CA 1
ATOM 3321 C C . VAL C 3 172 ? 109.51700 96.22600 80.06800 1.000 55.92765 172 VAL C C 1
ATOM 3322 O O . VAL C 3 172 ? 108.29900 96.42400 80.11400 1.000 58.18607 172 VAL C O 1
ATOM 3326 N N . MET C 3 173 ? 110.10200 95.17100 80.62600 1.000 70.96115 173 MET C N 1
ATOM 3327 C CA . MET C 3 173 ? 109.36000 94.01600 81.11100 1.000 74.60286 173 MET C CA 1
ATOM 3328 C C . MET C 3 173 ? 109.70300 93.72400 82.56500 1.000 72.65677 173 MET C C 1
ATOM 3329 O O . MET C 3 173 ? 110.86100 93.82700 82.98000 1.000 75.00171 173 MET C O 1
ATOM 3334 N N . THR C 3 174 ? 108.68200 93.35900 83.33600 1.000 56.43939 174 THR C N 1
ATOM 3335 C CA . THR C 3 174 ? 108.86600 92.84100 84.68200 1.000 53.77369 174 THR C CA 1
ATOM 3336 C C . THR C 3 174 ? 107.82800 91.75600 84.92600 1.000 56.96615 174 THR C C 1
ATOM 3337 O O . THR C 3 174 ? 106.68900 91.86300 84.46300 1.000 62.27425 174 THR C O 1
ATOM 3341 N N . GLN C 3 175 ? 108.23400 90.69400 85.61900 1.000 64.31961 175 GLN C N 1
ATOM 3342 C CA . GLN C 3 175 ? 107.34800 89.57300 85.90200 1.000 63.04742 175 GLN C CA 1
ATOM 3343 C C . GLN C 3 175 ? 106.56600 89.74300 87.19400 1.000 62.94651 175 GLN C C 1
ATOM 3344 O O . GLN C 3 175 ? 105.70600 88.90900 87.49400 1.000 65.34448 175 GLN C O 1
ATOM 3350 N N . THR C 3 176 ? 106.83900 90.79300 87.96100 1.000 60.71283 176 THR C N 1
ATOM 3351 C CA . THR C 3 176 ? 106.09200 91.06000 89.18000 1.000 60.68492 176 THR C CA 1
ATOM 3352 C C . THR C 3 176 ? 106.26000 92.52600 89.54500 1.000 60.82809 176 THR C C 1
ATOM 3353 O O . THR C 3 176 ? 107.38100 93.04300 89.56500 1.000 62.96739 176 THR C O 1
ATOM 3357 N N . GLN C 3 177 ? 105.13700 93.19500 89.80100 1.000 57.88184 177 GLN C N 1
ATOM 3358 C CA . GLN C 3 177 ? 105.14400 94.59400 90.20000 1.000 53.34159 177 GLN C CA 1
ATOM 3359 C C . GLN C 3 177 ? 105.23100 94.77600 91.70600 1.000 52.18447 177 GLN C C 1
ATOM 3360 O O . GLN C 3 177 ? 105.50500 95.89000 92.16300 1.000 57.94957 177 GLN C O 1
ATOM 3366 N N . SER C 3 178 ? 104.99600 93.72400 92.48100 1.000 46.46419 178 SER C N 1
ATOM 3367 C CA . SER C 3 178 ? 105.08700 93.77600 93.93000 1.000 47.79284 178 SER C CA 1
ATOM 3368 C C . SER C 3 178 ? 105.84900 92.55800 94.41900 1.000 45.76686 178 SER C C 1
ATOM 3369 O O . SER C 3 178 ? 105.67800 91.45600 93.89000 1.000 47.54504 178 SER C O 1
ATOM 3372 N N . LEU C 3 179 ? 106.69300 92.75900 95.42600 1.000 39.25710 179 LEU C N 1
ATOM 3373 C CA . LEU C 3 179 ? 107.48300 91.6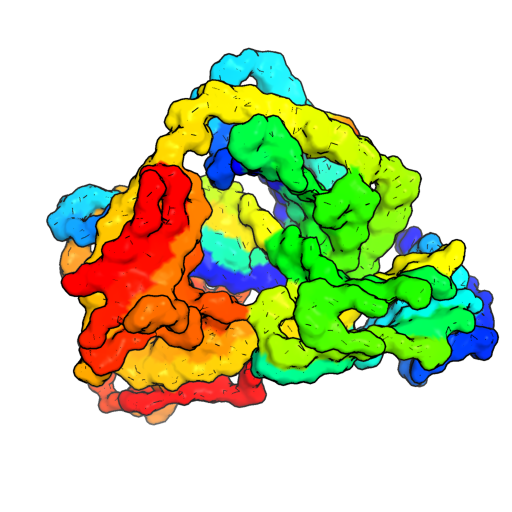7400 95.98600 1.000 41.76666 179 LEU C CA 1
ATOM 3374 C C . LEU C 3 179 ? 107.54800 91.82900 97.49500 1.000 38.82114 179 LEU C C 1
ATOM 3375 O O . LEU C 3 179 ? 108.00500 92.85800 97.99700 1.000 43.01393 179 LEU C O 1
ATOM 3380 N N . SER C 3 180 ? 107.09200 90.80700 98.20700 1.000 52.80554 180 SER C N 1
ATOM 3381 C CA . SER C 3 180 ? 107.14600 90.76700 99.66100 1.000 53.97495 180 SER C CA 1
ATOM 3382 C C . SER C 3 180 ? 108.28400 89.84400 100.06900 1.000 51.40818 180 SER C C 1
ATOM 3383 O O . SER C 3 180 ? 108.21400 88.63100 99.84700 1.000 48.11420 180 SER C O 1
ATOM 3386 N N . PHE C 3 181 ? 109.32600 90.42000 100.66100 1.000 50.02578 181 PHE C N 1
ATOM 3387 C CA . PHE C 3 181 ? 110.51800 89.67800 101.03500 1.000 47.09907 181 PHE C CA 1
ATOM 3388 C C . PHE C 3 181 ? 110.85900 89.96700 102.48600 1.000 48.49740 181 PHE C C 1
ATOM 3389 O O . PHE C 3 181 ? 110.81700 91.11900 102.92300 1.000 58.94603 181 PHE C O 1
ATOM 3397 N N . LEU C 3 182 ? 111.19800 88.91600 103.22500 1.000 51.51782 182 LEU C N 1
ATOM 3398 C CA . LEU C 3 182 ? 111.61600 89.08000 104.60800 1.000 57.81178 182 LEU C CA 1
ATOM 3399 C C . LEU C 3 182 ? 112.97800 89.76200 104.66700 1.000 61.74276 182 LEU C C 1
ATOM 3400 O O . LEU C 3 182 ? 113.72900 89.78000 103.68900 1.000 68.20094 182 LEU C O 1
ATOM 3405 N N . LEU C 3 183 ? 113.28800 90.34100 105.82400 1.000 58.32450 183 LEU C N 1
ATOM 3406 C CA . LEU C 3 183 ? 114.57500 90.99700 105.99100 1.000 56.52856 183 LEU C CA 1
ATOM 3407 C C . LEU C 3 183 ? 115.70900 89.97500 105.96100 1.000 58.96779 183 LEU C C 1
ATOM 3408 O O . LEU C 3 183 ? 115.55000 88.81200 106.33900 1.000 57.72153 183 LEU C O 1
ATOM 3413 N N . GLY C 3 184 ? 116.86500 90.42500 105.48300 1.000 60.96527 184 GLY C N 1
ATOM 3414 C CA . GLY C 3 184 ? 118.02200 89.56200 105.36100 1.000 58.62688 184 GLY C CA 1
ATOM 3415 C C . GLY C 3 184 ? 118.07900 88.82900 104.03800 1.000 57.79899 184 GLY C C 1
ATOM 3416 O O . GLY C 3 184 ? 119.16500 88.55400 103.52000 1.000 59.72508 184 GLY C O 1
ATOM 3417 N N . SER C 3 185 ? 116.91600 88.51100 103.47900 1.000 49.73074 185 SER C N 1
ATOM 3418 C CA . SER C 3 185 ? 116.86100 87.76000 102.23600 1.000 52.04562 185 SER C CA 1
ATOM 3419 C C . SER C 3 185 ? 117.36300 88.60200 101.06800 1.000 55.59709 185 SER C C 1
ATOM 3420 O O . SER C 3 185 ? 117.26000 89.83000 101.05800 1.000 58.48273 185 SER C O 1
ATOM 3423 N N . SER C 3 186 ? 117.91200 87.91900 100.07000 1.000 62.94207 186 SER C N 1
ATOM 3424 C CA . SER C 3 186 ? 118.41200 88.55100 98.86000 1.000 63.37249 186 SER C CA 1
ATOM 3425 C C . SER C 3 186 ? 117.27800 88.69000 97.85600 1.000 61.10663 186 SER C C 1
ATOM 3426 O O . SER C 3 186 ? 116.57500 87.71800 97.56100 1.000 64.20070 186 SER C O 1
ATOM 3429 N N . ALA C 3 187 ? 117.10400 89.89800 97.33000 1.000 50.99182 187 ALA C N 1
ATOM 3430 C CA . ALA C 3 187 ? 116.00300 90.21100 96.43200 1.000 51.94967 187 ALA C CA 1
ATOM 3431 C C . ALA C 3 187 ? 116.52700 90.27400 95.00800 1.000 56.31219 187 ALA C C 1
ATOM 3432 O O . ALA C 3 187 ? 117.37400 91.11500 94.69200 1.000 60.74841 187 ALA C O 1
ATOM 3434 N N . SER C 3 188 ? 116.02000 89.38900 94.15200 1.000 63.57169 188 SER C N 1
ATOM 3435 C CA . SER C 3 188 ? 116.35400 89.41600 92.73000 1.000 65.78054 188 SER C CA 1
ATOM 3436 C C . SER C 3 188 ? 115.24900 90.17700 92.00500 1.000 67.24533 188 SER C C 1
ATOM 3437 O O . SER C 3 188 ? 114.46700 89.62200 91.23100 1.000 71.39880 188 SER C O 1
ATOM 3440 N N . LEU C 3 189 ? 115.18700 91.48000 92.28000 1.000 57.07238 189 LEU C N 1
ATOM 3441 C CA . LEU C 3 189 ? 114.20600 92.33900 91.63300 1.000 50.66248 189 LEU C CA 1
ATOM 3442 C C . LEU C 3 189 ? 114.38100 92.26400 90.12800 1.000 55.71315 189 LEU C C 1
ATOM 3443 O O . LEU C 3 189 ? 115.49200 92.42900 89.61500 1.000 57.92604 189 LEU C O 1
ATOM 3448 N N . ASP C 3 190 ? 113.28500 92.01300 89.42100 1.000 62.56993 190 ASP C N 1
ATOM 3449 C CA . ASP C 3 190 ? 113.36100 91.69500 88.00500 1.000 64.47417 190 ASP C CA 1
ATOM 3450 C C . ASP C 3 190 ? 113.00700 92.93100 87.19200 1.000 60.26819 190 ASP C C 1
ATOM 3451 O O . ASP C 3 190 ? 112.16400 93.73600 87.59800 1.000 62.28402 190 ASP C O 1
ATOM 3456 N N . CYS C 3 191 ? 113.65900 93.07000 86.04100 1.000 59.53381 191 CYS C N 1
ATOM 3457 C CA . CYS C 3 191 ? 113.39200 94.12400 85.07800 1.000 58.28304 191 CYS C CA 1
ATOM 3458 C C . CYS C 3 191 ? 114.15000 93.76900 83.81000 1.000 60.29285 191 CYS C C 1
ATOM 3459 O O . CYS C 3 191 ? 115.28000 93.28000 83.86800 1.000 66.70110 191 CYS C O 1
ATOM 3462 N N . GLY C 3 192 ? 113.52300 94.00200 82.66600 1.000 62.38573 192 GLY C N 1
ATOM 3463 C CA . GLY C 3 192 ? 114.11900 93.59900 81.40800 1.000 64.13792 192 GLY C CA 1
ATOM 3464 C C . GLY C 3 192 ? 113.56200 94.40500 80.26200 1.000 62.99842 192 GLY C C 1
ATOM 3465 O O . GLY C 3 192 ? 112.44200 94.92100 80.32700 1.000 69.03862 192 GLY C O 1
ATOM 3466 N N . PHE C 3 193 ? 114.35700 94.49600 79.20100 1.000 69.10547 193 PHE C N 1
ATOM 3467 C CA . PHE C 3 193 ? 114.01100 95.34400 78.07300 1.000 70.06501 193 PHE C CA 1
ATOM 3468 C C . PHE C 3 193 ? 114.58500 94.75400 76.79500 1.000 70.69869 193 PHE C C 1
ATOM 3469 O O . PHE C 3 193 ? 115.45200 93.87800 76.82400 1.000 77.86773 193 PHE C O 1
ATOM 3477 N N . SER C 3 194 ? 114.08300 95.24700 75.66700 1.000 76.56190 194 SER C N 1
ATOM 3478 C CA . SER C 3 194 ? 114.55300 94.80100 74.36600 1.000 81.10223 194 SER C CA 1
ATOM 3479 C C . SER C 3 194 ? 114.47500 95.95900 73.38400 1.000 81.03787 194 SER C C 1
ATOM 3480 O O . SER C 3 194 ? 113.63300 96.84900 73.51500 1.000 82.99734 194 SER C O 1
ATOM 3483 N N . MET C 3 195 ? 115.36000 95.93500 72.39500 1.000 79.05619 195 MET C N 1
ATOM 3484 C CA . MET C 3 195 ? 115.41700 96.99800 71.40300 1.000 76.51636 195 MET C CA 1
ATOM 3485 C C . MET C 3 195 ? 115.96300 96.48600 70.07600 1.000 77.49192 195 MET C C 1
ATOM 3486 O O . MET C 3 195 ? 116.88400 95.67000 70.04700 1.000 77.09850 195 MET C O 1
ATOM 3491 N N . LEU C 3 201 ? 120.97900 101.84700 73.74600 1.000 74.42769 201 LEU C N 1
ATOM 3492 C CA . LEU C 3 201 ? 121.09300 101.87200 75.19800 1.000 75.18529 201 LEU C CA 1
ATOM 3493 C C . LEU C 3 201 ? 122.15300 102.87300 75.64000 1.000 78.52946 201 LEU C C 1
ATOM 3494 O O . LEU C 3 201 ? 123.20500 102.99400 75.01200 1.000 78.59386 201 LEU C O 1
ATOM 3499 N N . ILE C 3 202 ? 121.86800 103.59400 76.72400 1.000 78.30518 202 ILE C N 1
ATOM 3500 C CA . ILE C 3 202 ? 122.79100 104.56200 77.30300 1.000 76.89703 202 ILE C CA 1
ATOM 3501 C C . ILE C 3 202 ? 123.13100 104.21400 78.74700 1.000 72.76757 202 ILE C C 1
ATOM 3502 O O . ILE C 3 202 ? 124.30500 104.17500 79.12700 1.000 74.43548 202 ILE C O 1
ATOM 3507 N N . SER C 3 203 ? 122.11600 103.95500 79.56900 1.000 61.31228 203 SER C N 1
ATOM 3508 C CA . SER C 3 203 ? 122.35800 103.67900 80.97800 1.000 63.24233 203 SER C CA 1
ATOM 3509 C C . SER C 3 203 ? 121.17100 102.93500 81.57100 1.000 62.31606 203 SER C C 1
ATOM 3510 O O . SER C 3 203 ? 120.07600 102.92000 81.00600 1.000 66.18205 203 SER C O 1
ATOM 3513 N N . VAL C 3 204 ? 121.41500 102.31100 82.72000 1.000 56.19820 204 VAL C N 1
ATOM 3514 C CA . VAL C 3 204 ? 120.39300 101.64800 83.51900 1.000 47.64592 204 VAL C CA 1
ATOM 3515 C C . VAL C 3 204 ? 120.56500 102.08300 84.96600 1.000 51.59118 204 VAL C C 1
ATOM 3516 O O . VAL C 3 204 ? 121.61700 101.84800 85.56900 1.000 68.37698 204 VAL C O 1
ATOM 3520 N N . GLU C 3 205 ? 119.53500 102.71200 85.52800 1.000 51.18175 205 GLU C N 1
ATOM 3521 C CA . GLU C 3 205 ? 119.61500 103.20500 86.89900 1.000 51.70098 205 GLU C CA 1
ATOM 3522 C C . GLU C 3 205 ? 118.47300 102.60600 87.70000 1.000 45.43964 205 GLU C C 1
ATOM 3523 O O . GLU C 3 205 ? 117.34700 102.51900 87.20400 1.000 56.44328 205 GLU C O 1
ATOM 3529 N N . TRP C 3 206 ? 118.76100 102.20000 88.93000 1.000 37.21536 206 TRP C N 1
ATOM 3530 C CA . TRP C 3 206 ? 117.74800 101.73600 89.86600 1.000 38.12958 206 TRP C CA 1
ATOM 3531 C C . TRP C 3 206 ? 117.67300 102.72000 91.02500 1.000 42.90278 206 TRP C C 1
ATOM 3532 O O . TRP C 3 206 ? 118.68600 102.99800 91.67300 1.000 54.82095 206 TRP C O 1
ATOM 3543 N N . ARG C 3 207 ? 116.48100 103.23900 91.28700 1.000 38.25540 207 ARG C N 1
ATOM 3544 C CA . ARG C 3 207 ? 116.27200 104.22200 92.33600 1.000 33.91162 207 ARG C CA 1
ATOM 3545 C C . ARG C 3 207 ? 115.24100 103.70000 93.32300 1.000 37.39031 207 ARG C C 1
ATOM 3546 O O . ARG C 3 207 ? 114.49200 102.76700 93.02700 1.000 53.42302 207 ARG C O 1
ATOM 3554 N N . LEU C 3 208 ? 115.21700 104.30500 94.50300 1.000 17.17420 208 LEU C N 1
ATOM 3555 C CA . LEU C 3 208 ? 114.27600 103.95000 95.55200 1.000 13.20378 208 LEU C CA 1
ATOM 3556 C C . LEU C 3 208 ? 113.52200 105.19600 95.99200 1.000 30.37539 208 LEU C C 1
ATOM 3557 O O . LEU C 3 208 ? 114.13900 106.20300 96.35000 1.000 46.29206 208 LEU C O 1
ATOM 3562 N N . GLN C 3 209 ? 112.19600 105.12600 95.96300 1.000 42.41846 209 GLN C N 1
ATOM 3563 C CA . GLN C 3 209 ? 111.33600 106.19800 96.44400 1.000 40.63045 209 GLN C CA 1
ATOM 3564 C C . GLN C 3 209 ? 110.44300 105.66400 97.55100 1.000 37.26306 209 GLN C C 1
ATOM 3565 O O . GLN C 3 209 ? 109.64400 104.75200 97.32200 1.000 44.72486 209 GLN C O 1
ATOM 3571 N N . HIS C 3 210 ? 110.57400 106.23500 98.74300 1.000 29.03985 210 HIS C N 1
ATOM 3572 C CA . HIS C 3 210 ? 109.76900 105.79400 99.86900 1.000 28.79633 210 HIS C CA 1
ATOM 3573 C C . HIS C 3 210 ? 109.73200 106.89500 100.91500 1.000 33.72815 210 HIS C C 1
ATOM 3574 O O . HIS C 3 210 ? 110.77800 107.41600 101.30800 1.000 40.40250 210 HIS C O 1
ATOM 3581 N N . LEU C 3 211 ? 108.52400 107.23000 101.36500 1.000 37.47799 211 LEU C N 1
ATOM 3582 C CA . LEU C 3 211 ? 108.31500 108.23000 102.41100 1.000 38.75305 211 LEU C CA 1
ATOM 3583 C C . LEU C 3 211 ? 108.90800 109.58000 102.01500 1.000 45.06854 211 LEU C C 1
ATOM 3584 O O . LEU C 3 211 ? 109.56200 110.26100 102.80700 1.000 42.18266 211 LEU C O 1
ATOM 3589 N N . GLY C 3 212 ? 108.68000 109.96300 100.76200 1.000 41.02461 212 GLY C N 1
ATOM 3590 C CA . GLY C 3 212 ? 109.13000 111.25300 100.28800 1.000 30.95647 212 GLY C CA 1
ATOM 3591 C C . GLY C 3 212 ? 110.61500 111.37600 100.05100 1.000 39.76058 212 GLY C C 1
ATOM 3592 O O . GLY C 3 212 ? 111.07600 112.45500 99.67100 1.000 36.69068 212 GLY C O 1
ATOM 3593 N N . ARG C 3 213 ? 111.37800 110.30600 100.25200 1.000 49.65454 213 ARG C N 1
ATOM 3594 C CA . ARG C 3 213 ? 112.82600 110.32200 100.10000 1.000 47.90848 213 ARG C CA 1
ATOM 3595 C C . ARG C 3 213 ? 113.22100 109.51600 98.87200 1.000 44.86481 213 ARG C C 1
ATOM 3596 O O . ARG C 3 213 ? 112.85300 108.34500 98.74900 1.000 44.63255 213 ARG C O 1
ATOM 3604 N N . GLY C 3 214 ? 113.97700 110.14400 97.97200 1.000 46.68488 214 GLY C N 1
ATOM 3605 C CA . GLY C 3 214 ? 114.43300 109.50000 96.76300 1.000 41.44363 214 GLY C CA 1
ATOM 3606 C C . GLY C 3 214 ? 115.92100 109.23100 96.81300 1.000 46.04490 214 GLY C C 1
ATOM 3607 O O . GLY C 3 214 ? 116.73100 110.15900 96.84500 1.000 51.12543 214 GLY C O 1
ATOM 3608 N N . GLN C 3 215 ? 116.27800 107.95000 96.81100 1.000 54.41265 215 GLN C N 1
ATOM 3609 C CA . GLN C 3 215 ? 117.65900 107.50700 96.92500 1.000 47.97490 215 GLN C CA 1
ATOM 3610 C C . GLN C 3 215 ? 118.07100 106.78500 95.65300 1.000 49.72604 215 GLN C C 1
ATOM 3611 O O . GLN C 3 215 ? 117.24000 106.17100 94.97900 1.000 63.47240 215 GLN C O 1
ATOM 3617 N N . LEU C 3 216 ? 119.35300 106.86600 95.32400 1.000 43.95014 216 LEU C N 1
ATOM 3618 C CA . LEU C 3 216 ? 119.90800 106.02700 94.27700 1.000 45.70152 216 LEU C CA 1
ATOM 3619 C C . LEU C 3 216 ? 120.35500 104.70200 94.87600 1.000 51.17118 216 LEU C C 1
ATOM 3620 O O . LEU C 3 216 ? 120.86900 104.65300 95.99600 1.000 54.82637 216 LEU C O 1
ATOM 3625 N N . VAL C 3 217 ? 120.13700 103.61800 94.13200 1.000 52.46914 217 VAL C N 1
ATOM 3626 C CA . VAL C 3 217 ? 120.50600 102.28200 94.57000 1.000 45.69120 217 VAL C CA 1
ATOM 3627 C C . VAL C 3 217 ? 121.59300 101.67800 93.69300 1.000 49.44340 217 VAL C C 1
ATOM 3628 O O . VAL C 3 217 ? 122.53200 101.05500 94.20000 1.000 63.73719 217 VAL C O 1
ATOM 3632 N N . TYR C 3 218 ? 121.50600 101.87000 92.38200 1.000 47.72981 218 TYR C N 1
ATOM 3633 C CA . TYR C 3 218 ? 122.49400 101.31100 91.47600 1.000 48.95511 218 TYR C CA 1
ATOM 3634 C C . TYR C 3 218 ? 122.48700 102.10500 90.18100 1.000 51.54349 218 TYR C C 1
ATOM 3635 O O . TYR C 3 218 ? 121.53800 102.83400 89.88900 1.000 62.89531 218 TYR C O 1
ATOM 3644 N N . SER C 3 219 ? 123.56000 101.95700 89.41100 1.000 49.12129 219 SER C N 1
ATOM 3645 C CA . SER C 3 219 ? 123.66600 102.60600 88.11600 1.000 52.75633 219 SER C CA 1
ATOM 3646 C C . SER C 3 219 ? 124.59500 101.79500 87.22800 1.000 54.53883 219 SER C C 1
ATOM 3647 O O . SER C 3 219 ? 125.44500 101.04600 87.71500 1.000 61.75774 219 SER C O 1
ATOM 3650 N N . TRP C 3 220 ? 124.42100 101.94900 85.92100 1.000 63.64461 220 TRP C N 1
ATOM 3651 C CA . TRP C 3 220 ? 125.29300 101.32900 84.93700 1.000 66.83831 220 TRP C CA 1
ATOM 3652 C C . TRP C 3 220 ? 125.45400 102.27900 83.76300 1.000 69.13063 220 TRP C C 1
ATOM 3653 O O . TRP C 3 220 ? 124.49200 102.92400 83.34000 1.000 68.84949 220 TRP C O 1
ATOM 3664 N N . THR C 3 221 ? 126.67800 102.37400 83.25000 1.000 79.04289 221 THR C N 1
ATOM 3665 C CA . THR C 3 221 ? 126.94800 103.18500 82.07300 1.000 79.05786 221 THR C CA 1
ATOM 3666 C C . THR C 3 221 ? 128.23700 102.69300 81.43300 1.000 80.99876 221 THR C C 1
ATOM 3667 O O . THR C 3 221 ? 129.11600 102.17000 82.12400 1.000 84.50880 221 THR C O 1
ATOM 3671 N N . ALA C 3 222 ? 128.33100 102.85700 80.11500 1.000 82.00464 222 ALA C N 1
ATOM 3672 C CA . ALA C 3 222 ? 129.50300 102.44700 79.34300 1.000 82.88512 222 ALA C CA 1
ATOM 3673 C C . ALA C 3 222 ? 129.86800 100.98600 79.59500 1.000 81.61221 222 ALA C C 1
ATOM 3674 O O . ALA C 3 222 ? 130.81100 100.68900 80.32900 1.000 80.22949 222 ALA C O 1
ATOM 3676 N N . GLY C 3 225 ? 129.45100 99.54100 86.48300 1.000 67.38291 225 GLY C N 1
ATOM 3677 C CA . GLY C 3 225 ? 128.42800 99.60500 87.50900 1.000 66.81205 225 GLY C CA 1
ATOM 3678 C C . GLY C 3 225 ? 128.85600 100.38300 88.73700 1.000 68.05154 225 GLY C C 1
ATOM 3679 O O . GLY C 3 225 ? 130.02800 100.37400 89.11200 1.000 72.58015 225 GLY C O 1
ATOM 3680 N N . GLN C 3 226 ? 127.89800 101.06100 89.36700 1.000 67.36326 226 GLN C N 1
ATOM 3681 C CA . GLN C 3 226 ? 128.15900 101.86300 90.56400 1.000 70.13108 226 GLN C CA 1
ATOM 3682 C C . GLN C 3 226 ? 127.07200 101.54400 91.58400 1.000 68.13317 226 GLN C C 1
ATOM 3683 O O . GLN C 3 226 ? 125.98400 102.12400 91.54100 1.000 71.68149 226 GLN C O 1
ATOM 3689 N N . ALA C 3 227 ? 127.37300 100.63300 92.50100 1.000 60.68780 227 ALA C N 1
ATOM 3690 C CA . ALA C 3 227 ? 126.41600 100.24000 93.52400 1.000 61.46846 227 ALA C CA 1
ATOM 3691 C C . ALA C 3 227 ? 126.45600 101.23700 94.67300 1.000 64.34585 227 ALA C C 1
ATOM 3692 O O . ALA C 3 227 ? 127.40700 101.24500 95.46200 1.000 69.62464 227 ALA C O 1
ATOM 3694 N N . VAL C 3 228 ? 125.42800 102.08300 94.76500 1.000 60.98633 228 VAL C N 1
ATOM 3695 C CA . VAL C 3 228 ? 125.33500 103.02600 95.87200 1.000 59.37344 228 VAL C CA 1
ATOM 3696 C C . VAL C 3 228 ? 125.19000 102.31200 97.21000 1.000 64.77658 228 VAL C C 1
ATOM 3697 O O . VAL C 3 228 ? 125.85100 102.70000 98.18400 1.000 67.61099 228 VAL C O 1
ATOM 3701 N N . ARG C 3 229 ? 124.35900 101.27900 97.28600 1.000 66.28077 229 ARG C N 1
ATOM 3702 C CA . ARG C 3 229 ? 124.38300 100.34100 98.39700 1.000 68.47508 229 ARG C CA 1
ATOM 3703 C C . ARG C 3 229 ? 125.36700 99.23700 98.04200 1.000 71.61785 229 ARG C C 1
ATOM 3704 O O . ARG C 3 229 ? 125.35300 98.73100 96.91600 1.000 69.26680 229 ARG C O 1
ATOM 3712 N N . LYS C 3 230 ? 126.21200 98.86800 99.00900 1.000 79.19226 230 LYS C N 1
ATOM 371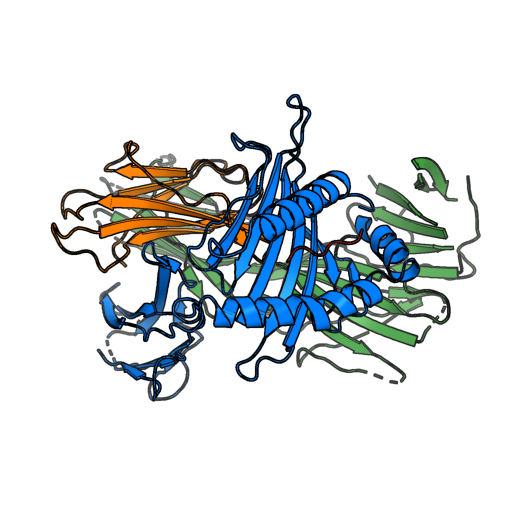3 C CA . LYS C 3 230 ? 127.45800 98.17000 98.70000 1.000 77.88153 230 LYS C CA 1
ATOM 3714 C C . LYS C 3 230 ? 127.23300 96.88000 97.91700 1.000 78.82987 230 LYS C C 1
ATOM 3715 O O . LYS C 3 230 ? 128.01300 96.55000 97.01600 1.000 78.19360 230 LYS C O 1
ATOM 3717 N N . GLY C 3 231 ? 126.17500 96.14100 98.23300 1.000 75.81812 231 GLY C N 1
ATOM 3718 C CA . GLY C 3 231 ? 125.96500 94.83400 97.65400 1.000 74.43512 231 GLY C CA 1
ATOM 3719 C C . GLY C 3 231 ? 125.16600 94.77300 96.37300 1.000 75.47352 231 GLY C C 1
ATOM 3720 O O . GLY C 3 231 ? 124.96400 93.67500 95.84600 1.000 75.90979 231 GLY C O 1
ATOM 3721 N N . ALA C 3 232 ? 124.71000 95.90800 95.84900 1.000 77.78531 232 ALA C N 1
ATOM 3722 C CA . ALA C 3 232 ? 123.83700 95.89200 94.68200 1.000 77.66481 232 ALA C CA 1
ATOM 3723 C C . ALA C 3 232 ? 124.52800 95.22700 93.49800 1.000 76.86475 232 ALA C C 1
ATOM 3724 O O . ALA C 3 232 ? 125.65100 95.58700 93.13400 1.000 77.31903 232 ALA C O 1
ATOM 3726 N N . THR C 3 233 ? 123.84500 94.25400 92.89600 1.000 72.34703 233 THR C N 1
ATOM 3727 C CA . THR C 3 233 ? 124.37200 93.48700 91.77200 1.000 71.41973 233 THR C CA 1
ATOM 3728 C C . THR C 3 233 ? 123.33900 93.51500 90.65500 1.000 74.50553 233 THR C C 1
ATOM 3729 O O . THR C 3 233 ? 122.16200 93.22500 90.88900 1.000 77.46599 233 THR C O 1
ATOM 3733 N N . LEU C 3 234 ? 123.77400 93.86000 89.44800 1.000 73.42212 234 LEU C N 1
ATOM 3734 C CA . LEU C 3 234 ? 122.87600 93.91000 88.29900 1.000 74.53880 234 LEU C CA 1
ATOM 3735 C C . LEU C 3 234 ? 123.16800 92.77900 87.31800 1.000 71.17677 234 LEU C C 1
ATOM 3736 O O . LEU C 3 234 ? 124.11600 92.85100 86.53700 1.000 72.64445 234 LEU C O 1
ATOM 3741 N N . ALA C 3 242 ? 116.20600 91.20100 74.19400 1.000 84.62362 242 ALA C N 1
ATOM 3742 C CA . ALA C 3 242 ? 116.10200 90.18000 75.22800 1.000 83.09383 242 ALA C CA 1
ATOM 3743 C C . ALA C 3 242 ? 117.15200 90.39500 76.31200 1.000 82.48902 242 ALA C C 1
ATOM 3744 O O . ALA C 3 242 ? 117.63400 89.44200 76.92100 1.000 83.46544 242 ALA C O 1
ATOM 3746 N N . ARG C 3 243 ? 117.50100 91.65600 76.54700 1.000 80.55783 243 ARG C N 1
ATOM 3747 C CA . ARG C 3 243 ? 118.48500 91.99400 77.56100 1.000 80.55245 243 ARG C CA 1
ATOM 3748 C C . ARG C 3 243 ? 117.86000 91.91100 78.94700 1.000 79.86502 243 ARG C C 1
ATOM 3749 O O . ARG C 3 243 ? 116.63800 91.96400 79.10500 1.000 78.66760 243 ARG C O 1
ATOM 3757 N N . ASP C 3 244 ? 118.71200 91.76900 79.95700 1.000 72.65995 244 ASP C N 1
ATOM 3758 C CA . ASP C 3 244 ? 118.27900 91.58900 81.33500 1.000 67.40018 244 ASP C CA 1
ATOM 3759 C C . ASP C 3 244 ? 118.81200 92.72400 82.19500 1.000 68.43721 244 ASP C C 1
ATOM 3760 O O . ASP C 3 244 ? 119.96700 93.13400 82.04600 1.000 72.34614 244 ASP C O 1
ATOM 3765 N N . ALA C 3 245 ? 117.96500 93.22300 83.09600 1.000 68.48781 245 ALA C N 1
ATOM 3766 C CA . ALA C 3 245 ? 118.36800 94.21000 84.09100 1.000 66.63666 245 ALA C CA 1
ATOM 3767 C C . ALA C 3 245 ? 117.92100 93.79800 85.48900 1.000 62.71751 245 ALA C C 1
ATOM 3768 O O . ALA C 3 245 ? 117.62700 94.66100 86.32100 1.000 59.45282 245 ALA C O 1
ATOM 3770 N N . SER C 3 246 ? 117.87700 92.49500 85.76600 1.000 61.86477 246 SER C N 1
ATOM 3771 C CA . SER C 3 246 ? 117.35500 91.97600 87.02800 1.000 63.13198 246 SER C CA 1
ATOM 3772 C C . SER C 3 246 ? 118.35800 92.28700 88.13400 1.000 65.59759 246 SER C C 1
ATOM 3773 O O . SER C 3 246 ? 119.30100 91.54000 88.40300 1.000 72.02667 246 SER C O 1
ATOM 3776 N N . LEU C 3 247 ? 118.14400 93.42700 88.78100 1.000 58.49154 247 LEU C N 1
ATOM 3777 C CA . LEU C 3 247 ? 119.02900 93.86700 89.84900 1.000 61.48620 247 LEU C CA 1
ATOM 3778 C C . LEU C 3 247 ? 118.83800 93.02300 91.10100 1.000 61.83436 247 LEU C C 1
ATOM 3779 O O . LEU C 3 247 ? 117.72500 92.59200 91.41200 1.000 61.23561 247 LEU C O 1
ATOM 3784 N N . THR C 3 248 ? 119.93200 92.79700 91.82300 1.000 67.63094 248 THR C N 1
ATOM 3785 C CA . THR C 3 248 ? 119.93700 91.96600 93.01700 1.000 66.73298 248 THR C CA 1
ATOM 3786 C C . THR C 3 248 ? 120.24600 92.81800 94.24000 1.000 67.93290 248 THR C C 1
ATOM 3787 O O . THR C 3 248 ? 121.19900 93.60500 94.22900 1.000 68.87168 248 THR C O 1
ATOM 3791 N N . LEU C 3 249 ? 119.44200 92.66100 95.28800 1.000 62.87624 249 LEU C N 1
ATOM 3792 C CA . LEU C 3 249 ? 119.67900 93.34000 96.55600 1.000 59.24492 249 LEU C CA 1
ATOM 3793 C C . LEU C 3 249 ? 119.98100 92.31600 97.63700 1.000 60.51325 249 LEU C C 1
ATOM 3794 O O . LEU C 3 249 ? 119.04500 91.72400 98.19700 1.000 60.07262 249 LEU C O 1
ATOM 3799 N N . PRO C 3 250 ? 121.24400 92.06200 97.95700 1.000 69.71964 250 PRO C N 1
ATOM 3800 C CA . PRO C 3 250 ? 121.55700 91.16300 99.07100 1.000 67.09047 250 PRO C CA 1
ATOM 3801 C C . PRO C 3 250 ? 121.41900 91.87000 100.41000 1.000 62.21731 250 PRO C C 1
ATOM 3802 O O . PRO C 3 250 ? 121.56000 93.08900 100.52100 1.000 65.00477 250 PRO C O 1
ATOM 3806 N N . GLY C 3 251 ? 121.13800 91.07500 101.43800 1.000 59.26519 251 GLY C N 1
ATOM 3807 C CA . GLY C 3 251 ? 121.09200 91.59800 102.79600 1.000 60.41843 251 GLY C CA 1
ATOM 3808 C C . GLY C 3 251 ? 120.06300 92.68400 103.01600 1.000 64.66977 251 GLY C C 1
ATOM 3809 O O . GLY C 3 251 ? 120.39200 93.74100 103.57000 1.000 66.37128 251 GLY C O 1
ATOM 3810 N N . LEU C 3 252 ? 118.82100 92.44700 102.59300 1.000 61.37603 252 LEU C N 1
ATOM 3811 C CA . LEU C 3 252 ? 117.79000 93.47900 102.61400 1.000 60.57354 252 LEU C CA 1
ATOM 3812 C C . LEU C 3 252 ? 117.59600 94.05600 104.01000 1.000 61.48714 252 LEU C C 1
ATOM 3813 O O . LEU C 3 252 ? 117.64500 93.34000 105.01300 1.000 61.94671 252 LEU C O 1
ATOM 3818 N N . THR C 3 253 ? 117.37200 95.36700 104.06000 1.000 56.11754 253 THR C N 1
ATOM 3819 C CA . THR C 3 253 ? 117.10100 96.08800 105.29300 1.000 54.43073 253 THR C CA 1
ATOM 3820 C C . THR C 3 253 ? 115.80600 96.87000 105.11100 1.000 54.92707 253 THR C C 1
ATOM 3821 O O . THR C 3 253 ? 115.30700 97.01500 103.99300 1.000 55.15243 253 THR C O 1
ATOM 3825 N N . ILE C 3 254 ? 115.25700 97.36300 106.22400 1.000 59.51792 254 ILE C N 1
ATOM 3826 C CA . ILE C 3 254 ? 114.01200 98.12600 106.18100 1.000 58.32929 254 ILE C CA 1
ATOM 3827 C C . ILE C 3 254 ? 114.16200 99.36000 105.30400 1.000 56.77933 254 ILE C C 1
ATOM 3828 O O . ILE C 3 254 ? 113.23200 99.73500 104.58000 1.000 59.60274 254 ILE C O 1
ATOM 3833 N N . GLN C 3 255 ? 115.33300 99.99600 105.33000 1.000 58.55922 255 GLN C N 1
ATOM 3834 C CA . GLN C 3 255 ? 115.56200 101.20200 104.54600 1.000 55.37459 255 GLN C CA 1
ATOM 3835 C C . GLN C 3 255 ? 115.51300 100.95400 103.04500 1.000 54.73309 255 GLN C C 1
ATOM 3836 O O . GLN C 3 255 ? 115.44600 101.92100 102.27900 1.000 60.40661 255 GLN C O 1
ATOM 3842 N N . ASP C 3 256 ? 115.55100 99.69800 102.60600 1.000 48.76055 256 ASP C N 1
ATOM 3843 C CA . ASP C 3 256 ? 115.41900 99.37100 101.19400 1.000 48.56413 256 ASP C CA 1
ATOM 3844 C C . ASP C 3 256 ? 113.97700 99.14500 100.76300 1.000 47.39048 256 ASP C C 1
ATOM 3845 O O . ASP C 3 256 ? 113.74200 98.84400 99.58900 1.000 42.29084 256 ASP C O 1
ATOM 3850 N N . GLU C 3 257 ? 113.01200 99.27400 101.66900 1.000 49.07775 257 GLU C N 1
ATOM 3851 C CA . GLU C 3 257 ? 111.61400 99.17000 101.28100 1.000 41.70480 257 GLU C CA 1
ATOM 3852 C C . GLU C 3 257 ? 111.20800 100.38800 100.46300 1.000 44.73735 257 GLU C C 1
ATOM 3853 O O . GLU C 3 257 ? 111.67100 101.50400 100.71200 1.000 47.54805 257 GLU C O 1
ATOM 3859 N N . GLY C 3 258 ? 110.35100 100.17600 99.48200 1.000 42.04186 258 GLY C N 1
ATOM 3860 C CA . GLY C 3 258 ? 109.75400 101.28000 98.77000 1.000 38.94949 258 GLY C CA 1
ATOM 3861 C C . GLY C 3 258 ? 109.57900 100.94100 97.30800 1.000 29.47366 258 GLY C C 1
ATOM 3862 O O . GLY C 3 258 ? 109.67400 99.78800 96.90900 1.000 36.82458 258 GLY C O 1
ATOM 3863 N N . THR C 3 259 ? 109.32800 101.98200 96.52600 1.000 24.43787 259 THR C N 1
ATOM 3864 C CA . THR C 3 259 ? 109.04400 101.83000 95.10400 1.000 33.57860 259 THR C CA 1
ATOM 3865 C C . THR C 3 259 ? 110.34900 101.91600 94.32700 1.000 32.92573 259 THR C C 1
ATOM 3866 O O . THR C 3 259 ? 110.97100 102.97600 94.24500 1.000 38.56208 259 THR C O 1
ATOM 3870 N N . TYR C 3 260 ? 110.76700 100.79600 93.74900 1.000 23.63196 260 TYR C N 1
ATOM 3871 C CA . TYR C 3 260 ? 111.97000 100.77300 92.93300 1.000 21.75404 260 TYR C CA 1
ATOM 3872 C C . TYR C 3 260 ? 111.62300 101.08400 91.48900 1.000 21.34742 260 TYR C C 1
ATOM 3873 O O . TYR C 3 260 ? 110.72600 100.46600 90.90900 1.000 38.29451 260 TYR C O 1
ATOM 3882 N N . ILE C 3 261 ? 112.33400 102.03900 90.91100 1.000 6.48842 261 ILE C N 1
ATOM 3883 C CA . ILE C 3 261 ? 112.11400 102.46600 89.53800 1.000 26.39015 261 ILE C CA 1
ATOM 3884 C C . ILE C 3 261 ? 113.30500 101.99600 88.72200 1.000 29.46141 261 ILE C C 1
ATOM 3885 O O . ILE C 3 261 ? 114.40300 102.55100 88.83800 1.000 44.09816 261 ILE C O 1
ATOM 3890 N N . CYS C 3 262 ? 113.09700 100.97800 87.88800 1.000 44.89523 262 CYS C N 1
ATOM 3891 C CA . CYS C 3 262 ? 114.16500 100.47700 87.02700 1.000 49.49272 262 CYS C CA 1
ATOM 3892 C C . CYS C 3 262 ? 114.15300 101.34800 85.77300 1.000 44.79700 262 CYS C C 1
ATOM 3893 O O . CYS C 3 262 ? 113.64500 100.98300 84.71100 1.000 57.07203 262 CYS C O 1
ATOM 3896 N N . GLN C 3 263 ? 114.67200 102.56000 85.92400 1.000 34.68055 263 GLN C N 1
ATOM 3897 C CA . GLN C 3 263 ? 114.75900 103.47300 84.79400 1.000 38.81403 263 GLN C CA 1
ATOM 3898 C C . GLN C 3 263 ? 115.74400 102.93200 83.77000 1.000 43.49009 263 GLN C C 1
ATOM 3899 O O . GLN C 3 263 ? 116.83600 102.48000 84.12300 1.000 62.43593 263 GLN C O 1
ATOM 3905 N N . ILE C 3 264 ? 115.35300 102.96800 82.50100 1.000 51.35069 264 ILE C N 1
ATOM 3906 C CA . ILE C 3 264 ? 116.21200 102.57400 81.39300 1.000 54.39733 264 ILE C CA 1
ATOM 3907 C C . ILE C 3 264 ? 116.29500 103.74300 80.42500 1.000 58.38641 264 ILE C C 1
ATOM 3908 O O . ILE C 3 264 ? 115.27000 104.31800 80.04600 1.000 61.78747 264 ILE C O 1
ATOM 3913 N N . THR C 3 265 ? 117.51100 104.08800 80.02000 1.000 66.12164 265 THR C N 1
ATOM 3914 C CA . THR C 3 265 ? 117.72800 105.19200 79.09900 1.000 66.02024 265 THR C CA 1
ATOM 3915 C C . THR C 3 265 ? 118.18100 104.64300 77.75600 1.000 70.61823 265 THR C C 1
ATOM 3916 O O . THR C 3 265 ? 118.82700 103.59400 77.68900 1.000 72.98670 265 THR C O 1
ATOM 3920 N N . THR C 3 266 ? 117.82500 105.35300 76.69000 1.000 84.17627 266 THR C N 1
ATOM 3921 C CA . THR C 3 266 ? 118.08900 104.90000 75.33400 1.000 83.90888 266 THR C CA 1
ATOM 3922 C C . THR C 3 266 ? 118.14700 106.12900 74.43500 1.000 84.55494 266 THR C C 1
ATOM 3923 O O . THR C 3 266 ? 117.55000 107.16500 74.73700 1.000 83.43262 266 THR C O 1
ATOM 3927 N N . SER C 3 267 ? 118.88800 106.00700 73.32700 1.000 89.26544 267 SER C N 1
ATOM 3928 C CA . SER C 3 267 ? 119.12600 107.13200 72.42600 1.000 90.10537 267 SER C CA 1
ATOM 3929 C C . SER C 3 267 ? 117.84900 107.85700 72.01300 1.000 90.66565 267 SER C C 1
ATOM 3930 O O . SER C 3 267 ? 117.92500 109.00700 71.56600 1.000 89.79622 267 SER C O 1
ATOM 3933 N N . LEU C 3 268 ? 116.68300 107.22100 72.14100 1.000 93.08294 268 LEU C N 1
ATOM 3934 C CA . LEU C 3 268 ? 115.42400 107.86800 71.80600 1.000 93.49202 268 LEU C CA 1
ATOM 3935 C C . LEU C 3 268 ? 114.32400 107.66000 72.83900 1.000 93.54673 268 LEU C C 1
ATOM 3936 O O . LEU C 3 268 ? 113.22900 108.20500 72.66200 1.000 94.05321 268 LEU C O 1
ATOM 3941 N N . TYR C 3 269 ? 114.57300 106.89800 73.90400 1.000 88.08754 269 TYR C N 1
ATOM 3942 C CA . TYR C 3 269 ? 113.53500 106.60100 74.88100 1.000 88.20753 269 TYR C CA 1
ATOM 3943 C C . TYR C 3 269 ? 114.13600 106.57200 76.27700 1.000 86.63608 269 TYR C C 1
ATOM 3944 O O . TYR C 3 269 ? 115.33400 106.33700 76.44900 1.000 90.10928 269 TYR C O 1
ATOM 3953 N N . GLN C 3 270 ? 113.28700 106.81800 77.27400 1.000 65.59174 270 GLN C N 1
ATOM 3954 C CA . GLN C 3 270 ? 113.68400 106.77600 78.67800 1.000 62.63552 270 GLN C CA 1
ATOM 3955 C C . GLN C 3 270 ? 112.60900 106.09500 79.51200 1.000 60.80317 270 GLN C C 1
ATOM 3956 O O . GLN C 3 270 ? 112.24700 106.56800 80.59400 1.000 60.40166 270 GLN C O 1
ATOM 3958 N N . ALA C 3 271 ? 112.08400 104.97700 79.02100 1.000 57.36338 271 ALA C N 1
ATOM 3959 C CA . ALA C 3 271 ? 111.00800 104.28300 79.70800 1.000 58.86845 271 ALA C CA 1
ATOM 3960 C C . ALA C 3 271 ? 111.49000 103.69500 81.03100 1.000 50.12796 271 ALA C C 1
ATOM 3961 O O . ALA C 3 271 ? 112.66200 103.35600 81.20500 1.000 52.59960 271 ALA C O 1
ATOM 3963 N N . GLN C 3 272 ? 110.55800 103.57100 81.97100 1.000 41.97933 272 GLN C N 1
ATOM 3964 C CA . GLN C 3 272 ? 110.84800 103.08100 83.30700 1.000 33.28735 272 GLN C CA 1
ATOM 3965 C C . GLN C 3 272 ? 109.95600 101.89300 83.61900 1.000 40.66642 272 GLN C C 1
ATOM 3966 O O . GLN C 3 272 ? 109.04200 101.55400 82.86400 1.000 47.31006 272 GLN C O 1
ATOM 3972 N N . GLN C 3 273 ? 110.23500 101.26300 84.75800 1.000 52.04829 273 GLN C N 1
ATOM 3973 C CA . GLN C 3 273 ? 109.43100 100.16800 85.27600 1.000 43.17389 273 GLN C CA 1
ATOM 3974 C C . GLN C 3 273 ? 109.41300 100.25500 86.79300 1.000 41.84650 273 GLN C C 1
ATOM 3975 O O . GLN C 3 273 ? 110.44100 100.52600 87.41600 1.000 58.72321 273 GLN C O 1
ATOM 3981 N N . ILE C 3 274 ? 108.24700 100.01300 87.38000 1.000 35.57423 274 ILE C N 1
ATOM 3982 C CA . ILE C 3 274 ? 108.02000 100.19100 88.80800 1.000 36.07353 274 ILE C CA 1
ATOM 3983 C C . ILE C 3 274 ? 107.95700 98.82100 89.46400 1.000 39.16678 274 ILE C C 1
ATOM 3984 O O . ILE C 3 274 ? 107.17800 97.96000 89.04100 1.000 50.31966 274 ILE C O 1
ATOM 3989 N N . ILE C 3 275 ? 108.77300 98.62100 90.49400 1.000 39.66133 275 ILE C N 1
ATOM 3990 C CA . ILE C 3 275 ? 108.71600 97.43200 91.33600 1.000 43.83592 275 ILE C CA 1
ATOM 3991 C C . ILE C 3 275 ? 108.56000 97.90200 92.77300 1.000 46.82098 275 ILE C C 1
ATOM 3992 O O . ILE C 3 275 ? 109.38300 98.68000 93.26900 1.000 58.65432 275 ILE C O 1
ATOM 3997 N N . GLN C 3 276 ? 107.50700 97.43900 93.43700 1.000 42.78160 276 GLN C N 1
ATOM 3998 C CA . GLN C 3 276 ? 107.22800 97.81200 94.81700 1.000 34.61633 276 GLN C CA 1
ATOM 3999 C C . GLN C 3 276 ? 107.70400 96.68400 95.72200 1.000 37.75330 276 GLN C C 1
ATOM 4000 O O . GLN C 3 276 ? 107.11800 95.59800 95.73000 1.000 48.33217 276 GLN C O 1
ATOM 4006 N N . LEU C 3 277 ? 108.76400 96.93700 96.48400 1.000 40.94362 277 LEU C N 1
ATOM 4007 C CA . LEU C 3 277 ? 109.37600 95.90700 97.32300 1.000 39.01476 277 LEU C CA 1
ATOM 4008 C C . LEU C 3 277 ? 108.91400 96.10600 98.76100 1.000 44.01930 277 LEU C C 1
ATOM 4009 O O . LEU C 3 277 ? 109.46300 96.91100 99.51000 1.000 51.00549 277 LEU C O 1
ATOM 4014 N N . ASN C 3 278 ? 107.89000 95.35000 99.15400 1.000 51.39902 278 ASN C N 1
ATOM 4015 C CA . ASN C 3 278 ? 107.35700 95.40400 100.51400 1.000 48.57794 278 ASN C CA 1
ATOM 4016 C C . ASN C 3 278 ? 108.21800 94.52500 101.41500 1.000 48.78024 278 ASN C C 1
ATOM 4017 O O . ASN C 3 278 ? 108.02700 93.31300 101.52800 1.000 53.21628 278 ASN C O 1
ATOM 4022 N N . ILE C 3 279 ? 109.19000 95.15900 102.07200 1.000 48.27927 279 ILE C N 1
ATOM 4023 C CA . ILE C 3 279 ? 110.00000 94.44300 103.04600 1.000 44.98759 279 ILE C CA 1
ATOM 4024 C C . ILE C 3 279 ? 109.13800 94.09600 104.24500 1.000 46.12437 279 ILE C C 1
ATOM 4025 O O . ILE C 3 279 ? 108.37800 94.92900 104.74900 1.000 52.73112 279 ILE C O 1
ATOM 4030 N N . GLN C 3 280 ? 109.24900 92.85600 104.70200 1.000 45.68059 280 GLN C N 1
ATOM 4031 C CA . GLN C 3 280 ? 108.44400 92.36100 105.80400 1.000 49.46588 280 GLN C CA 1
ATOM 4032 C C . GLN C 3 280 ? 109.34600 91.78900 106.88600 1.000 52.11415 280 GLN C C 1
ATOM 4033 O O . GLN C 3 280 ? 110.42700 91.26700 106.60600 1.000 52.74580 280 GLN C O 1
ATOM 4039 N N . ALA C 3 281 ? 108.89200 91.89900 108.12900 1.000 43.13477 281 ALA C N 1
ATOM 4040 C CA . ALA C 3 281 ? 109.60500 91.32300 109.25600 1.000 45.60654 281 ALA C CA 1
ATOM 4041 C C . ALA C 3 281 ? 108.59700 90.70000 110.20300 1.000 46.89234 281 ALA C C 1
ATOM 4042 O O . ALA C 3 281 ? 107.71100 91.39200 110.70900 1.000 46.69750 281 ALA C O 1
ATOM 4044 N N . SER C 3 282 ? 108.72700 89.40000 110.42900 1.000 50.10149 282 SER C N 1
ATOM 4045 C CA . SER C 3 282 ? 107.83300 88.72900 111.35400 1.000 49.42984 282 SER C CA 1
ATOM 4046 C C . SER C 3 282 ? 108.10500 89.20800 112.77700 1.000 48.06748 282 SER C C 1
ATOM 4047 O O . SER C 3 282 ? 109.25800 89.44800 113.14500 1.000 53.68295 282 SER C O 1
ATOM 4050 N N . PRO C 3 283 ? 107.06900 89.36500 113.59500 1.000 36.61930 283 PRO C N 1
ATOM 4051 C CA . PRO C 3 283 ? 107.28300 89.80000 114.97500 1.000 34.91505 283 PRO C CA 1
ATOM 4052 C C . PRO C 3 283 ? 107.85900 88.68100 115.82600 1.000 41.82793 283 PRO C C 1
ATOM 4053 O O . PRO C 3 283 ? 108.06600 87.55400 115.37300 1.000 50.97956 283 PRO C O 1
ATOM 4057 N N . LYS C 3 284 ? 108.13200 89.01600 117.08000 1.000 48.10424 284 LYS C N 1
ATOM 4058 C CA . LYS C 3 284 ? 108.45000 88.04000 118.11200 1.000 56.86128 284 LYS C CA 1
ATOM 4059 C C . LYS C 3 284 ? 107.63700 88.38400 119.35100 1.000 57.72707 284 LYS C C 1
ATOM 4060 O O . LYS C 3 284 ? 107.96900 89.33000 120.07200 1.000 60.53647 284 LYS C O 1
ATOM 4066 N N . VAL C 3 285 ? 106.58500 87.61400 119.59900 1.000 52.77223 285 VAL C N 1
ATOM 4067 C CA . VAL C 3 285 ? 105.62600 87.90400 120.65600 1.000 53.57371 285 VAL C CA 1
ATOM 4068 C C . VAL C 3 285 ? 106.12300 87.25700 121.93700 1.000 57.73677 285 VAL C C 1
ATOM 4069 O O . VAL C 3 285 ? 106.37400 86.04600 121.97500 1.000 58.34183 285 VAL C O 1
ATOM 4073 N N . ARG C 3 286 ? 106.26600 88.06100 122.98300 1.000 57.30590 286 ARG C N 1
ATOM 4074 C CA . ARG C 3 286 ? 106.70500 87.59000 124.29100 1.000 59.41558 286 ARG C CA 1
ATOM 4075 C C . ARG C 3 286 ? 105.62900 87.96800 125.30200 1.000 56.47916 286 ARG C C 1
ATOM 4076 O O . ARG C 3 286 ? 105.68700 89.02900 125.92500 1.000 55.13586 286 ARG C O 1
ATOM 4084 N N . LEU C 3 287 ? 104.64000 87.09500 125.45900 1.000 54.94620 287 LEU C N 1
ATOM 4085 C CA . LEU C 3 287 ? 103.64400 87.29900 126.49800 1.000 55.08500 287 LEU C CA 1
ATOM 4086 C C . LEU C 3 287 ? 104.29900 87.23500 127.87200 1.000 57.75282 287 LEU C C 1
ATOM 4087 O O . LEU C 3 287 ? 105.05500 86.30900 128.17600 1.000 60.53003 287 LEU C O 1
ATOM 4092 N N . SER C 3 288 ? 104.00500 88.22900 128.70400 1.000 53.81832 288 SER C N 1
ATOM 4093 C CA . SER C 3 288 ? 104.62500 88.33700 130.01700 1.000 56.52481 288 SER C CA 1
ATOM 4094 C C . SER C 3 288 ? 103.79600 89.28200 130.87200 1.000 53.90005 288 SER C C 1
ATOM 4095 O O . SER C 3 288 ? 102.78300 89.82500 130.43000 1.000 57.98833 288 SER C O 1
ATOM 4098 N N . LEU C 3 289 ? 104.24300 89.47300 132.10800 1.000 52.20129 289 LEU C N 1
ATOM 4099 C CA . LEU C 3 289 ? 103.56900 90.38300 133.02400 1.000 53.25835 289 LEU C CA 1
ATOM 4100 C C . LEU C 3 289 ? 104.46300 91.56800 133.37400 1.000 53.07538 289 LEU C C 1
ATOM 4101 O O . LEU C 3 289 ? 105.36800 91.45200 134.19900 1.000 53.45479 289 LEU C O 1
ATOM 4106 N N . PRO C 3 296 ? 98.83500 93.63500 138.15000 1.000 77.79294 296 PRO C N 1
ATOM 4107 C CA . PRO C 3 296 ? 97.94200 92.65100 137.53000 1.000 76.14110 296 PRO C CA 1
ATOM 4108 C C . PRO C 3 296 ? 97.73700 92.91300 136.04400 1.000 74.69132 296 PRO C C 1
ATOM 4109 O O . PRO C 3 296 ? 96.62800 92.75000 135.53900 1.000 77.52706 296 PRO C O 1
ATOM 4113 N N . THR C 3 297 ? 98.80100 93.30800 135.35300 1.000 63.30218 297 THR C N 1
ATOM 4114 C CA . THR C 3 297 ? 98.73300 93.71900 133.95900 1.000 63.28420 297 THR C CA 1
ATOM 4115 C C . THR C 3 297 ? 99.48500 92.72200 133.09100 1.000 57.29012 297 THR C C 1
ATOM 4116 O O . THR C 3 297 ? 100.58700 92.29200 133.44400 1.000 59.12859 297 THR C O 1
ATOM 4120 N N . LEU C 3 298 ? 98.88300 92.35200 131.96400 1.000 57.66138 298 LEU C N 1
ATOM 4121 C CA . LEU C 3 298 ? 99.52400 91.47700 130.99600 1.000 56.69495 298 LEU C CA 1
ATOM 4122 C C . LEU C 3 298 ? 100.07600 92.29100 129.83400 1.000 51.78307 298 LEU C C 1
ATOM 4123 O O . LEU C 3 298 ? 99.41300 93.18500 129.30500 1.000 67.12422 298 LEU C O 1
ATOM 4128 N N . ILE C 3 299 ? 101.30400 91.97600 129.43700 1.000 42.99421 299 ILE C N 1
ATOM 4129 C CA . ILE C 3 299 ? 101.98700 92.69000 128.36500 1.000 46.56641 299 ILE C CA 1
ATOM 4130 C C . ILE C 3 299 ? 102.59200 91.67300 127.41300 1.000 47.73626 299 ILE C C 1
ATOM 4131 O O . ILE C 3 299 ? 103.31200 90.76700 127.84500 1.000 59.83946 299 ILE C O 1
ATOM 4136 N N . CYS C 3 300 ? 102.31300 91.81700 126.12000 1.000 42.33293 300 CYS C N 1
ATOM 4137 C CA . CYS C 3 300 ? 103.00900 91.05300 125.09300 1.000 54.45935 300 CYS C CA 1
ATOM 4138 C C . CYS C 3 300 ? 103.81000 92.02200 124.23600 1.000 50.01192 300 CYS C C 1
ATOM 4139 O O . CYS C 3 300 ? 103.23900 92.89700 123.58000 1.000 48.44028 300 CYS C O 1
ATOM 4142 N N . ASP C 3 301 ? 105.13000 91.87000 124.25900 1.000 55.81783 301 ASP C N 1
ATOM 4143 C CA . ASP C 3 301 ? 106.01600 92.75200 123.50900 1.000 54.18838 301 ASP C CA 1
ATOM 4144 C C . ASP C 3 301 ? 106.12100 92.25800 122.07400 1.000 53.16672 301 ASP C C 1
ATOM 4145 O O . ASP C 3 301 ? 106.86500 91.31700 121.78400 1.000 59.24770 301 ASP C O 1
ATOM 4150 N N . ILE C 3 302 ? 105.37800 92.89100 121.17400 1.000 40.66098 302 ILE C N 1
ATOM 4151 C CA . ILE C 3 302 ? 105.39600 92.51200 119.75600 1.000 47.07690 302 ILE C CA 1
ATOM 4152 C C . ILE C 3 302 ? 106.51500 93.32900 119.12300 1.000 54.04827 302 ILE C C 1
ATOM 4153 O O . ILE C 3 302 ? 106.31700 94.41300 118.57300 1.000 65.18203 302 ILE C O 1
ATOM 4158 N N . ALA C 3 303 ? 107.72800 92.79300 119.20300 1.000 41.94801 303 ALA C N 1
ATOM 4159 C CA . ALA C 3 303 ? 108.89700 93.53400 118.75900 1.000 42.60330 303 ALA C CA 1
ATOM 4160 C C . ALA C 3 303 ? 109.43200 92.99300 117.44200 1.000 41.45254 303 ALA C C 1
ATOM 4161 O O . ALA C 3 303 ? 109.32600 91.80200 117.14100 1.000 51.43404 303 ALA C O 1
ATOM 4163 N N . GLY C 3 304 ? 110.01600 93.89100 116.65400 1.000 35.28212 304 GLY C N 1
ATOM 4164 C CA . GLY C 3 304 ? 110.67900 93.49800 115.43000 1.000 36.94255 304 GLY C CA 1
ATOM 4165 C C . GLY C 3 304 ? 109.78600 93.34600 114.22600 1.000 36.34368 304 GLY C C 1
ATOM 4166 O O . GLY C 3 304 ? 110.24400 92.86300 113.19000 1.000 41.02069 304 GLY C O 1
ATOM 4167 N N . TYR C 3 305 ? 108.52600 93.74700 114.32000 1.000 38.77396 305 TYR C N 1
ATOM 4168 C CA . TYR C 3 305 ? 107.60800 93.56900 113.20800 1.000 39.84353 305 TYR C CA 1
ATOM 4169 C C . TYR C 3 305 ? 107.70800 94.72600 112.22300 1.000 36.52040 305 TYR C C 1
ATOM 4170 O O . TYR C 3 305 ? 108.12600 95.83400 112.56100 1.000 55.44981 305 TYR C O 1
ATOM 4179 N N . TYR C 3 306 ? 107.30800 94.44800 110.98300 1.000 35.74331 306 TYR C N 1
ATOM 4180 C CA . TYR C 3 306 ? 107.32300 95.43900 109.92200 1.000 41.94881 306 TYR C CA 1
ATOM 4181 C C . TYR C 3 306 ? 106.55200 94.88500 108.73800 1.000 53.69164 306 TYR C C 1
ATOM 4182 O O . TYR C 3 306 ? 106.73200 93.70600 108.40400 1.000 54.54781 306 TYR C O 1
ATOM 4191 N N . PRO C 3 307 ? 105.69400 95.68000 108.08400 1.000 47.25603 307 PRO C N 1
ATOM 4192 C CA . PRO C 3 307 ? 105.36100 97.08900 108.35300 1.000 48.43964 307 PRO C CA 1
ATOM 4193 C C . PRO C 3 307 ? 104.50500 97.30500 109.60100 1.000 50.07123 307 PRO C C 1
ATOM 4194 O O . PRO C 3 307 ? 104.39600 96.44200 110.46600 1.000 54.29976 307 PRO C O 1
ATOM 4198 N N . LEU C 3 308 ? 103.87400 98.47500 109.70200 1.000 50.40358 308 LEU C N 1
ATOM 4199 C CA . LEU C 3 308 ? 103.34300 98.93100 110.98300 1.000 52.02832 308 LEU C CA 1
ATOM 4200 C C . LEU C 3 308 ? 102.05300 98.21900 111.37200 1.000 54.33792 308 LEU C C 1
ATOM 4201 O O . LEU C 3 308 ? 101.84100 97.93500 112.55600 1.000 55.81051 308 LEU C O 1
ATOM 4206 N N . ASP C 3 309 ? 101.18400 97.91400 110.40900 1.000 52.87969 309 ASP C N 1
ATOM 4207 C CA . ASP C 3 309 ? 99.82300 97.47700 110.72000 1.000 51.67995 309 ASP C CA 1
ATOM 4208 C C . ASP C 3 309 ? 99.81100 96.05600 111.28800 1.000 54.85294 309 ASP C C 1
ATOM 4209 O O . ASP C 3 309 ? 99.58700 95.06700 110.59200 1.000 55.20312 309 ASP C O 1
ATOM 4214 N N . VAL C 3 310 ? 100.06200 95.97400 112.58900 1.000 45.18324 310 VAL C N 1
ATOM 4215 C CA . VAL C 3 310 ? 99.90700 94.72600 113.32400 1.000 44.20316 310 VAL C CA 1
ATOM 4216 C C . VAL C 3 310 ? 98.60400 94.77700 114.10800 1.000 49.68879 310 VAL C C 1
ATOM 4217 O O . VAL C 3 310 ? 98.33400 95.74200 114.83300 1.000 56.17758 310 VAL C O 1
ATOM 4221 N N . VAL C 3 311 ? 97.78100 93.74500 113.95300 1.000 50.00997 311 VAL C N 1
ATOM 4222 C CA . VAL C 3 311 ? 96.50600 93.64000 114.65200 1.000 54.95038 311 VAL C CA 1
ATOM 4223 C C . VAL C 3 311 ? 96.65800 92.59000 115.74100 1.000 53.25710 311 VAL C C 1
ATOM 4224 O O . VAL C 3 311 ? 96.99300 91.43500 115.45700 1.000 54.50173 311 VAL C O 1
ATOM 4228 N N . VAL C 3 312 ? 96.40800 92.99000 116.98300 1.000 55.24396 312 VAL C N 1
ATOM 4229 C CA . VAL C 3 312 ? 96.60600 92.13800 118.14900 1.000 56.28795 312 VAL C CA 1
ATOM 4230 C C . VAL C 3 312 ? 95.24000 91.75000 118.68800 1.000 57.67368 312 VAL C C 1
ATOM 4231 O O . VAL C 3 312 ? 94.45300 92.61600 119.08800 1.000 66.04933 312 VAL C O 1
ATOM 4235 N N . THR C 3 313 ? 94.95800 90.45200 118.70300 1.000 51.48512 313 THR C N 1
ATOM 4236 C CA . THR C 3 313 ? 93.70900 89.92300 119.23100 1.000 56.23347 313 THR C CA 1
ATOM 4237 C C . THR C 3 313 ? 94.00900 89.12000 120.48600 1.000 56.07850 313 THR C C 1
ATOM 4238 O O . THR C 3 313 ? 94.88900 88.25500 120.47900 1.000 59.14862 313 THR C O 1
ATOM 4242 N N . TRP C 3 314 ? 93.28000 89.40400 121.55600 1.000 57.81607 314 TRP C N 1
ATOM 4243 C CA . TRP C 3 314 ? 93.49800 88.75700 122.84000 1.000 55.26949 314 TRP C CA 1
ATOM 4244 C C . TRP C 3 314 ? 92.42700 87.69900 123.05500 1.000 55.28107 314 TRP C C 1
ATOM 4245 O O . TRP C 3 314 ? 91.23300 87.99300 122.96100 1.000 67.80372 314 TRP C O 1
ATOM 4256 N N . THR C 3 315 ? 92.85500 86.47400 123.34300 1.000 59.72419 315 THR C N 1
ATOM 4257 C CA . THR C 3 315 ? 91.94600 85.35000 123.51300 1.000 67.08473 315 THR C CA 1
ATOM 4258 C C . THR C 3 315 ? 92.10800 84.77300 124.91000 1.000 65.47860 315 THR C C 1
ATOM 4259 O O . THR C 3 315 ? 93.23100 84.62500 125.40000 1.000 72.13327 315 THR C O 1
ATOM 4263 N N . ARG C 3 316 ? 90.98600 84.44900 125.54500 1.000 62.74578 316 ARG C N 1
ATOM 4264 C CA . ARG C 3 316 ? 90.95600 83.96000 126.91500 1.000 65.05409 316 ARG C CA 1
ATOM 4265 C C . ARG C 3 316 ? 90.22000 82.63100 126.97900 1.000 67.90874 316 ARG C C 1
ATOM 4266 O O . ARG C 3 316 ? 89.17500 82.46200 126.34500 1.000 69.98372 316 ARG C O 1
ATOM 4274 N N . GLU C 3 317 ? 90.75600 81.70000 127.76000 1.000 70.14172 317 GLU C N 1
ATOM 4275 C CA . GLU C 3 317 ? 90.12800 80.39500 127.92500 1.000 70.72405 317 GLU C CA 1
ATOM 4276 C C . GLU C 3 317 ? 90.18000 79.93000 129.37700 1.000 70.35794 317 GLU C C 1
ATOM 4277 O O . GLU C 3 317 ? 90.69100 80.63500 130.24500 1.000 74.10146 317 GLU C O 1
ATOM 4279 N N . SER C 3 322 ? 86.78800 77.77700 126.74300 1.000 84.47177 322 SER C N 1
ATOM 4280 C CA . SER C 3 322 ? 86.62600 78.21600 125.36300 1.000 85.00707 322 SER C CA 1
ATOM 4281 C C . SER C 3 322 ? 87.40400 79.50000 125.10300 1.000 85.46013 322 SER C C 1
ATOM 4282 O O . SER C 3 322 ? 87.35800 80.43000 125.90300 1.000 83.70930 322 SER C O 1
ATOM 4285 N N . PRO C 3 323 ? 88.11800 79.54900 123.97500 1.000 85.72727 323 PRO C N 1
ATOM 4286 C CA . PRO C 3 323 ? 88.94500 80.72700 123.67700 1.000 83.03338 323 PRO C CA 1
ATOM 4287 C C . PRO C 3 323 ? 88.12700 81.90900 123.17800 1.000 82.30638 323 PRO C C 1
ATOM 4288 O O . PRO C 3 323 ? 88.01000 82.12400 121.96800 1.000 80.90409 323 PRO C O 1
ATOM 4292 N N . ALA C 3 324 ? 87.55900 82.68000 124.10200 1.000 79.80453 324 ALA C N 1
ATOM 4293 C CA . ALA C 3 324 ? 86.78000 83.85500 123.74200 1.000 79.35652 324 ALA C CA 1
ATOM 4294 C C . ALA C 3 324 ? 87.66100 85.09800 123.70700 1.000 79.73118 324 ALA C C 1
ATOM 4295 O O . ALA C 3 324 ? 88.54100 85.28800 124.55100 1.000 81.72595 324 ALA C O 1
ATOM 4297 N N . GLN C 3 325 ? 87.41400 85.95000 122.71600 1.000 68.28285 325 GLN C N 1
ATOM 4298 C CA . GLN C 3 325 ? 88.20200 87.16200 122.55300 1.000 67.77272 325 GLN C CA 1
ATOM 4299 C C . GLN C 3 325 ? 87.91100 88.15300 123.67200 1.000 68.63331 325 GLN C C 1
ATOM 4300 O O . GLN C 3 325 ? 86.81500 88.18200 124.23900 1.000 67.97828 325 GLN C O 1
ATOM 4306 N N . VAL C 3 326 ? 88.91300 88.96900 123.99000 1.000 69.56740 326 VAL C N 1
ATOM 4307 C CA . VAL C 3 326 ? 88.84700 89.92600 125.08900 1.000 68.13400 326 VAL C CA 1
ATOM 4308 C C . VAL C 3 326 ? 89.02900 91.32400 124.52100 1.000 68.87258 326 VAL C C 1
ATOM 4309 O O . VAL C 3 326 ? 89.95100 91.56900 123.73400 1.000 71.01240 326 VAL C O 1
ATOM 4313 N N . SER C 3 327 ? 88.14800 92.23600 124.91600 1.000 66.21373 327 SER C N 1
ATOM 4314 C CA . SER C 3 327 ? 88.28800 93.63800 124.56600 1.000 65.21347 327 SER C CA 1
ATOM 4315 C C . SER C 3 327 ? 88.92000 94.41200 125.71900 1.000 63.94494 327 SER C C 1
ATOM 4316 O O . SER C 3 327 ? 89.04000 93.91800 126.84400 1.000 64.14753 327 SER C O 1
ATOM 4319 N N . GLY C 3 328 ? 89.32700 95.64400 125.42700 1.000 59.45756 328 GLY C N 1
ATOM 4320 C CA . GLY C 3 328 ? 89.90300 96.49800 126.44400 1.000 60.42991 328 GLY C CA 1
ATOM 4321 C C . GLY C 3 328 ? 91.41200 96.52700 126.49400 1.000 61.62660 328 GLY C C 1
ATOM 4322 O O . GLY C 3 328 ? 91.97200 97.05500 127.46000 1.000 57.65989 328 GLY C O 1
ATOM 4323 N N . ALA C 3 329 ? 92.09100 95.97100 125.49600 1.000 55.92221 329 ALA C N 1
ATOM 4324 C CA . ALA C 3 329 ? 93.54300 96.02800 125.46500 1.000 52.02574 329 ALA C CA 1
ATOM 4325 C C . ALA C 3 329 ? 94.01100 97.35200 124.87300 1.000 48.96503 329 ALA C C 1
ATOM 4326 O O . ALA C 3 329 ? 93.52500 97.80100 123.83200 1.000 58.70201 329 ALA C O 1
ATOM 4328 N N . SER C 3 330 ? 94.97100 97.97600 125.54800 1.000 34.52098 330 SER C N 1
ATOM 4329 C CA . SER C 3 330 ? 95.47400 99.28300 125.15700 1.000 39.41953 330 SER C CA 1
ATOM 4330 C C . SER C 3 330 ? 96.93000 99.17000 124.73800 1.000 40.06720 330 SER C C 1
ATOM 4331 O O . SER C 3 330 ? 97.76100 98.64600 125.48400 1.000 54.30014 330 SER C O 1
ATOM 4334 N N . PHE C 3 331 ? 97.23300 99.67800 123.55000 1.000 33.81501 331 PHE C N 1
ATOM 4335 C CA . PHE C 3 331 ? 98.59000 99.64200 123.03300 1.000 36.53347 331 PHE C CA 1
ATOM 4336 C C . PHE C 3 331 ? 99.48300 100.60700 123.79800 1.000 37.88353 331 PHE C C 1
ATOM 4337 O O . PHE C 3 331 ? 99.01100 101.47400 124.53800 1.000 44.46230 331 PHE C O 1
ATOM 4345 N N . SER C 3 332 ? 100.78800 100.43900 123.62300 1.000 43.89544 332 SER C N 1
ATOM 4346 C CA . SER C 3 332 ? 101.74500 101.39800 124.14200 1.000 41.20349 332 SER C CA 1
ATOM 4347 C C . SER C 3 332 ? 102.26100 102.28600 123.01200 1.000 43.07089 332 SER C C 1
ATOM 4348 O O . SER C 3 332 ? 101.90000 102.12800 121.84400 1.000 48.05103 332 SER C O 1
ATOM 4351 N N . SER C 3 333 ? 103.11400 103.23900 123.37600 1.000 41.59186 333 SER C N 1
ATOM 4352 C CA . SER C 3 333 ? 103.71300 104.11400 122.38100 1.000 35.54543 333 SER C CA 1
ATOM 4353 C C . SER C 3 333 ? 104.57900 103.30400 121.42600 1.000 41.61979 333 SER C C 1
ATOM 4354 O O . SER C 3 333 ? 105.28000 102.37300 121.82900 1.000 52.50412 333 SER C O 1
ATOM 4357 N N . LEU C 3 334 ? 104.52000 103.65600 120.14700 1.000 31.99220 334 LEU C N 1
ATOM 4358 C CA . LEU C 3 334 ? 105.27800 102.92100 119.14600 1.000 34.77323 334 LEU C CA 1
ATOM 4359 C C . LEU C 3 334 ? 106.77300 103.14800 119.33000 1.000 42.11093 334 LEU C C 1
ATOM 4360 O O . LEU C 3 334 ? 107.22800 104.27700 119.53100 1.000 48.83628 334 LEU C O 1
ATOM 4365 N N . ARG C 3 335 ? 107.53900 102.06300 119.25300 1.000 38.54837 335 ARG C N 1
ATOM 4366 C CA . ARG C 3 335 ? 108.98300 102.10400 119.40500 1.000 33.14290 335 ARG C CA 1
ATOM 4367 C C . ARG C 3 335 ? 109.63900 101.54500 118.15200 1.000 34.22585 335 ARG C C 1
ATOM 4368 O O . ARG C 3 335 ? 109.01800 100.82500 117.36900 1.000 47.48879 335 ARG C O 1
ATOM 4376 N N . GLN C 3 336 ? 110.90900 101.89100 117.96600 1.000 25.22200 336 GLN C N 1
ATOM 4377 C CA . GLN C 3 336 ? 111.65400 101.46800 116.79200 1.000 31.31367 336 GLN C CA 1
ATOM 4378 C C . GLN C 3 336 ? 113.01500 100.93700 117.21000 1.000 40.06782 336 GLN C C 1
ATOM 4379 O O . GLN C 3 336 ? 113.57500 101.34800 118.22700 1.000 45.85664 336 GLN C O 1
ATOM 4385 N N . SER C 3 337 ? 113.53500 100.00900 116.41600 1.000 40.71417 337 SER C N 1
ATOM 4386 C CA . SER C 3 337 ? 114.92900 99.62800 116.52600 1.000 39.50811 337 SER C CA 1
ATOM 4387 C C . SER C 3 337 ? 115.75700 100.42900 115.52700 1.000 46.67397 337 SER C C 1
ATOM 4388 O O . SER C 3 337 ? 115.22800 101.14900 114.67600 1.000 46.59315 337 SER C O 1
ATOM 4391 N N . VAL C 3 338 ? 117.08100 100.30700 115.64100 1.000 56.35959 338 VAL C N 1
ATOM 4392 C CA . VAL C 3 338 ? 117.96400 101.03600 114.73600 1.000 54.35180 338 VAL C CA 1
ATOM 4393 C C . VAL C 3 338 ? 117.80100 100.54200 113.30500 1.000 55.36380 338 VAL C C 1
ATOM 4394 O O . VAL C 3 338 ? 118.03200 101.29400 112.35000 1.000 52.39726 338 VAL C O 1
ATOM 4398 N N . ALA C 3 339 ? 117.39700 99.28200 113.12900 1.000 53.49101 339 ALA C N 1
ATOM 4399 C CA . ALA C 3 339 ? 117.24500 98.71800 111.79400 1.000 56.20910 339 ALA C CA 1
ATOM 4400 C C . ALA C 3 339 ? 115.96900 99.18100 111.10500 1.000 57.74039 339 ALA C C 1
ATOM 4401 O O . ALA C 3 339 ? 115.82800 98.98200 109.89400 1.000 55.71528 339 ALA C O 1
ATOM 4403 N N . GLY C 3 340 ? 115.04300 99.79200 111.84100 1.000 48.47417 340 GLY C N 1
ATOM 4404 C CA . GLY C 3 340 ? 113.78800 100.24400 111.28200 1.000 44.54716 340 GLY C CA 1
ATOM 4405 C C . GLY C 3 340 ? 112.59300 99.36900 111.58400 1.000 39.11116 340 GLY C C 1
ATOM 4406 O O . GLY C 3 340 ? 111.48400 99.69700 111.14800 1.000 34.41769 340 GLY C O 1
ATOM 4407 N N . THR C 3 341 ? 112.77900 98.26800 112.30700 1.000 44.06635 341 THR C N 1
ATOM 4408 C CA . THR C 3 341 ? 111.65200 97.43200 112.69100 1.000 39.50714 341 THR C CA 1
ATOM 4409 C C . THR C 3 341 ? 110.94700 98.03100 113.89800 1.000 37.39698 341 THR C C 1
ATOM 4410 O O . THR C 3 341 ? 111.56800 98.68200 114.74100 1.000 42.55155 341 THR C O 1
ATOM 4414 N N . TYR C 3 342 ? 109.64100 97.81200 113.97700 1.000 36.50476 342 TYR C N 1
ATOM 4415 C CA . TYR C 3 342 ? 108.83900 98.43100 115.01600 1.000 31.59889 342 TYR C CA 1
ATOM 4416 C C . TYR C 3 342 ? 108.68000 97.50600 116.21200 1.000 29.04200 342 TYR C C 1
ATOM 4417 O O . TYR C 3 342 ? 108.64000 96.28200 116.08000 1.000 44.39873 342 TYR C O 1
ATOM 4426 N N . SER C 3 343 ? 108.59800 98.11000 117.39000 1.000 30.05268 343 SER C N 1
ATOM 4427 C CA . SER C 3 343 ? 108.29400 97.39700 118.62000 1.000 39.28319 343 SER C CA 1
ATOM 4428 C C . SER C 3 343 ? 107.09900 98.06200 119.28200 1.000 41.82664 343 SER C C 1
ATOM 4429 O O . SER C 3 343 ? 107.06900 99.28400 119.44000 1.000 51.51552 343 SER C O 1
ATOM 4432 N N . ILE C 3 344 ? 106.11100 97.25500 119.65900 1.000 34.77999 344 ILE C N 1
ATOM 4433 C CA . ILE C 3 344 ? 104.92300 97.75100 120.33800 1.000 39.84635 344 ILE C CA 1
ATOM 4434 C C . ILE C 3 344 ? 104.50000 96.70300 121.35100 1.000 39.38900 344 ILE C C 1
ATOM 4435 O O . ILE C 3 344 ? 104.84300 95.52600 121.23600 1.000 54.34881 344 ILE C O 1
ATOM 4440 N N . SER C 3 345 ? 103.76900 97.14000 122.36500 1.000 37.29385 345 SER C N 1
ATOM 4441 C CA . SER C 3 345 ? 103.28000 96.23800 123.39300 1.000 44.86317 345 SER C CA 1
ATOM 4442 C C . SER C 3 345 ? 101.79800 96.48000 123.61300 1.000 41.67349 345 SER C C 1
ATOM 4443 O O . SER C 3 345 ? 101.36500 97.62200 123.79200 1.000 47.40999 345 SER C O 1
ATOM 4446 N N . SER C 3 346 ? 101.02500 95.40200 123.59200 1.000 40.89544 346 SER C N 1
ATOM 4447 C CA . SER C 3 346 ? 99.61400 95.44600 123.93500 1.000 38.70029 346 SER C CA 1
ATOM 4448 C C . SER C 3 346 ? 99.47100 95.10600 125.40700 1.000 37.51631 346 SER C C 1
ATOM 4449 O O . SER C 3 346 ? 99.97000 94.07200 125.85900 1.000 56.08592 346 SER C O 1
ATOM 4452 N N . SER C 3 347 ? 98.80500 95.97600 126.15100 1.000 28.32050 347 SER C N 1
ATOM 4453 C CA . SER C 3 347 ? 98.61400 95.78800 127.57900 1.000 29.80091 347 SER C CA 1
ATOM 4454 C C . SER C 3 347 ? 97.16000 95.44600 127.85200 1.000 33.47934 347 SER C C 1
ATOM 4455 O O . SER C 3 347 ? 96.25100 96.15200 127.40700 1.000 45.81893 347 SER C O 1
ATOM 4458 N N . LEU C 3 348 ? 96.94700 94.35800 128.58000 1.000 45.07486 348 LEU C N 1
ATOM 4459 C CA . LEU C 3 348 ? 95.61700 93.93800 128.98200 1.000 50.59714 348 LEU C CA 1
ATOM 4460 C C . LEU C 3 348 ? 95.63800 93.61500 130.46400 1.000 54.21668 348 LEU C C 1
ATOM 4461 O O . LEU C 3 348 ? 96.56600 92.96300 130.94800 1.000 62.33475 348 LEU C O 1
ATOM 4466 N N . THR C 3 349 ? 94.62400 94.08000 131.18400 1.000 55.34594 349 THR C N 1
ATOM 4467 C CA . THR C 3 349 ? 94.52100 93.75400 132.59800 1.000 58.77193 349 THR C CA 1
ATOM 4468 C C . THR C 3 349 ? 94.27200 92.26100 132.76100 1.000 66.33042 349 THR C C 1
ATOM 4469 O O . THR C 3 349 ? 93.49800 91.66500 132.00800 1.000 65.12891 349 THR C O 1
ATOM 4473 N N . ALA C 3 350 ? 94.94400 91.65400 133.73500 1.000 77.17777 350 ALA C N 1
ATOM 4474 C CA . ALA C 3 350 ? 94.79400 90.22800 133.98100 1.000 74.68647 350 ALA C CA 1
ATOM 4475 C C . ALA C 3 350 ? 93.79300 89.97800 135.09900 1.000 74.99226 350 ALA C C 1
ATOM 4476 O O . ALA C 3 350 ? 93.86400 90.59300 136.16700 1.000 76.23192 350 ALA C O 1
ATOM 4478 N N . GLU C 3 351 ? 92.85200 89.07000 134.84500 1.000 73.87941 351 GLU C N 1
ATOM 4479 C CA . GLU C 3 351 ? 91.87100 88.66500 135.83500 1.000 77.03021 351 GLU C CA 1
ATOM 4480 C C . GLU C 3 351 ? 91.85100 87.14300 135.86100 1.000 78.89207 351 GLU C C 1
ATOM 4481 O O . GLU C 3 351 ? 92.16600 86.50400 134.84600 1.000 75.00183 351 GLU C O 1
ATOM 4487 N N . PRO C 3 352 ? 91.49000 86.53000 137.00100 1.000 87.58213 352 PRO C N 1
ATOM 4488 C CA . PRO C 3 352 ? 91.39100 85.06900 137.07700 1.000 81.02484 352 PRO C CA 1
ATOM 4489 C C . PRO C 3 352 ? 90.11000 84.53400 136.44500 1.000 80.53907 352 PRO C C 1
ATOM 4490 O O . PRO C 3 352 ? 89.13000 85.27300 136.37100 1.000 82.71251 352 PRO C O 1
ATOM 4494 N N . ALA C 3 357 ? 93.40000 81.05200 135.15700 1.000 72.20500 357 ALA C N 1
ATOM 4495 C CA . ALA C 3 357 ? 92.97200 81.62900 133.88900 1.000 71.06845 357 ALA C CA 1
ATOM 4496 C C . ALA C 3 357 ? 94.14500 81.75000 132.92700 1.000 71.63928 357 ALA C C 1
ATOM 4497 O O . ALA C 3 357 ? 95.25100 82.10800 133.32600 1.000 75.11743 357 ALA C O 1
ATOM 4499 N N . THR C 3 358 ? 93.89900 81.45300 131.65500 1.000 66.87797 358 THR C N 1
ATOM 4500 C CA . THR C 3 358 ? 94.91900 81.53000 130.62200 1.000 71.37415 358 THR C CA 1
ATOM 4501 C C . THR C 3 358 ? 94.61700 82.69000 129.68600 1.000 73.09904 358 THR C C 1
ATOM 4502 O O . THR C 3 358 ? 93.49800 83.20900 129.65400 1.000 73.48837 358 THR C O 1
ATOM 4506 N N . TYR C 3 359 ? 95.63300 83.09600 128.93200 1.000 68.39581 359 TYR C N 1
ATOM 4507 C CA . TYR C 3 359 ? 95.53600 84.21700 128.01300 1.000 58.52192 359 TYR C CA 1
ATOM 4508 C C . TYR C 3 359 ? 96.38800 83.93100 126.78700 1.000 58.46238 359 TYR C C 1
ATOM 4509 O O . TYR C 3 359 ? 97.28800 83.09000 126.82400 1.000 63.79736 359 TYR C O 1
ATOM 4518 N N . THR C 3 360 ? 96.10100 84.64100 125.70000 1.000 59.89195 360 THR C N 1
ATOM 4519 C CA . THR C 3 360 ? 96.85700 84.47700 124.46700 1.000 60.74405 360 THR C CA 1
ATOM 4520 C C . THR C 3 360 ? 96.89900 85.79100 123.70600 1.000 64.68284 360 THR C C 1
ATOM 4521 O O . THR C 3 360 ? 95.85800 86.30300 123.28700 1.000 70.52166 360 THR C O 1
ATOM 4525 N N . CYS C 3 361 ? 98.10000 86.32800 123.52500 1.000 65.31012 361 CYS C N 1
ATOM 4526 C CA . CYS C 3 361 ? 98.31700 87.48700 122.67300 1.000 63.49389 361 CYS C CA 1
ATOM 4527 C C . CYS C 3 361 ? 98.47200 86.98400 121.24500 1.000 61.87911 361 CYS C C 1
ATOM 4528 O O . CYS C 3 361 ? 99.57000 86.60100 120.83400 1.000 67.93678 361 CYS C O 1
ATOM 4531 N N . GLN C 3 362 ? 97.37100 86.97300 120.50100 1.000 57.74963 362 GLN C N 1
ATOM 4532 C CA . GLN C 3 362 ? 97.32900 86.43600 119.14500 1.000 59.17998 362 GLN C CA 1
ATOM 4533 C C . GLN C 3 362 ? 97.59300 87.58100 118.17700 1.000 60.17039 362 GLN C C 1
ATOM 4534 O O . GLN C 3 362 ? 96.74100 88.45500 117.99300 1.000 67.26208 362 GLN C O 1
ATOM 4540 N N . VAL C 3 363 ? 98.76800 87.57200 117.56000 1.000 50.47725 363 VAL C N 1
ATOM 4541 C CA . VAL C 3 363 ? 99.24000 88.67300 116.73300 1.000 48.45964 363 VAL C CA 1
ATOM 4542 C C . VAL C 3 363 ? 99.22600 88.21800 115.28400 1.000 50.01247 363 VAL C C 1
ATOM 4543 O O . VAL C 3 363 ? 99.88300 87.23200 114.92900 1.000 55.70691 363 VAL C O 1
ATOM 4547 N N . THR C 3 364 ? 98.48900 88.93800 114.44600 1.000 50.93051 364 THR C N 1
ATOM 4548 C CA . THR C 3 364 ? 98.45400 88.68900 113.01200 1.000 55.12707 364 THR C CA 1
ATOM 4549 C C . THR C 3 364 ? 99.21700 89.79900 112.30400 1.000 48.91827 364 THR C C 1
ATOM 4550 O O . THR C 3 364 ? 99.33200 90.91100 112.82900 1.000 52.98043 364 THR C O 1
ATOM 4554 N N . HIS C 3 365 ? 99.75200 89.49000 111.12700 1.000 47.04823 365 HIS C N 1
ATOM 4555 C CA . HIS C 3 365 ? 100.61500 90.41800 110.41700 1.000 41.91118 365 HIS C CA 1
ATOM 4556 C C . HIS C 3 365 ? 100.64600 90.03300 108.94600 1.000 50.32780 365 HIS C C 1
ATOM 4557 O O . HIS C 3 365 ? 100.34200 88.89400 108.58400 1.000 65.07979 365 HIS C O 1
ATOM 4564 N N . ILE C 3 366 ? 101.01800 90.99500 108.09800 1.000 51.43614 366 ILE C N 1
ATOM 4565 C CA . ILE C 3 366 ? 101.05300 90.74400 106.66000 1.000 56.76336 366 ILE C CA 1
ATOM 4566 C C . ILE C 3 366 ? 102.11800 89.71200 106.31000 1.000 55.85268 366 ILE C C 1
ATOM 4567 O O . ILE C 3 366 ? 102.02400 89.03300 105.28000 1.000 59.87306 366 ILE C O 1
ATOM 4572 N N . SER C 3 367 ? 103.13500 89.56200 107.15700 1.000 54.33399 367 SER C N 1
ATOM 4573 C CA . SER C 3 367 ? 104.22900 88.64100 106.87900 1.000 57.63872 367 SER C CA 1
ATOM 4574 C C . SER C 3 367 ? 103.93900 87.22000 107.32900 1.000 59.35934 367 SER C C 1
ATOM 4575 O O . SER C 3 367 ? 104.82500 86.36600 107.21800 1.000 60.94561 367 SER C O 1
ATOM 4578 N N . LEU C 3 368 ? 102.74100 86.94200 107.83000 1.000 63.53336 368 LEU C N 1
ATOM 4579 C CA . LEU C 3 368 ? 102.41100 85.64400 108.39600 1.000 66.75785 368 LEU C CA 1
ATOM 4580 C C . LEU C 3 368 ? 101.34500 84.95500 107.55800 1.000 72.10500 368 LEU C C 1
ATOM 4581 O O . LEU C 3 368 ? 100.32500 85.56100 107.21300 1.000 68.52474 368 LEU C O 1
ATOM 4586 N N . GLU C 3 369 ? 101.58900 83.68700 107.22400 1.000 94.14498 369 GLU C N 1
ATOM 4587 C CA . GLU C 3 369 ? 100.53600 82.87600 106.62700 1.000 94.05826 369 GLU C CA 1
ATOM 4588 C C . GLU C 3 369 ? 99.41400 82.62300 107.62500 1.000 94.16447 369 GLU C C 1
ATOM 4589 O O . GLU C 3 369 ? 98.23300 82.65800 107.26300 1.000 95.78552 369 GLU C O 1
ATOM 4595 N N . GLU C 3 370 ? 99.76800 82.38300 108.88300 1.000 86.64429 370 GLU C N 1
ATOM 4596 C CA . GLU C 3 370 ? 98.82300 82.14100 109.95700 1.000 85.70588 370 GLU C CA 1
ATOM 4597 C C . GLU C 3 370 ? 99.18800 83.03800 111.12800 1.000 87.28847 370 GLU C C 1
ATOM 4598 O O . GLU C 3 370 ? 100.37000 83.32400 111.35000 1.000 89.56762 370 GLU C O 1
ATOM 4604 N N . PRO C 3 371 ? 98.20200 83.49900 111.88700 1.000 80.21238 371 PRO C N 1
ATOM 4605 C CA . PRO C 3 371 ? 98.50100 84.40600 113.00200 1.000 76.70044 371 PRO C CA 1
ATOM 4606 C C . PRO C 3 371 ? 99.20000 83.71000 114.15800 1.000 73.62338 371 PRO C C 1
ATOM 4607 O O . PRO C 3 371 ? 98.60400 82.87600 114.84500 1.000 73.88224 371 PRO C O 1
ATOM 4611 N N . LEU C 3 372 ? 100.46700 84.05000 114.37800 1.000 67.82197 372 LEU C N 1
ATOM 4612 C CA . LEU C 3 372 ?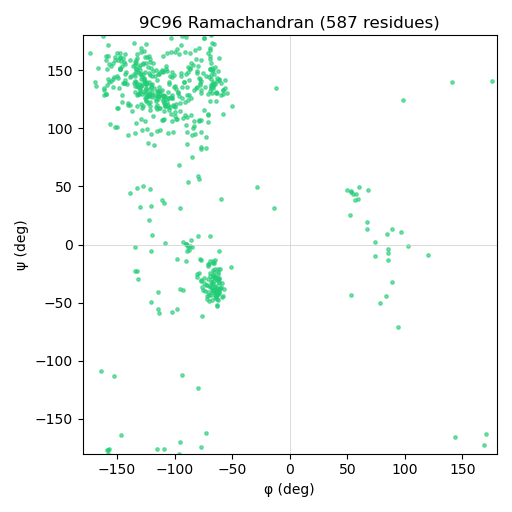 101.22200 83.49600 115.49000 1.000 66.76973 372 LEU C CA 1
ATOM 4613 C C . LEU C 3 372 ? 100.81500 84.18900 116.78900 1.000 66.72436 372 LEU C C 1
ATOM 4614 O O . LEU C 3 372 ? 99.88100 84.99100 116.83300 1.000 76.72503 372 LEU C O 1
ATOM 4619 N N . GLY C 3 373 ? 101.51900 83.86700 117.86400 1.000 56.95248 373 GLY C N 1
ATOM 4620 C CA . GLY C 3 373 ? 101.21800 84.48700 119.13600 1.000 59.02201 373 GLY C CA 1
ATOM 4621 C C . GLY C 3 373 ? 101.96200 83.82500 120.27100 1.000 62.00162 373 GLY C C 1
ATOM 4622 O O . GLY C 3 373 ? 102.94100 83.10800 120.06000 1.000 64.64610 373 GLY C O 1
ATOM 4623 N N . ALA C 3 374 ? 101.48400 84.08500 121.48400 1.000 57.93610 374 ALA C N 1
ATOM 4624 C CA . ALA C 3 374 ? 102.06900 83.51800 122.68800 1.000 60.60943 374 ALA C CA 1
ATOM 4625 C C . ALA C 3 374 ? 100.97000 83.33900 123.72000 1.000 61.20123 374 ALA C C 1
ATOM 4626 O O . ALA C 3 374 ? 99.91800 83.97600 123.64000 1.000 60.88257 374 ALA C O 1
ATOM 4628 N N . SER C 3 375 ? 101.22100 82.46200 124.68800 1.000 67.53707 375 SER C N 1
ATOM 4629 C CA . SER C 3 375 ? 100.24100 82.12800 125.70900 1.000 67.25046 375 SER C CA 1
ATOM 4630 C C . SER C 3 375 ? 100.93100 81.91400 127.04700 1.000 68.48363 375 SER C C 1
ATOM 4631 O O . SER C 3 375 ? 102.00300 81.30500 127.11100 1.000 70.77482 375 SER C O 1
ATOM 4634 N N . THR C 3 376 ? 100.31300 82.41800 128.11000 1.000 60.76633 376 THR C N 1
ATOM 4635 C CA . THR C 3 376 ? 100.79000 82.17300 129.46600 1.000 62.87921 376 THR C CA 1
ATOM 4636 C C . THR C 3 376 ? 99.61500 81.88900 130.39400 1.000 62.55590 376 THR C C 1
ATOM 4637 O O . THR C 3 376 ? 99.02000 82.80700 130.95600 1.000 53.24532 376 THR C O 1
ATOM 4641 N N . LYS D 4 1 ? 108.81500 132.78400 101.09300 1.000 47.13032 1 LYS D N 1
ATOM 4642 C CA . LYS D 4 1 ? 107.60900 133.18000 100.37400 1.000 50.68012 1 LYS D CA 1
ATOM 4643 C C . LYS D 4 1 ? 107.12900 132.08200 99.43200 1.000 52.11107 1 LYS D C 1
ATOM 4644 O O . LYS D 4 1 ? 107.91300 131.24300 98.99100 1.000 51.50984 1 LYS D O 1
ATOM 4650 N N . ILE D 4 2 ? 105.82900 132.10400 99.12700 1.000 48.07882 2 ILE D N 1
ATOM 4651 C CA . ILE D 4 2 ? 105.25200 131.11900 98.22300 1.000 43.76760 2 ILE D CA 1
ATOM 4652 C C . ILE D 4 2 ? 105.90700 131.24800 96.84900 1.000 42.28871 2 ILE D C 1
ATOM 4653 O O . ILE D 4 2 ? 106.51100 132.27400 96.51700 1.000 52.79500 2 ILE D O 1
ATOM 4658 N N . LEU D 4 3 ? 105.79700 130.18600 96.04800 1.000 42.70709 3 LEU D N 1
ATOM 4659 C CA . LEU D 4 3 ? 106.56900 130.10100 94.81200 1.000 50.11972 3 LEU D CA 1
ATOM 4660 C C . LEU D 4 3 ? 106.23100 131.24800 93.86600 1.000 55.57640 3 LEU D C 1
ATOM 4661 O O . LEU D 4 3 ? 107.11600 131.79400 93.19800 1.000 57.45024 3 LEU D O 1
ATOM 4666 N N . GLY D 4 4 ? 104.96100 131.63500 93.80700 1.000 60.35305 4 GLY D N 1
ATOM 4667 C CA . GLY D 4 4 ? 104.54700 132.76100 92.99500 1.000 58.62912 4 GLY D CA 1
ATOM 4668 C C . GLY D 4 4 ? 104.06000 132.42100 91.60300 1.000 60.50506 4 GLY D C 1
ATOM 4669 O O . GLY D 4 4 ? 102.86200 132.53300 91.32600 1.000 61.41269 4 GLY D O 1
ATOM 4670 N N . PHE D 4 5 ? 104.95900 132.01000 90.71400 1.000 65.05726 5 PHE D N 1
ATOM 4671 C CA . PHE D 4 5 ? 104.53800 131.73200 89.35100 1.000 68.13515 5 PHE D CA 1
ATOM 4672 C C . PHE D 4 5 ? 103.85700 130.36900 89.26400 1.000 70.38102 5 PHE D C 1
ATOM 4673 O O . PHE D 4 5 ? 103.88600 129.56300 90.19800 1.000 64.88749 5 PHE D O 1
ATOM 4681 N N . VAL D 4 6 ? 103.23200 130.12200 88.11800 1.000 72.27003 6 VAL D N 1
ATOM 4682 C CA . VAL D 4 6 ? 102.49700 128.88800 87.88400 1.000 70.85899 6 VAL D CA 1
ATOM 4683 C C . VAL D 4 6 ? 103.34000 127.91000 87.07600 1.000 69.60017 6 VAL D C 1
ATOM 4684 O O . VAL D 4 6 ? 102.92200 126.78100 86.81500 1.000 69.66958 6 VAL D O 1
#

Organism: Homo sapiens (NCBI:txid9606)

B-factor: mean 57.11, std 18.22, range [6.49, 113.3]

Secondary structure (DSSP, 8-state):
-EEEEEEEEE--TTT-S-EEEEEEEETTEEEEEEETTSSSSS-EE-STTSTTS-HHHHHHHHHHHHHHHHTTTS----EEEEEEEEEE-TT--EEEEEEEEEETTEEEEEE-SSTT-EEE-SGGGHHHHHHHHHHTHHHHHHHIIIIIIHHHHHHHHHHTTTTTT--PPPEEEEEEE--SSS-EEEEEEEEEESSS--EEEEEETTEE-GGGEEE---EE-SSS-EEEEEEEEE----EEEEEE-TT-SS-EEE--/--B--EEEEEESS---TT--EEEEEEEEEEBSS---EEEEETTEE-SS-EEPPPEE-TTS-EEEEEE-EE---SS--EEEEE--TT-SS-EEEE----/-EEEEE--EEEEE--B---STTS--S-----EEEEEE--EEEEEESS---EEE---EEEE-S-SEEEEETTPPEE---EEE---EEEEEEEETTEEEEEEEEE----SSTT-B--EE---EE-S--GGG-EEEEEEEE-SS-----EEEEEEEB--EEEEE--EEEEEEEEEBSS--EEEEEE---EEE---EE---EEETTS-EEEEEEEE-----EEEEEE-TT-SS-EEEE-/------

Solvent-accessible surface area: 27600 Å² total; per-residue (Å²): 62,18,0,54,3,2,1,0,11,17,41,75,120,87,66,62,60,71,74,8,0,6,3,0,8,0,20,62,32,32,0,5,13,5,18,30,76,38,120,55,94,113,6,75,42,115,11,115,14,0,106,117,39,34,109,134,9,24,83,7,4,18,151,24,1,68,33,6,39,149,44,4,149,97,36,55,82,112,0,9,1,18,0,0,0,1,25,2,20,107,106,66,156,53,114,46,0,23,4,4,10,0,87,36,4,62,10,14,0,3,3,52,56,79,7,125,34,5,6,1,0,22,33,57,0,2,44,3,14,83,112,14,75,76,55,104,34,5,83,88,2,58,70,12,0,69,40,56,1,3,73,44,0,80,91,0,0,89,42,2,93,131,43,1,69,73,67,46,52,11,98,33,76,31,41,61,45,81,86,57,134,147,76,2,10,4,23,0,19,0,8,35,0,0,20,28,139,14,62,17,46,3,36,77,115,60,116,88,32,70,109,77,8,40,32,1,42,31,6,19,10,27,96,33,6,9,3,33,5,0,0,0,51,3,80,65,111,131,4,10,0,47,0,88,15,119,22,28,135,159,69,66,85,28,141,147,117,106,41,9,3,38,5,7,1,2,8,40,70,70,31,46,105,51,122,56,4,57,0,0,0,26,0,15,5,0,1,16,14,112,31,88,8,19,1,10,84,99,55,127,160,29,158,141,33,86,82,33,39,13,6,4,30,48,44,2,3,0,28,12,15,34,62,8,93,8,58,0,61,128,112,36,87,3,10,0,75,0,66,2,92,28,20,122,115,47,21,56,2,52,9,89,80,57,113,41,76,1,129,63,115,248,62,195,26,20,26,64,181,46,141,33,50,56,96,124,21,139,69,64,61,124,117,159,135,69,80,6,74,10,14,109,133,13,6,12,12,85,30,111,39,23,2,22,0,26,5,84,32,87,1,2,0,16,0,99,36,35,60,31,59,62,73,87,46,44,69,0,75,0,36,0,8,4,3,109,52,98,12,5,43,0,26,3,5,51,57,1,119,20,54,60,5,22,19,83,77,125,74,124,39,92,51,105,32,9,77,68,106,151,101,2,35,0,34,0,51,45,6,51,14,84,12,14,0,6,0,4,0,28,0,29,19,85,137,51,49,5,2,4,19,0,48,0,40,0,14,2,45,7,149,21,118,16,51,149,138,64,4,55,0,43,0,24,25,2,16,44,22,74,8,72,20,39,4,18,68,65,125,106,63,132,45,103,68,22,17,14,22,20,9,33,41,28,68,44,12,12,22,9,8,5,1,19,7,79,29,73,146,88,51,8,38,0,57,0,52,11,115,21,30,178,123,65,63,37,25,70,83,45,8,20,28,80,144

InterPro domains:
  IPR001039 MHC class I alpha chain, alpha1 alpha2 domains [PR01638] (83-112)
  IPR001039 MHC class I alpha chain, alpha1 alpha2 domains [PR01638] (115-131)
  IPR001039 MHC class I alpha chain, alpha1 alpha2 domains [PR01638] (136-153)
  IPR001039 MHC class I alpha chain, alpha1 alpha2 domains [PR01638] (181-199)
  IPR003006 Immunoglobulin/major histocompatibility complex, conserved site [PS00290] (281-287)
  IPR003597 Immunoglobulin C1-set [PF07654] (218-290)
  IPR003597 Immunoglobulin C1-set [SM00407] (222-293)
  IPR007110 Immunoglobulin-like domain [PS50835] (209-295)
  IPR011161 MHC class I-like antigen recognition-like [PF00129] (25-203)
  IPR011162 MHC classes I/II-like antigen recognition protein [SSF54452] (26-205)
  IPR013783 Immunoglobulin-like fold [G3DSA:2.60.40.10] (206-308)
  IPR036179 Immunoglobulin-like domain superfamily [SSF48726] (210-300)
  IPR037055 MHC class I-like antigen recognition-like superfamily [G3DSA:3.30.500.10] (24-205)
  IPR050208 Antigen-presenting and immune regulatory MHC class I-related [PTHR16675] (14-315)

Sequence (595 aa):
HSMRYFFTSVSRPGRGEPRFIAVGYVDDTQFVRFDSDAASQRMEPRAPWIEQEGPEYWDGETRKVKAHSQTHRVDLSHTVQRMYGCDVGSDWRFLRGYHQYAYDCKDYIALKEDLRSWTAADMAAQTTKHKWEAAHVAEQLRAYLEGTCVEWLRRYLENGKETLQRTDAPKTHMTHHAVSDHEATLRCWALSFYPAEITLTWQRDGEDQTQDTELVETRPAGDGTFQKWAAVVVPSQRYTCHVQHEGLPKPLTLRWIQRTPKIQVYSRHPAENGKSNFLNCYVSGFCPSDIEVDLLKNGERIEKVEHSDLSFSKDWSFYLLYYTEFTPTEKDEYACRVNHVTLSQPKIVKWDRDVLDCFLVRARASLVLAQDDPPIIFEASVDLEVTCEIFRFMANVQVSGGGPSISLVEFQVMTQTQSLSFLLGSSASLDCGFSMLISVEWRLQHLGRGQLVYSWTAGQAVRKGATLARDASLTLPGLTIQDEGTYICQITTSLYQAQQIIQLNIQASPKVRLSLPTLICDIAGYYPLDVVVTWTRESPAQVSGASFSSLRQSVAGTYSISSSLTAEPATYTCQVTHISLEEPLGASTKILGFV

Nearest PDB structures (foldseek):
  5wmp-assembly1_B  TM=9.804E-01  e=1.680E-16  Homo sapiens
  2xpg-assembly1_B  TM=9.755E-01  e=1.680E-16  Homo sapiens
  7ssh-assembly13_Y  TM=9.746E-01  e=3.696E-16  Human papillomavirus 16
  7stg-assembly13_Y  TM=9.727E-01  e=5.339E-16  Homo sapiens
  7ssh-assembly1_A  TM=9.675E-01  e=4.327E-16  Human papillomavirus 16

Radius of gyration: 25.86 Å; Cα contacts (8 Å, |Δi|>4): 1503; chains: 4; bounding box: 54×66×77 Å

Foldseek 3Di:
DKKKKKWKFLDDPPVPGTWIKIWMDDLNHTFKIATPPDPDRFIDTPDPLPVPDDPCVRVVVSVVSVVCSVVVQVLACKMKMWMWMFDADPVLATDFIWTFIDIVNHGAWIADRPLFAIDGPDPRRVSVRVVCNVVRVSVVVCCCHRPVRSVVSVVSCVSVVVQQVVQAFFPKDWDKAQPDQFKTKIKIKGHQGPDQDKDKFKDAVRHGDVVFKAWDHWAQDPVRGIMIMIMGMGGNHWMWIWIDGPSDPDTDTDTD/DWWAWDWDWEWPDQADAQDKTKIKIKTKGTPDPDKDKFKDKQRHGDDPKDKDPWAADPVRMIIIIIMDIDHDHPVIFIWMWMDDPVCPDIDIGGYDSD/DAWAQEPDHTADNCVPYDDCPVKDDLDDDPVWYKYAYPHKMWIGDQFWTKICGPVQKIKTFRGQEAEEEAQAKAQGWMEMTNAAKKWKWFDDPNDIGTAWMDGCTDGPPPPWDACGTTRIMGGRHFPVRFGWIWGWGDDPPDTDIGIHGYQYWYAFDWDWDECKIKTKRWQTDDDDKDKWKFFDVTHTDDDWDKDDWDADPRGGIIIMIMDRHDPHKMWGFIDDPPDPHTDTDMD/DPPPDD